Protein AF-A0A812IRI4-F1 (afdb_monomer_lite)

Secondary structure (DSSP, 8-state):
-HHHHHTHHHHHHHHHHHHH--HHHHHHHHHHHHHHHHHHHHHTTPPPPHHHHHHHHHHHHHHHHHHHH--HHHHHHHHHHHHHHHHHHHHHHHHHHSS-HHHHHHTTT----HHHHHHHHHHHHHHHHHHHHHHHHHHHHS-HHHHHHIIIIIHHHHHHHHHHHHHHHHHHTT-SSGGGS--TT----------EEEEESSSSTTSPEEEEEEETT--EEEEEEETTTTEEEEEETTS-EEEEEGGG--SS--HHHHHHHHHHHHHHHHHHHHHHHHHHHHHHHHHHHHHHHHHHHHHHHHHHHHHHHHHHHHHHHHHHHHHHHHHHHHHHHHHHHHHHHHHHHHHHHHHHHHHHHTTTHHHHTTTTT--PPPPEEEEE-HHHHHHHHTSSSS-S-HHHHHHHHHHTT-SEEEE---TT-SSS-HHHHHHHHHHHHHH-TTPEEEEEE-TTPPP-TTS---HHHHHHHH--SEEEE----TT-SS--S----SS--HHHHHHHHHHHHTTPEEEEEE-S-HHHHHHHHHTT-SEEEEE-HHHHHHHHHH-TTSHHHHHHHHHHHHHHHHHHHTT-EEEEESS--TTTHHHHTT-TTEEEEEE-HHHHHHHHHH-HHHHHHHHHHHH-

pLDDT: mean 87.17, std 12.92, range [39.91, 98.69]

Organism: Symbiodinium pilosum (NCBI:txid2952)

Sequence (628 aa):
MQQLLDYAAILAFVVVYFITRDIFLATAVLMGGVTLQVVGYLLMKKPIGNELKVTFVASMLLGGMTLILRDETFIQWKPSIVNAILALTLVGGHLIGKTFFIKKMLGQVLHLPDSAWFTLTYGWALGFTLAGALNLWVAYNFDMDTWVTFRFAGLLMINISMLIATFTYLYAKGLLNEDNLPDPKARTVYISDELTVPLRSGPSSGHRILHRGLPSGTQMEVLEVDEGAGFSRIRTSRGTEGWIRSQYLVSEPIAKLKLAAAQRAMNNAQAALAAEQAKVKELTASNRERGSTNSAYEKRIAELETELAEITRISAGAIETNAENIKLQEVNARLQDELDDIAQSRAQLEDNTFNEALMIGGGLLFLGLIANPMTVLSVNLNKIALLRNAREGARPSVVEAARVALAAGAKGITVHPRPDQRHIRTTDVYALAELLASEYPGIEFNIEGNPMANANAGGYPGLDALIERTRPAQATLVPDSDNQLTSDHGWNLTTFNSKLADKIALYQSYGARVSLFMDPDIPQIQQAQAHGAQRIELYTGPFADLYSEHGADSEAVQNSFQSYLGAARYANQIGLGVNAGHDLDLHNLTLFKQITEVAEVSIGHALICDALEMGLSASVTAYVKALA

Foldseek 3Di:
DVVVLVCPLVVQLVVCCVVPVDNLVSLVSSLVSLVVVVVVCVVVVHDDDPVSVVSNVCSCVLSVCCNVVVDPVSVLLVLLVVLQVLLCCQVVCCVPVVDGPVCVVCVVFWPDDVVLSVCLSNLSSVLSNVLSVVSVVCVVPHDPVSSVCCVPPVSVVSVVVSVVVSVVVCVVVVRPDPVGGDDPPDDDDDDDPWAFFFFFADLAPPGDTPGDGDIAQFDWAFDAADPPSQWTWIAGPVGDIGITRVVSDDPDGDPVVVVVVVVVVVVVVVVVVVVVVVVVVVVVVVVVVVVVVVVVVVVVVVVVVVVVVVVVVVVVVVVVVVVVVVVVVVVVVVVVVVVVVVVVVVVVVCVVCVVVVVVVVVPVVVCVVPDLQFAFEAEEQQVQQLVCLVDPDCPPPSLVLVVLLVVLPHQEYEYECAQLNNGPALVSLQSNLVCCVPPPPRRFYEYEYAQPDDHDPSRRHGPLVSLLVSVTQAYEHANDDNPDPDRDAWDDPVDPDQVLLVSCVSSVVSNHQYEGEHELDLVVLVSCVVSPHQAYEYECPVLLVCCVVPNDPDPVNVVVLVSNLVSLVSNVVSRHQYAYEDNDALRSLLSNLVSSSHRYYHYYDRLVVVCVVVNNSVSSNSVRVSSD

Radius of gyration: 50.36 Å; chains: 1; bounding box: 121×52×146 Å

InterPro domains:
  IPR003646 SH3-like domain, bacterial-type [PF08239] (197-249)
  IPR003646 SH3-like domain, bacterial-type [PS51781] (186-253)
  IPR003646 SH3-like domain, bacterial-type [SM00287] (186-253)
  IPR004569 Pyridoxal phosphate (active vitamin B6) biosynthesis PdxJ [MF_00279] (374-628)
  IPR004569 Pyridoxal phosphate (active vitamin B6) biosynthesis PdxJ [PF03740] (377-626)
  IPR004569 Pyridoxal phosphate (active vitamin B6) biosynthesis PdxJ [PTHR30456] (375-627)
  IPR004569 Pyridoxal phosphate (active vitamin B6) biosynthesis PdxJ [TIGR00559] (377-626)
  IPR006008 Inner membrane-spanning protein YciB [MF_00189] (1-177)
  IPR006008 Inner membrane-spanning protein YciB [PF04279] (1-172)
  IPR013785 Aldolase-type TIM barrel [G3DSA:3.20.20.70] (368-628)
  IPR016476 SH3 domain protein [TIGR04211] (190-370)
  IPR036130 Pyridoxine 5'-phosphate synthase [SSF63892] (374-627)

Structure (mmCIF, N/CA/C/O backbone):
data_AF-A0A812IRI4-F1
#
_entry.id   AF-A0A812IRI4-F1
#
loop_
_atom_site.group_PDB
_atom_site.id
_atom_site.type_symbol
_atom_site.label_atom_id
_atom_site.label_alt_id
_atom_site.label_comp_id
_atom_site.label_asym_id
_atom_site.label_entity_id
_atom_site.label_seq_id
_atom_site.pdbx_PDB_ins_code
_atom_site.Cartn_x
_atom_site.Cartn_y
_atom_site.Cartn_z
_atom_site.occupancy
_atom_site.B_iso_or_equiv
_atom_site.auth_seq_id
_atom_site.auth_comp_id
_atom_site.auth_asym_id
_atom_site.auth_atom_id
_atom_site.pdbx_PDB_model_num
ATOM 1 N N . MET A 1 1 ? 35.191 26.464 -25.685 1.00 55.53 1 MET A N 1
ATOM 2 C CA . MET A 1 1 ? 33.927 26.913 -25.051 1.00 55.53 1 MET A CA 1
ATOM 3 C C . MET A 1 1 ? 32.925 25.772 -24.875 1.00 55.53 1 MET A C 1
ATOM 5 O O . MET A 1 1 ? 32.348 25.671 -23.808 1.00 55.53 1 MET A O 1
ATOM 9 N N . GLN A 1 2 ? 32.754 24.885 -25.864 1.00 55.19 2 GLN A N 1
ATOM 10 C CA . GLN A 1 2 ? 31.805 23.762 -25.793 1.00 55.19 2 GLN A CA 1
ATOM 11 C C . GLN A 1 2 ? 32.143 22.740 -24.692 1.00 55.19 2 GLN A C 1
ATOM 13 O O . GLN A 1 2 ? 31.307 22.485 -23.838 1.00 55.19 2 GLN A O 1
ATOM 18 N N . GLN A 1 3 ? 33.408 22.315 -24.606 1.00 56.09 3 GLN A N 1
ATOM 19 C CA . GLN A 1 3 ? 33.876 21.410 -23.546 1.00 56.09 3 GLN A CA 1
ATOM 20 C C . GLN A 1 3 ? 33.696 21.983 -22.129 1.00 56.09 3 GLN A C 1
ATOM 22 O O . GLN A 1 3 ? 33.418 21.238 -21.204 1.00 56.09 3 GLN A O 1
ATOM 27 N N . LEU A 1 4 ? 33.800 23.306 -21.941 1.00 61.62 4 LEU A N 1
ATOM 28 C CA . LEU A 1 4 ? 33.580 23.941 -20.630 1.00 61.62 4 LEU A CA 1
ATOM 29 C C . LEU A 1 4 ? 32.114 23.852 -20.178 1.00 61.62 4 LEU A C 1
ATOM 31 O O . LEU A 1 4 ? 31.854 23.743 -18.984 1.00 61.62 4 LEU A O 1
ATOM 35 N N . LEU A 1 5 ? 31.166 23.874 -21.121 1.00 65.25 5 LEU A N 1
ATOM 36 C CA . LEU A 1 5 ? 29.743 23.700 -20.825 1.00 65.25 5 LEU A CA 1
ATOM 37 C C . LEU A 1 5 ? 29.415 22.246 -20.466 1.00 65.25 5 LEU A C 1
ATOM 39 O O . LEU A 1 5 ? 28.586 22.023 -19.591 1.00 65.25 5 LEU A O 1
ATOM 43 N N . ASP A 1 6 ? 30.108 21.276 -21.070 1.00 65.44 6 ASP A N 1
ATOM 44 C CA . ASP A 1 6 ? 29.907 19.845 -20.800 1.00 65.44 6 ASP A CA 1
ATOM 45 C C . ASP A 1 6 ? 30.308 19.451 -19.363 1.00 65.44 6 ASP A C 1
ATOM 47 O O . ASP A 1 6 ? 29.727 18.535 -18.781 1.00 65.44 6 ASP A O 1
ATOM 51 N N . TYR A 1 7 ? 31.243 20.185 -18.747 1.00 79.25 7 TYR A N 1
ATOM 52 C CA . TYR A 1 7 ? 31.645 19.981 -17.348 1.00 79.25 7 TYR A CA 1
ATOM 53 C C . TYR A 1 7 ? 30.871 20.841 -16.340 1.00 79.25 7 TYR A C 1
ATOM 55 O O . TYR A 1 7 ? 31.006 20.630 -15.134 1.00 79.25 7 TYR A O 1
ATOM 63 N N . ALA A 1 8 ? 30.036 21.783 -16.791 1.00 83.44 8 ALA A N 1
ATOM 64 C CA . ALA A 1 8 ? 29.335 22.711 -15.903 1.00 83.44 8 ALA A CA 1
ATOM 65 C C . ALA A 1 8 ? 28.373 21.991 -14.942 1.00 83.44 8 ALA A C 1
ATOM 67 O O . ALA A 1 8 ? 28.327 22.315 -13.757 1.00 83.44 8 ALA A O 1
ATOM 68 N N . ALA A 1 9 ? 27.656 20.970 -15.422 1.00 84.69 9 ALA A N 1
ATOM 69 C CA . ALA A 1 9 ? 26.744 20.182 -14.591 1.00 84.69 9 ALA A CA 1
ATOM 70 C C . ALA A 1 9 ? 27.490 19.345 -13.532 1.00 84.69 9 ALA A C 1
ATOM 72 O O . ALA A 1 9 ? 27.008 19.177 -12.413 1.00 84.69 9 ALA A O 1
ATOM 73 N N . ILE A 1 10 ? 28.694 18.864 -13.860 1.00 83.94 10 ILE A N 1
ATOM 74 C CA . ILE A 1 10 ? 29.556 18.120 -12.931 1.00 83.94 10 ILE A CA 1
ATOM 75 C C . ILE A 1 10 ? 30.133 19.064 -11.873 1.00 83.94 10 ILE A C 1
ATOM 77 O O . ILE A 1 10 ? 30.158 18.726 -10.694 1.00 83.94 10 ILE A O 1
ATOM 81 N N . LEU A 1 11 ? 30.541 20.272 -12.264 1.00 85.50 11 LEU A N 1
ATOM 82 C CA . LEU A 1 11 ? 31.002 21.280 -11.314 1.00 85.50 11 LEU A CA 1
ATOM 83 C C . LEU A 1 11 ? 29.874 21.702 -10.360 1.00 85.50 11 LEU A C 1
ATOM 85 O O . LEU A 1 11 ? 30.092 21.776 -9.154 1.00 85.50 11 LEU A O 1
ATOM 89 N N . ALA A 1 12 ? 28.660 21.906 -10.881 1.00 87.44 12 ALA A N 1
ATOM 90 C CA . ALA A 1 12 ? 27.482 22.219 -10.076 1.00 87.44 12 ALA A CA 1
ATOM 91 C C . ALA A 1 12 ? 27.153 21.102 -9.071 1.00 87.44 12 ALA A C 1
ATOM 93 O O . ALA A 1 12 ? 26.881 21.398 -7.910 1.00 87.44 12 ALA A O 1
ATOM 94 N N . PHE A 1 13 ? 27.253 19.831 -9.481 1.00 89.31 13 PHE A N 1
ATOM 95 C CA . PHE A 1 13 ? 27.139 18.683 -8.574 1.00 89.31 13 PHE A CA 1
ATOM 96 C C . PHE A 1 13 ? 28.126 18.794 -7.408 1.00 89.31 13 PHE A C 1
ATOM 98 O O . PHE A 1 13 ? 27.732 18.685 -6.250 1.00 89.31 13 PHE A O 1
ATOM 105 N N . VAL A 1 14 ? 29.409 19.015 -7.713 1.00 85.25 14 VAL A N 1
ATOM 106 C CA . VAL A 1 14 ? 30.478 19.045 -6.706 1.00 85.25 14 VAL A CA 1
ATOM 107 C C . VAL A 1 14 ? 30.260 20.202 -5.732 1.00 85.25 14 VAL A C 1
ATOM 109 O O . VAL A 1 14 ? 30.304 19.998 -4.522 1.00 85.25 14 VAL A O 1
ATOM 112 N N . VAL A 1 15 ? 29.957 21.397 -6.244 1.00 90.38 15 VAL A N 1
ATOM 113 C CA . VAL A 1 15 ? 29.687 22.586 -5.422 1.00 90.38 15 VAL A CA 1
ATOM 114 C C . VAL A 1 15 ? 28.497 22.353 -4.491 1.00 90.38 15 VAL A C 1
ATOM 116 O O . VAL A 1 15 ? 28.604 22.598 -3.292 1.00 90.38 15 VAL A O 1
ATOM 119 N N . VAL A 1 16 ? 27.381 21.835 -5.012 1.00 90.38 16 VAL A N 1
ATOM 120 C CA . VAL A 1 16 ? 26.185 21.569 -4.201 1.00 90.38 16 VAL A CA 1
ATOM 121 C C . VAL A 1 16 ? 26.466 20.514 -3.139 1.00 90.38 16 VAL A C 1
ATOM 123 O O . VAL A 1 16 ? 26.090 20.723 -1.989 1.00 90.38 16 VAL A O 1
ATOM 126 N N . TYR A 1 17 ? 27.179 19.435 -3.472 1.00 88.88 17 TYR A N 1
ATOM 127 C CA . TYR A 1 17 ? 27.540 18.410 -2.492 1.00 88.88 17 TYR A CA 1
ATOM 128 C C . TYR A 1 17 ? 28.395 18.979 -1.352 1.00 88.88 17 TYR A C 1
ATOM 130 O O . TYR A 1 17 ? 28.076 18.767 -0.188 1.00 88.88 17 TYR A O 1
ATOM 138 N N . PHE A 1 18 ? 29.447 19.744 -1.651 1.00 87.50 18 PHE A N 1
ATOM 139 C CA . PHE A 1 18 ? 30.328 20.268 -0.600 1.00 87.50 18 PHE A CA 1
ATOM 140 C C . PHE A 1 18 ? 29.675 21.356 0.266 1.00 87.50 18 PHE A C 1
ATOM 142 O O . PHE A 1 18 ? 30.067 21.519 1.419 1.00 87.50 18 PHE A O 1
ATOM 149 N N . ILE A 1 19 ? 28.670 22.069 -0.256 1.00 90.44 19 ILE A N 1
ATOM 150 C CA . ILE A 1 19 ? 27.898 23.058 0.513 1.00 90.44 19 ILE A CA 1
ATOM 151 C C . ILE A 1 19 ? 26.834 22.382 1.383 1.00 90.44 19 ILE A C 1
ATOM 153 O O . ILE A 1 19 ? 26.656 22.756 2.538 1.00 90.44 19 ILE A O 1
ATOM 157 N N . THR A 1 20 ? 26.107 21.412 0.829 1.00 89.69 20 THR A N 1
ATOM 158 C CA . THR A 1 20 ? 24.891 20.862 1.457 1.00 89.69 20 THR A CA 1
ATOM 159 C C . THR A 1 20 ? 25.110 19.531 2.163 1.00 89.69 20 THR A C 1
ATOM 161 O O . THR A 1 20 ? 24.272 19.131 2.961 1.00 89.69 20 THR A O 1
ATOM 164 N N . ARG A 1 21 ? 26.219 18.839 1.866 1.00 85.69 21 ARG A N 1
ATOM 165 C CA . ARG A 1 21 ? 26.504 17.445 2.256 1.00 85.69 21 ARG A CA 1
ATOM 166 C C . ARG A 1 21 ? 25.426 16.445 1.822 1.00 85.69 21 ARG A C 1
ATOM 168 O O . ARG A 1 21 ? 25.434 15.303 2.264 1.00 85.69 21 ARG A O 1
ATOM 175 N N . ASP A 1 22 ? 24.542 16.845 0.908 1.00 88.56 22 ASP A N 1
ATOM 176 C CA . ASP A 1 22 ? 23.456 16.021 0.391 1.00 88.56 22 ASP A CA 1
ATOM 177 C C . ASP A 1 22 ? 23.795 15.527 -1.023 1.00 88.56 22 ASP A C 1
ATOM 179 O O . ASP A 1 22 ? 23.767 16.264 -2.018 1.00 88.56 22 ASP A O 1
ATOM 183 N N . ILE A 1 23 ? 24.129 14.239 -1.119 1.00 85.81 23 ILE A N 1
ATOM 184 C CA . ILE A 1 23 ? 24.472 13.601 -2.391 1.00 85.81 23 ILE A CA 1
ATOM 185 C C . ILE A 1 23 ? 23.263 13.394 -3.309 1.00 85.81 23 ILE A C 1
ATOM 187 O O . ILE A 1 23 ? 23.424 13.353 -4.536 1.00 85.81 23 ILE A O 1
ATOM 191 N N . PHE A 1 24 ? 22.052 13.299 -2.760 1.00 90.25 24 PHE A N 1
ATOM 192 C CA . PHE A 1 24 ? 20.828 13.158 -3.542 1.00 90.25 24 PHE A CA 1
ATOM 193 C C . PHE A 1 24 ? 20.465 14.492 -4.186 1.00 90.25 24 PHE A C 1
ATOM 195 O O . PHE A 1 24 ? 20.218 14.540 -5.393 1.00 90.25 24 PHE A O 1
ATOM 202 N N . LEU A 1 25 ? 20.549 15.588 -3.431 1.00 90.75 25 LEU A N 1
ATOM 203 C CA . LEU A 1 25 ? 20.374 16.936 -3.965 1.00 90.75 25 LEU A CA 1
ATOM 204 C C . LEU A 1 25 ? 21.420 17.251 -5.040 1.00 90.75 25 LEU A C 1
ATOM 206 O O . LEU A 1 25 ? 21.071 17.709 -6.129 1.00 90.75 25 LEU A O 1
ATOM 210 N N . ALA A 1 26 ? 22.692 16.934 -4.787 1.00 89.31 26 ALA A N 1
ATOM 211 C CA . ALA A 1 26 ? 23.749 17.095 -5.782 1.00 89.31 26 ALA A CA 1
ATOM 212 C C . ALA A 1 26 ? 23.457 16.289 -7.062 1.00 89.31 26 ALA A C 1
ATOM 214 O O . ALA A 1 26 ? 23.602 16.804 -8.174 1.00 89.31 26 ALA A O 1
ATOM 215 N N . THR A 1 27 ? 22.979 15.046 -6.925 1.00 89.69 27 THR A N 1
ATOM 216 C CA . THR A 1 27 ? 22.589 14.188 -8.058 1.00 89.69 27 THR A CA 1
ATOM 217 C C . THR A 1 27 ? 21.419 14.780 -8.846 1.00 89.69 27 THR A C 1
ATOM 219 O O . THR A 1 27 ? 21.464 14.793 -10.078 1.00 89.69 27 THR A O 1
ATOM 222 N N . ALA A 1 28 ? 20.410 15.333 -8.169 1.00 92.50 28 ALA A N 1
ATOM 223 C CA . ALA A 1 28 ? 19.295 16.021 -8.818 1.00 92.50 28 ALA A CA 1
ATOM 224 C C . ALA A 1 28 ? 19.764 17.264 -9.596 1.00 92.50 28 ALA A C 1
ATOM 226 O O . ALA A 1 28 ? 19.322 17.493 -10.723 1.00 92.50 28 ALA A O 1
ATOM 227 N N . VAL A 1 29 ? 20.719 18.023 -9.048 1.00 92.75 29 VAL A N 1
ATOM 228 C CA . VAL A 1 29 ? 21.317 19.188 -9.721 1.00 92.75 29 VAL A CA 1
ATOM 229 C C . VAL A 1 29 ? 22.106 18.782 -10.966 1.00 92.75 29 VAL A C 1
ATOM 231 O O . VAL A 1 29 ? 21.967 19.429 -12.005 1.00 92.75 29 VAL A O 1
ATOM 234 N N . LEU A 1 30 ? 22.870 17.686 -10.919 1.00 90.88 30 LEU A N 1
ATOM 235 C CA . LEU A 1 30 ? 23.538 17.133 -12.103 1.00 90.88 30 LEU A CA 1
ATOM 236 C C . LEU A 1 30 ? 22.524 16.778 -13.194 1.00 90.88 30 LEU A C 1
ATOM 238 O O . LEU A 1 30 ? 22.690 17.162 -14.351 1.00 90.88 30 LEU A O 1
ATOM 242 N N . MET A 1 31 ? 21.462 16.062 -12.821 1.00 93.62 31 MET A N 1
ATOM 243 C CA . MET A 1 31 ? 20.402 15.649 -13.740 1.00 93.62 31 MET A CA 1
ATOM 244 C C . MET A 1 31 ? 19.703 16.855 -14.376 1.00 93.62 31 MET A C 1
ATOM 246 O O . MET A 1 31 ? 19.542 16.901 -15.599 1.00 93.62 31 MET A O 1
ATOM 250 N N . GLY A 1 32 ? 19.348 17.858 -13.570 1.00 93.56 32 GLY A N 1
ATOM 251 C CA . GLY A 1 32 ? 18.777 19.114 -14.048 1.00 93.56 32 GLY A CA 1
ATOM 252 C C . GLY A 1 32 ? 19.729 19.860 -14.984 1.00 93.56 32 GLY A C 1
ATOM 253 O O . GLY A 1 32 ? 19.319 20.285 -16.061 1.00 93.56 32 GLY A O 1
ATOM 254 N N . GLY A 1 33 ? 21.014 19.944 -14.632 1.00 91.88 33 GLY A N 1
ATOM 255 C CA . GLY A 1 33 ? 22.043 20.606 -15.434 1.00 91.88 33 GLY A CA 1
ATOM 256 C C . GLY A 1 33 ? 22.236 19.972 -16.813 1.00 91.88 33 GLY A C 1
ATOM 257 O O . GLY A 1 33 ? 22.204 20.675 -17.822 1.00 91.88 33 GLY A O 1
ATOM 258 N N . VAL A 1 34 ? 22.361 18.643 -16.883 1.00 90.88 34 VAL A N 1
ATOM 259 C CA . VAL A 1 34 ? 22.495 17.924 -18.165 1.00 90.88 34 VAL A CA 1
ATOM 260 C C . VAL A 1 34 ? 21.206 18.031 -18.993 1.00 90.88 34 VAL A C 1
ATOM 262 O O . VAL A 1 34 ? 21.262 18.176 -20.214 1.00 90.88 34 VAL A O 1
ATOM 265 N N . THR A 1 35 ? 20.036 18.037 -18.346 1.00 93.31 35 THR A N 1
ATOM 266 C CA . THR A 1 35 ? 18.743 18.242 -19.024 1.00 93.31 35 THR A CA 1
ATOM 267 C C . THR A 1 35 ? 18.640 19.641 -19.626 1.00 93.31 35 THR A C 1
ATOM 269 O O . THR A 1 35 ? 18.313 19.778 -20.803 1.00 93.31 35 THR A O 1
ATOM 272 N N . LEU A 1 36 ? 18.987 20.679 -18.862 1.00 91.81 36 LEU A N 1
ATOM 273 C CA . LEU A 1 36 ? 19.031 22.062 -19.342 1.00 91.81 36 LEU A CA 1
ATOM 274 C C . LEU A 1 36 ? 20.012 22.223 -20.501 1.00 91.81 36 LEU A C 1
ATOM 276 O O . LEU A 1 36 ? 19.723 22.939 -21.458 1.00 91.81 36 LEU A O 1
ATOM 280 N N . GLN A 1 37 ? 21.143 21.522 -20.451 1.00 89.62 37 GLN A N 1
ATOM 281 C CA . GLN A 1 37 ? 22.109 21.523 -21.537 1.00 89.62 37 GLN A CA 1
ATOM 282 C C . GLN A 1 37 ? 21.516 20.922 -22.820 1.00 89.62 37 GLN A C 1
ATOM 284 O O . GLN A 1 37 ? 21.594 21.545 -23.878 1.00 89.62 37 GLN A O 1
ATOM 289 N N . VAL A 1 38 ? 20.863 19.757 -22.741 1.00 90.06 38 VAL A N 1
ATOM 290 C CA . VAL A 1 38 ? 20.182 19.132 -23.891 1.00 90.06 38 VAL A CA 1
ATOM 291 C C . VAL A 1 38 ? 19.077 20.035 -24.443 1.00 90.06 38 VAL A C 1
ATOM 293 O O . VAL A 1 38 ? 19.024 20.268 -25.652 1.00 90.06 38 VAL A O 1
ATOM 296 N N . VAL A 1 39 ? 18.240 20.602 -23.571 1.00 91.38 39 VAL A N 1
ATOM 297 C CA . VAL A 1 39 ? 17.184 21.552 -23.953 1.00 91.38 39 VAL A CA 1
ATOM 298 C C . VAL A 1 39 ? 17.778 22.787 -24.632 1.00 91.38 39 VAL A C 1
ATOM 300 O O . VAL A 1 39 ? 17.278 23.210 -25.670 1.00 91.38 39 VAL A O 1
ATOM 303 N N . GLY A 1 40 ? 18.890 23.323 -24.126 1.00 88.81 40 GLY A N 1
ATOM 304 C CA . GLY A 1 40 ? 19.598 24.446 -24.739 1.00 88.81 40 GLY A CA 1
ATOM 305 C C . GLY A 1 40 ? 20.064 24.149 -26.166 1.00 88.81 40 GLY A C 1
ATOM 306 O O . GLY A 1 40 ? 19.875 24.974 -27.059 1.00 88.81 40 GLY A O 1
ATOM 307 N N . TYR A 1 41 ? 20.599 22.952 -26.425 1.00 88.62 41 TYR A N 1
ATOM 308 C CA . TYR A 1 41 ? 20.972 22.537 -27.784 1.00 88.62 41 TYR A CA 1
ATOM 309 C C . TYR A 1 41 ? 19.761 22.419 -28.714 1.00 88.62 41 TYR A C 1
ATOM 311 O O . TYR A 1 41 ? 19.839 22.850 -29.868 1.00 88.62 41 TYR A O 1
ATOM 319 N N . LEU A 1 42 ? 18.643 21.884 -28.211 1.00 88.75 42 LEU A N 1
ATOM 320 C CA . LEU A 1 42 ? 17.391 21.782 -28.965 1.00 88.75 42 LEU A CA 1
ATOM 321 C C . LEU A 1 42 ? 16.833 23.169 -29.317 1.00 88.75 42 LEU A C 1
ATOM 323 O O . LEU A 1 42 ? 16.491 23.413 -30.474 1.00 88.75 42 LEU A O 1
ATOM 327 N N . LEU A 1 43 ? 16.816 24.101 -28.359 1.00 91.56 43 LEU A N 1
ATOM 328 C CA . LEU A 1 43 ? 16.360 25.480 -28.564 1.00 91.56 43 LEU A CA 1
ATOM 329 C C . LEU A 1 43 ? 17.265 26.254 -29.532 1.00 91.56 43 LEU A C 1
ATOM 331 O O . LEU A 1 43 ? 16.778 27.003 -30.376 1.00 91.56 43 LEU A O 1
ATOM 335 N N . MET A 1 44 ? 18.579 26.030 -29.469 1.00 90.38 44 MET A N 1
ATOM 336 C CA . MET A 1 44 ? 19.551 26.618 -30.397 1.00 90.38 44 MET A CA 1
ATOM 337 C C . MET A 1 44 ? 19.584 25.936 -31.776 1.00 90.38 44 MET A C 1
ATOM 339 O O . MET A 1 44 ? 20.405 26.318 -32.612 1.00 90.38 44 MET A O 1
ATOM 343 N N . LYS A 1 45 ? 18.737 24.922 -32.024 1.00 88.38 45 LYS A N 1
ATOM 344 C CA . LYS A 1 45 ? 18.721 24.102 -33.252 1.00 88.38 45 LYS A CA 1
ATOM 345 C C . LYS A 1 45 ? 20.099 23.529 -33.618 1.00 88.38 45 LYS A C 1
ATOM 347 O O . LYS A 1 45 ? 20.411 23.341 -34.794 1.00 88.38 45 LYS A O 1
ATOM 352 N N . LYS A 1 46 ? 20.940 23.255 -32.617 1.00 85.69 46 LYS A N 1
ATOM 353 C CA . LYS A 1 46 ? 22.265 22.660 -32.819 1.00 85.69 46 LYS A CA 1
ATOM 354 C C . LYS A 1 46 ? 22.172 21.135 -32.758 1.00 85.69 46 LYS A C 1
ATOM 356 O O . LYS A 1 46 ? 21.440 20.605 -31.922 1.00 85.69 46 LYS A O 1
ATOM 361 N N . PRO A 1 47 ? 22.926 20.404 -33.599 1.00 83.00 47 PRO A N 1
ATOM 362 C CA . PRO A 1 47 ? 22.966 18.952 -33.510 1.00 83.00 47 PRO A CA 1
ATOM 363 C C . PRO A 1 47 ? 23.562 18.523 -32.163 1.00 83.00 47 PRO A C 1
ATOM 365 O O . PRO A 1 47 ? 24.632 18.984 -31.765 1.00 83.00 47 PRO A O 1
ATOM 368 N N . ILE A 1 48 ? 22.864 17.628 -31.462 1.00 86.25 48 ILE A N 1
ATOM 369 C CA . ILE A 1 48 ? 23.341 17.043 -30.205 1.00 86.25 48 ILE A CA 1
ATOM 370 C C . ILE A 1 48 ? 24.382 15.973 -30.542 1.00 86.25 48 ILE A C 1
ATOM 372 O O . ILE A 1 48 ? 24.070 14.986 -31.220 1.00 86.25 48 ILE A O 1
ATOM 376 N N . GLY A 1 49 ? 25.606 16.161 -30.049 1.00 84.25 49 GLY A N 1
ATOM 377 C CA . GLY A 1 49 ? 26.681 15.180 -30.175 1.00 84.25 49 GLY A CA 1
ATOM 378 C C . GLY A 1 49 ? 26.339 13.860 -29.480 1.00 84.25 49 GLY A C 1
ATOM 379 O O . GLY A 1 49 ? 25.587 13.828 -28.506 1.00 84.25 49 GLY A O 1
ATOM 380 N N . ASN A 1 50 ? 26.893 12.753 -29.974 1.00 80.12 50 ASN A N 1
ATOM 381 C CA . ASN A 1 50 ? 26.645 11.432 -29.386 1.00 80.12 50 ASN A CA 1
ATOM 382 C C . ASN A 1 50 ? 27.116 11.347 -27.928 1.00 80.12 50 ASN A C 1
ATOM 384 O O . ASN A 1 50 ? 26.455 10.700 -27.124 1.00 80.12 50 ASN A O 1
ATOM 388 N N . GLU A 1 51 ? 28.189 12.055 -27.577 1.00 78.25 51 GLU A N 1
ATOM 389 C CA . GLU A 1 51 ? 28.699 12.148 -26.205 1.00 78.25 51 GLU A CA 1
ATOM 390 C C . GLU A 1 51 ? 27.643 12.718 -25.251 1.00 78.25 51 GLU A C 1
ATOM 392 O O . GLU A 1 51 ? 27.306 12.081 -24.258 1.00 78.25 51 GLU A O 1
ATOM 397 N N . LEU A 1 52 ? 27.024 13.852 -25.601 1.00 84.00 52 LEU A N 1
ATOM 398 C CA . LEU A 1 52 ? 25.976 14.467 -24.782 1.00 84.00 52 LEU A CA 1
ATOM 399 C C . LEU A 1 52 ? 24.722 13.584 -24.682 1.00 84.00 52 LEU A C 1
ATOM 401 O O . LEU A 1 52 ? 24.102 13.528 -23.623 1.00 84.00 52 LEU A O 1
ATOM 405 N N . LYS A 1 53 ? 24.365 12.840 -25.740 1.00 84.31 53 LYS A N 1
ATOM 406 C CA . LYS A 1 53 ? 23.254 11.868 -25.689 1.00 84.31 53 LYS A CA 1
ATOM 407 C C . LYS A 1 53 ? 23.535 10.739 -24.703 1.00 84.31 53 LYS A C 1
ATOM 409 O O . LYS A 1 53 ? 22.665 10.399 -23.907 1.00 84.31 53 LYS A O 1
ATOM 414 N N . VAL A 1 54 ? 24.739 10.170 -24.754 1.00 81.62 54 VAL A N 1
ATOM 415 C CA . VAL A 1 54 ? 25.157 9.097 -23.843 1.00 81.62 54 VAL A CA 1
ATOM 416 C C . VAL A 1 54 ? 25.191 9.614 -22.409 1.00 81.62 54 VAL A C 1
ATOM 418 O O . VAL A 1 54 ? 24.606 8.985 -21.531 1.00 81.62 54 VAL A O 1
ATOM 421 N N . THR A 1 55 ? 25.784 10.787 -22.177 1.00 82.75 55 THR A N 1
ATOM 422 C CA . THR A 1 55 ? 25.828 11.424 -20.855 1.00 82.75 55 THR A CA 1
ATOM 423 C C . THR A 1 55 ? 24.427 11.709 -20.323 1.00 82.75 55 THR A C 1
ATOM 425 O O . THR A 1 55 ? 24.157 11.405 -19.164 1.00 82.75 55 THR A O 1
ATOM 428 N N . PHE A 1 56 ? 23.506 12.215 -21.150 1.00 89.50 56 PHE A N 1
ATOM 429 C CA . PHE A 1 56 ? 22.112 12.449 -20.761 1.00 89.50 56 PHE A CA 1
ATOM 430 C C . PHE A 1 56 ? 21.407 11.153 -20.358 1.00 89.50 56 PHE A C 1
ATOM 432 O O . PHE A 1 56 ? 20.893 11.062 -19.246 1.00 89.50 56 PHE A O 1
ATOM 439 N N . VAL A 1 57 ? 21.439 10.125 -21.211 1.00 88.25 57 VAL A N 1
ATOM 440 C CA . VAL A 1 57 ? 20.791 8.833 -20.929 1.00 88.25 57 VAL A CA 1
ATOM 441 C C . VAL A 1 57 ? 21.381 8.183 -19.676 1.00 88.25 57 VAL A C 1
ATOM 443 O O . VAL A 1 57 ? 20.633 7.768 -18.793 1.00 88.25 57 VAL A O 1
ATOM 446 N N . ALA A 1 58 ? 22.709 8.143 -19.549 1.00 82.19 58 ALA A N 1
ATOM 447 C CA . ALA A 1 58 ? 23.376 7.580 -18.378 1.00 82.19 58 ALA A CA 1
ATOM 448 C C . ALA A 1 58 ? 23.058 8.366 -17.094 1.00 82.19 58 ALA A C 1
ATOM 450 O O . ALA A 1 58 ? 22.840 7.761 -16.043 1.00 82.19 58 ALA A O 1
ATOM 451 N N . SER A 1 59 ? 22.984 9.699 -17.174 1.00 86.62 59 SER A N 1
ATOM 452 C CA . SER A 1 59 ? 22.640 10.562 -16.037 1.00 86.62 59 SER A CA 1
ATOM 453 C C . SER A 1 59 ? 21.183 10.392 -15.616 1.00 86.62 59 SER A C 1
ATOM 455 O O . SER A 1 59 ? 20.916 10.324 -14.422 1.00 86.62 59 SER A O 1
ATOM 457 N N . MET A 1 60 ? 20.246 10.270 -16.562 1.00 93.31 60 MET A N 1
ATOM 458 C CA . MET A 1 60 ? 18.829 10.050 -16.254 1.00 93.31 60 MET A CA 1
ATOM 459 C C . MET A 1 60 ? 18.582 8.665 -15.664 1.00 93.31 60 MET A C 1
ATOM 461 O O . MET A 1 60 ? 17.929 8.555 -14.631 1.00 93.31 60 MET A O 1
ATOM 465 N N . LEU A 1 61 ? 19.136 7.614 -16.275 1.00 87.62 61 LEU A N 1
ATOM 466 C CA . LEU A 1 61 ? 18.945 6.242 -15.804 1.00 87.62 61 LEU A CA 1
ATOM 467 C C . LEU A 1 61 ? 19.602 6.032 -14.443 1.00 87.62 61 LEU A C 1
ATOM 469 O O . LEU A 1 61 ? 18.944 5.678 -13.467 1.00 87.62 61 LEU A O 1
ATOM 473 N N . LEU A 1 62 ? 20.907 6.285 -14.360 1.00 83.81 62 LEU A N 1
ATOM 474 C CA . LEU A 1 62 ? 21.644 5.973 -13.148 1.00 83.81 62 LEU A CA 1
ATOM 475 C C . LEU A 1 62 ? 21.451 7.032 -12.061 1.00 83.81 62 LEU A C 1
ATOM 477 O O . LEU A 1 62 ? 21.663 6.721 -10.896 1.00 83.81 62 LEU A O 1
ATOM 481 N N . GLY A 1 63 ? 21.154 8.286 -12.413 1.00 85.06 63 GLY A N 1
ATOM 482 C CA . GLY A 1 63 ? 20.802 9.330 -11.446 1.00 85.06 63 GLY A CA 1
ATOM 483 C C . GLY A 1 63 ? 19.370 9.170 -10.937 1.00 85.06 63 GLY A C 1
ATOM 484 O O . GLY A 1 63 ? 19.142 9.282 -9.738 1.00 85.06 63 GLY A O 1
ATOM 485 N N . GLY A 1 64 ? 18.428 8.793 -11.809 1.00 88.12 64 GLY A N 1
ATOM 486 C CA . GLY A 1 64 ? 17.057 8.461 -11.421 1.00 88.12 64 GLY A CA 1
ATOM 487 C C . GLY A 1 64 ? 17.007 7.281 -10.452 1.00 88.12 64 GLY A C 1
ATOM 488 O O . GLY A 1 64 ? 16.384 7.387 -9.400 1.00 88.12 64 GLY A O 1
ATOM 489 N N . MET A 1 65 ? 17.750 6.202 -10.732 1.00 85.38 65 MET A N 1
ATOM 490 C CA . MET A 1 65 ? 17.904 5.089 -9.783 1.00 85.38 65 MET A CA 1
ATOM 491 C C . MET A 1 65 ? 18.485 5.543 -8.439 1.00 85.38 65 MET A C 1
ATOM 493 O O . MET A 1 65 ? 18.000 5.111 -7.402 1.00 85.38 65 MET A O 1
ATOM 497 N N . THR A 1 66 ? 19.480 6.438 -8.437 1.00 86.88 66 THR A N 1
ATOM 498 C CA . THR A 1 66 ? 20.042 6.997 -7.196 1.00 86.88 66 THR A CA 1
ATOM 499 C C . THR A 1 66 ? 18.986 7.748 -6.374 1.00 86.88 66 THR A C 1
ATOM 501 O O . THR A 1 66 ? 18.946 7.591 -5.157 1.00 86.88 66 THR A O 1
ATOM 504 N N . LEU A 1 67 ? 18.107 8.524 -7.017 1.00 87.94 67 LEU A N 1
ATOM 505 C CA . LEU A 1 67 ? 17.048 9.272 -6.327 1.00 87.94 67 LEU A CA 1
ATOM 506 C C . LEU A 1 67 ? 15.889 8.389 -5.841 1.00 87.94 67 LEU A C 1
ATOM 508 O O . LEU A 1 67 ? 15.276 8.717 -4.827 1.00 87.94 67 LEU A O 1
ATOM 512 N N . ILE A 1 68 ? 15.590 7.300 -6.557 1.00 88.88 68 ILE A N 1
ATOM 513 C CA . ILE A 1 68 ? 14.520 6.350 -6.212 1.00 88.88 68 ILE A CA 1
ATOM 514 C C . ILE A 1 68 ? 14.957 5.424 -5.077 1.00 88.88 68 ILE A C 1
ATOM 516 O O . ILE A 1 68 ? 14.222 5.257 -4.111 1.00 88.88 68 ILE A O 1
ATOM 520 N N . LEU A 1 69 ? 16.145 4.823 -5.195 1.00 86.31 69 LEU A N 1
ATOM 521 C CA . LEU A 1 69 ? 16.622 3.817 -4.243 1.00 86.31 69 LEU A CA 1
ATOM 522 C C . LEU A 1 69 ? 17.050 4.433 -2.910 1.00 86.31 69 LEU A C 1
ATOM 524 O O . LEU A 1 69 ? 16.993 3.751 -1.895 1.00 86.31 69 LEU A O 1
ATOM 528 N N . ARG A 1 70 ? 17.477 5.705 -2.919 1.00 85.31 70 ARG A N 1
ATOM 529 C CA . ARG A 1 70 ? 17.957 6.444 -1.737 1.00 85.31 70 ARG A CA 1
ATOM 530 C C . ARG A 1 70 ? 18.940 5.662 -0.855 1.00 85.31 70 ARG A C 1
ATOM 532 O O . ARG A 1 70 ? 18.967 5.831 0.357 1.00 85.31 70 ARG A O 1
ATOM 539 N N . ASP A 1 71 ? 19.764 4.832 -1.486 1.00 86.06 71 ASP A N 1
ATOM 540 C CA . ASP A 1 71 ? 20.749 3.981 -0.826 1.00 86.06 71 ASP A CA 1
ATOM 541 C C . ASP A 1 71 ? 22.162 4.470 -1.158 1.00 86.06 71 ASP A C 1
ATOM 543 O O . ASP A 1 71 ? 22.567 4.529 -2.324 1.00 86.06 71 ASP A O 1
ATOM 547 N N . GLU A 1 72 ? 22.918 4.833 -0.124 1.00 83.50 72 GLU A N 1
ATOM 548 C CA . GLU A 1 72 ? 24.307 5.281 -0.238 1.00 83.50 72 GLU A CA 1
ATOM 549 C C . GLU A 1 72 ? 25.218 4.175 -0.780 1.00 83.50 72 GLU A C 1
ATOM 551 O O . GLU A 1 72 ? 26.103 4.443 -1.597 1.00 83.50 72 GLU A O 1
ATOM 556 N N . THR A 1 73 ? 24.937 2.918 -0.431 1.00 84.62 73 THR A N 1
ATOM 557 C CA . THR A 1 73 ? 25.683 1.745 -0.901 1.00 84.62 73 THR A CA 1
ATOM 558 C C . THR A 1 73 ? 25.573 1.624 -2.416 1.00 84.62 73 THR A C 1
ATOM 560 O O . THR A 1 73 ? 26.572 1.457 -3.119 1.00 84.62 73 THR A O 1
ATOM 563 N N . PHE A 1 74 ? 24.369 1.799 -2.963 1.00 85.31 74 PHE A N 1
ATOM 564 C CA . PHE A 1 74 ? 24.150 1.804 -4.408 1.00 85.31 74 PHE A CA 1
ATOM 565 C C . PHE A 1 74 ? 24.971 2.896 -5.117 1.00 85.31 74 PHE A C 1
ATOM 567 O O . PHE A 1 74 ? 25.553 2.660 -6.183 1.00 85.31 74 PHE A O 1
ATOM 574 N N . ILE A 1 75 ? 25.066 4.089 -4.521 1.00 85.06 75 ILE A N 1
ATOM 575 C CA . ILE A 1 75 ? 25.862 5.197 -5.066 1.00 85.06 75 ILE A CA 1
ATOM 576 C C . ILE A 1 75 ? 27.350 4.843 -5.078 1.00 85.06 75 ILE A C 1
ATOM 578 O O . ILE A 1 75 ? 28.039 5.095 -6.073 1.00 85.06 75 ILE A O 1
ATOM 582 N N . GLN A 1 76 ? 27.825 4.224 -4.001 1.00 90.31 76 GLN A N 1
ATOM 583 C CA . GLN A 1 76 ? 29.214 3.821 -3.835 1.00 90.31 76 GLN A CA 1
ATOM 584 C C . GLN A 1 76 ? 29.641 2.699 -4.789 1.00 90.31 76 GLN A C 1
ATOM 586 O O . GLN A 1 76 ? 30.771 2.704 -5.280 1.00 90.31 76 GLN A O 1
ATOM 591 N N . TRP A 1 77 ? 28.734 1.780 -5.124 1.00 90.50 77 TRP A N 1
ATOM 592 C CA . TRP A 1 77 ? 28.987 0.667 -6.048 1.00 90.50 77 TRP A CA 1
ATOM 593 C C . TRP A 1 77 ? 29.054 1.080 -7.520 1.00 90.50 77 TRP A C 1
ATOM 595 O O . TRP A 1 77 ? 29.702 0.421 -8.339 1.00 90.50 77 TRP A O 1
ATOM 605 N N . LYS A 1 78 ? 28.403 2.185 -7.879 1.00 87.75 78 LYS A N 1
ATOM 606 C CA . LYS A 1 78 ? 28.240 2.631 -9.267 1.00 87.75 78 LYS A CA 1
ATOM 607 C C . LYS A 1 78 ? 29.561 2.800 -10.040 1.00 87.75 78 LYS A C 1
ATOM 609 O O . LYS A 1 78 ? 29.635 2.275 -11.153 1.00 87.75 78 LYS A O 1
ATOM 614 N N . PRO A 1 79 ? 30.623 3.451 -9.517 1.00 90.12 79 PRO A N 1
ATOM 615 C CA . PRO A 1 79 ? 31.906 3.528 -10.221 1.00 90.12 79 PRO A CA 1
ATOM 616 C C . PRO A 1 79 ? 32.546 2.154 -10.447 1.00 90.12 79 PRO A C 1
ATOM 618 O O . PRO A 1 79 ? 33.128 1.914 -11.504 1.00 90.12 79 PRO A O 1
ATOM 621 N N . SER A 1 80 ? 32.402 1.229 -9.495 1.00 94.44 80 SER A N 1
ATOM 622 C CA . SER A 1 80 ? 32.935 -0.132 -9.615 1.00 94.44 80 SER A CA 1
ATOM 623 C C . SER A 1 80 ? 32.229 -0.927 -10.707 1.00 94.44 80 SER A C 1
ATOM 625 O O . SER A 1 80 ? 32.896 -1.595 -11.493 1.00 94.44 80 SER A O 1
ATOM 627 N N . ILE A 1 81 ? 30.906 -0.789 -10.823 1.00 91.00 81 ILE A N 1
ATOM 628 C CA . ILE A 1 81 ? 30.122 -1.410 -11.899 1.00 91.00 81 ILE A CA 1
ATOM 629 C C . ILE A 1 81 ? 30.554 -0.865 -13.267 1.00 91.00 81 ILE A C 1
ATOM 631 O O . ILE A 1 81 ? 30.800 -1.641 -14.188 1.00 91.00 81 ILE A O 1
ATOM 635 N N . VAL A 1 82 ? 30.696 0.458 -13.406 1.00 89.19 82 VAL A N 1
ATOM 636 C CA . VAL A 1 82 ? 31.138 1.082 -14.667 1.00 89.19 82 VAL A CA 1
ATOM 637 C C . VAL A 1 82 ? 32.532 0.592 -15.063 1.00 89.19 82 VAL A C 1
ATOM 639 O O . VAL A 1 82 ? 32.734 0.170 -16.202 1.00 89.19 82 VAL A O 1
ATOM 642 N N . ASN A 1 83 ? 33.478 0.582 -14.123 1.00 92.75 83 ASN A N 1
ATOM 643 C CA . ASN A 1 83 ? 34.831 0.088 -14.365 1.00 92.75 83 ASN A CA 1
ATOM 644 C C . ASN A 1 83 ? 34.849 -1.407 -14.734 1.00 92.75 83 ASN A C 1
ATOM 646 O O . ASN A 1 83 ? 35.571 -1.803 -15.648 1.00 92.75 83 ASN A O 1
ATOM 650 N N . ALA A 1 84 ? 34.014 -2.231 -14.095 1.00 93.69 84 ALA A N 1
ATOM 651 C CA . ALA A 1 84 ? 33.876 -3.643 -14.443 1.00 93.69 84 ALA A CA 1
ATOM 652 C C . ALA A 1 84 ? 33.336 -3.831 -15.871 1.00 93.69 84 ALA A C 1
ATOM 654 O O . ALA A 1 84 ? 33.881 -4.631 -16.630 1.00 93.69 84 ALA A O 1
ATOM 655 N N . ILE A 1 85 ? 32.322 -3.058 -16.277 1.00 92.38 85 ILE A N 1
ATOM 656 C CA . ILE A 1 85 ? 31.783 -3.094 -17.646 1.00 92.38 85 ILE A CA 1
ATOM 657 C C . ILE A 1 85 ? 32.856 -2.695 -18.665 1.00 92.38 85 ILE A C 1
ATOM 659 O O . ILE A 1 85 ? 32.990 -3.358 -19.694 1.00 92.38 85 ILE A O 1
ATOM 663 N N . LEU A 1 86 ? 33.644 -1.649 -18.394 1.00 91.44 86 LEU A N 1
ATOM 664 C CA . LEU A 1 86 ? 34.739 -1.230 -19.276 1.00 91.44 86 LEU A CA 1
ATOM 665 C C . LEU A 1 86 ? 35.814 -2.318 -19.402 1.00 91.44 86 LEU A C 1
ATOM 667 O O . LEU A 1 86 ? 36.208 -2.656 -20.519 1.00 91.44 86 LEU A O 1
ATOM 671 N N . ALA A 1 87 ? 36.231 -2.924 -18.287 1.00 94.56 87 ALA A N 1
ATOM 672 C CA . ALA A 1 87 ? 37.183 -4.033 -18.286 1.00 94.56 87 ALA A CA 1
ATOM 673 C C . ALA A 1 87 ? 36.661 -5.234 -19.094 1.00 94.56 87 ALA A C 1
ATOM 675 O O . ALA A 1 87 ? 37.352 -5.738 -19.983 1.00 94.56 87 ALA A O 1
ATOM 676 N N . LEU A 1 88 ? 35.414 -5.646 -18.847 1.00 93.81 88 LEU A N 1
ATOM 677 C CA . LEU A 1 88 ? 34.756 -6.739 -19.565 1.00 93.81 88 LEU A CA 1
ATOM 678 C C . LEU A 1 88 ? 34.578 -6.433 -21.052 1.00 93.81 88 LEU A C 1
ATOM 680 O O . LEU A 1 88 ? 34.731 -7.328 -21.873 1.00 93.81 88 LEU A O 1
ATOM 684 N N . THR A 1 89 ? 34.299 -5.183 -21.421 1.00 90.38 89 THR A N 1
ATOM 685 C CA . THR A 1 89 ? 34.162 -4.772 -22.826 1.00 90.38 89 THR A CA 1
ATOM 686 C C . THR A 1 89 ? 35.496 -4.877 -23.560 1.00 90.38 89 THR A C 1
ATOM 688 O O . THR A 1 89 ? 35.546 -5.377 -24.684 1.00 90.38 89 THR A O 1
ATOM 691 N N . LEU A 1 90 ? 36.591 -4.451 -22.926 1.00 92.25 90 LEU A N 1
ATOM 692 C CA . LEU A 1 90 ? 37.932 -4.552 -23.501 1.00 92.25 90 LEU A CA 1
ATOM 693 C C . LEU A 1 90 ? 38.360 -6.012 -23.691 1.00 92.25 90 LEU A C 1
ATOM 695 O O . LEU A 1 90 ? 38.818 -6.382 -24.775 1.00 92.25 90 LEU A O 1
ATOM 699 N N . VAL A 1 91 ? 38.163 -6.850 -22.670 1.00 92.00 91 VAL A N 1
ATOM 700 C CA . VAL A 1 91 ? 38.507 -8.279 -22.719 1.00 92.00 91 VAL A CA 1
ATOM 701 C C . VAL A 1 91 ? 37.577 -9.035 -23.672 1.00 92.00 91 VAL A C 1
ATOM 703 O O . VAL A 1 91 ? 38.035 -9.756 -24.555 1.00 92.00 91 VAL A O 1
ATOM 706 N N . GLY A 1 92 ? 36.267 -8.836 -23.548 1.00 87.50 92 GLY A N 1
ATOM 707 C CA . GLY A 1 92 ? 35.241 -9.487 -24.361 1.00 87.50 92 GLY A CA 1
ATOM 708 C C . GLY A 1 92 ? 35.315 -9.105 -25.837 1.00 87.50 92 GLY A C 1
ATOM 709 O O . GLY A 1 92 ? 35.170 -9.969 -26.698 1.00 87.50 92 GLY A O 1
ATOM 710 N N . GLY A 1 93 ? 35.628 -7.844 -26.153 1.00 85.25 93 GLY A N 1
ATOM 711 C CA . GLY A 1 93 ? 35.856 -7.401 -27.530 1.00 85.25 93 GLY A CA 1
ATOM 712 C C . GLY A 1 93 ? 36.994 -8.168 -28.210 1.00 85.25 93 GLY A C 1
ATOM 713 O O . GLY A 1 93 ? 36.878 -8.536 -29.382 1.00 85.25 93 GLY A O 1
ATOM 714 N N . HIS A 1 94 ? 38.048 -8.488 -27.457 1.00 85.38 94 HIS A N 1
ATOM 715 C CA . HIS A 1 94 ? 39.131 -9.332 -27.946 1.00 85.38 94 HIS A CA 1
ATOM 716 C C . HIS A 1 94 ? 38.714 -10.807 -28.062 1.00 85.38 94 HIS A C 1
ATOM 718 O O . HIS A 1 94 ? 38.920 -11.408 -29.115 1.00 85.38 94 HIS A O 1
ATOM 724 N N . LEU A 1 95 ? 38.087 -11.378 -27.026 1.00 86.38 95 LEU A N 1
ATOM 725 C CA . LEU A 1 95 ? 37.718 -12.801 -26.988 1.00 86.38 95 LEU A CA 1
ATOM 726 C C . LEU A 1 95 ? 36.646 -13.186 -28.023 1.00 86.38 95 LEU A C 1
ATOM 728 O O . LEU A 1 95 ? 36.729 -14.254 -28.623 1.00 86.38 95 LEU A O 1
ATOM 732 N N . ILE A 1 96 ? 35.651 -12.323 -28.243 1.00 83.81 96 ILE A N 1
ATOM 733 C CA . ILE A 1 96 ? 34.499 -12.598 -29.116 1.00 83.81 96 ILE A CA 1
ATOM 734 C C . ILE A 1 96 ? 34.756 -12.076 -30.531 1.00 83.81 96 ILE A C 1
ATOM 736 O O . ILE A 1 96 ? 34.546 -12.781 -31.515 1.00 83.81 96 ILE A O 1
ATOM 740 N N . GLY A 1 97 ? 35.210 -10.826 -30.642 1.00 74.06 97 GLY A N 1
ATOM 741 C CA . GLY A 1 97 ? 35.353 -10.136 -31.924 1.00 74.06 97 GLY A CA 1
ATOM 742 C C . GLY A 1 97 ? 36.702 -10.343 -32.608 1.00 74.06 97 GLY A C 1
ATOM 743 O O . GLY A 1 97 ? 36.858 -9.918 -33.749 1.00 74.06 97 GLY A O 1
ATOM 744 N N . LYS A 1 98 ? 37.688 -10.947 -31.924 1.00 78.06 98 LYS A N 1
ATOM 745 C CA . LYS A 1 98 ? 39.094 -11.049 -32.370 1.00 78.06 98 LYS A CA 1
ATOM 746 C C . LYS A 1 98 ? 39.723 -9.697 -32.745 1.00 78.06 98 LYS A C 1
ATOM 748 O O . LYS A 1 98 ? 40.711 -9.643 -33.471 1.00 78.06 98 LYS A O 1
ATOM 753 N N . THR A 1 99 ? 39.175 -8.591 -32.238 1.00 77.69 99 THR A N 1
ATOM 754 C CA . THR A 1 99 ? 39.656 -7.228 -32.505 1.00 77.69 99 THR A CA 1
ATOM 755 C C . THR A 1 99 ? 39.875 -6.473 -31.204 1.00 77.69 99 THR A C 1
ATOM 757 O O . THR A 1 99 ? 39.025 -6.505 -30.318 1.00 77.69 99 THR A O 1
ATOM 760 N N . PHE A 1 100 ? 40.982 -5.741 -31.096 1.00 84.31 100 PHE A N 1
ATOM 761 C CA . PHE A 1 100 ? 41.242 -4.882 -29.942 1.00 84.31 100 PHE A CA 1
ATOM 762 C C . PHE A 1 100 ? 40.413 -3.596 -30.047 1.00 84.31 100 PHE A C 1
ATOM 764 O O . PHE A 1 100 ? 40.552 -2.838 -31.008 1.00 84.31 100 PHE A O 1
ATOM 771 N N . PHE A 1 101 ? 39.561 -3.316 -29.061 1.00 85.12 101 PHE A N 1
ATOM 772 C CA . PHE A 1 101 ? 38.701 -2.126 -29.094 1.00 85.12 101 PHE A CA 1
ATOM 773 C C . PHE A 1 101 ? 39.523 -0.825 -29.108 1.00 85.12 101 PHE A C 1
ATOM 775 O O . PHE A 1 101 ? 39.224 0.091 -29.871 1.00 85.12 101 PHE A O 1
ATOM 782 N N . ILE A 1 102 ? 40.635 -0.792 -28.360 1.00 87.50 102 ILE A N 1
ATOM 783 C CA . ILE A 1 102 ? 41.588 0.329 -28.370 1.00 87.50 102 ILE A CA 1
ATOM 784 C C . ILE A 1 102 ? 42.202 0.514 -29.772 1.00 87.50 102 ILE A C 1
ATOM 786 O O . ILE A 1 102 ? 42.289 1.643 -30.248 1.00 87.50 102 ILE A O 1
ATOM 790 N N . LYS A 1 103 ? 42.526 -0.575 -30.489 1.00 86.94 103 LYS A N 1
ATOM 791 C CA . LYS A 1 103 ? 43.000 -0.518 -31.889 1.00 86.94 103 LYS A CA 1
ATOM 792 C C . LYS A 1 103 ? 41.944 0.070 -32.823 1.00 86.94 103 LYS A C 1
ATOM 794 O O . LYS A 1 103 ? 42.283 0.817 -33.729 1.00 86.94 103 LYS A O 1
ATOM 799 N N . LYS A 1 104 ? 40.658 -0.218 -32.605 1.00 83.69 104 LYS A N 1
ATOM 800 C CA . LYS A 1 104 ? 39.569 0.361 -33.409 1.00 83.69 104 LYS A CA 1
ATOM 801 C C . LYS A 1 104 ? 39.450 1.879 -33.225 1.00 83.69 104 LYS A C 1
ATOM 803 O O . LYS A 1 104 ? 39.089 2.567 -34.173 1.00 83.69 104 LYS A O 1
ATOM 808 N N . MET A 1 105 ? 39.751 2.388 -32.030 1.00 82.19 105 MET A N 1
ATOM 809 C CA . MET A 1 105 ? 39.691 3.822 -31.722 1.00 82.19 105 MET A CA 1
ATOM 810 C C . MET A 1 105 ? 40.962 4.575 -32.131 1.00 82.19 105 MET A C 1
ATOM 812 O O . MET A 1 105 ? 40.869 5.673 -32.668 1.00 82.19 105 MET A O 1
ATOM 816 N N . LEU A 1 106 ? 42.141 3.996 -31.886 1.00 83.81 106 LEU A N 1
ATOM 817 C CA . LEU A 1 106 ? 43.435 4.673 -32.050 1.00 83.81 106 LEU A CA 1
ATOM 818 C C . LEU A 1 106 ? 44.250 4.192 -33.255 1.00 83.81 106 LEU A C 1
ATOM 820 O O . LEU A 1 106 ? 45.264 4.800 -33.575 1.00 83.81 106 LEU A O 1
ATOM 824 N N . GLY A 1 107 ? 43.822 3.141 -33.956 1.00 77.81 107 GLY A N 1
ATOM 825 C CA . GLY A 1 107 ? 44.564 2.558 -35.080 1.00 77.81 107 GLY A CA 1
ATOM 826 C C . GLY A 1 107 ? 44.665 3.451 -36.318 1.00 77.81 107 GLY A C 1
ATOM 827 O O . GLY A 1 107 ? 45.457 3.161 -37.202 1.00 77.81 107 GLY A O 1
ATOM 828 N N . GLN A 1 108 ? 43.885 4.536 -36.384 1.00 75.44 108 GLN A N 1
ATOM 829 C CA . GLN A 1 108 ? 44.038 5.584 -37.404 1.00 75.44 108 GLN A CA 1
ATOM 830 C C . GLN A 1 108 ? 45.150 6.587 -37.062 1.00 75.44 108 GLN A C 1
ATOM 832 O O . GLN A 1 108 ? 45.603 7.325 -37.930 1.00 75.44 108 GLN A O 1
ATOM 837 N N . VAL A 1 109 ? 45.558 6.635 -35.792 1.00 79.88 109 VAL A N 1
ATOM 838 C CA . VAL A 1 109 ? 46.522 7.602 -35.252 1.00 79.88 109 VAL A CA 1
ATOM 839 C C . VAL A 1 109 ? 47.869 6.934 -34.979 1.00 79.88 109 VAL A C 1
ATOM 841 O O . VAL A 1 109 ? 48.910 7.563 -35.138 1.00 79.88 109 VAL A O 1
ATOM 844 N N . LEU A 1 110 ? 47.854 5.661 -34.578 1.00 82.06 110 LEU A N 1
ATOM 845 C CA . LEU A 1 110 ? 49.036 4.883 -34.227 1.00 82.06 110 LEU A CA 1
ATOM 846 C C . LEU A 1 110 ? 49.032 3.552 -34.979 1.00 82.06 110 LEU A C 1
ATOM 848 O O . LEU A 1 110 ? 48.112 2.746 -34.824 1.00 82.06 110 LEU A O 1
ATOM 852 N N . HIS A 1 111 ? 50.094 3.286 -35.735 1.00 82.00 111 HIS A N 1
ATOM 853 C CA . HIS A 1 111 ? 50.325 1.976 -36.338 1.00 82.00 111 HIS A CA 1
ATOM 854 C C . HIS A 1 111 ? 51.185 1.136 -35.390 1.00 82.00 111 HIS A C 1
ATOM 856 O O . HIS A 1 111 ? 52.400 1.283 -35.342 1.00 82.00 111 HIS A O 1
ATOM 862 N N . LEU A 1 112 ? 50.546 0.272 -34.596 1.00 85.88 112 LEU A N 1
ATOM 863 C CA . LEU A 1 112 ? 51.232 -0.597 -33.632 1.00 85.88 112 LEU A CA 1
ATOM 864 C C . LEU A 1 112 ? 51.063 -2.081 -33.988 1.00 85.88 112 LEU A C 1
ATOM 866 O O . LEU A 1 112 ? 50.007 -2.462 -34.511 1.00 85.88 112 LEU A O 1
ATOM 870 N N . PRO A 1 113 ? 52.053 -2.935 -33.661 1.00 86.94 113 PRO A N 1
ATOM 871 C CA . PRO A 1 113 ? 51.922 -4.382 -33.792 1.00 86.94 113 PRO A CA 1
ATOM 872 C C . PRO A 1 113 ? 50.854 -4.931 -32.837 1.00 86.94 113 PRO A C 1
ATOM 874 O O . PRO A 1 113 ? 50.588 -4.368 -31.772 1.00 86.94 113 PRO A O 1
ATOM 877 N N . ASP A 1 114 ? 50.266 -6.077 -33.182 1.00 85.81 114 ASP A N 1
ATOM 878 C CA . ASP A 1 114 ? 49.173 -6.681 -32.402 1.00 85.81 114 ASP A CA 1
ATOM 879 C C . ASP A 1 114 ? 49.568 -7.042 -30.962 1.00 85.81 114 ASP A C 1
ATOM 881 O O . ASP A 1 114 ? 48.727 -6.994 -30.066 1.00 85.81 114 ASP A O 1
ATOM 885 N N . SER A 1 115 ? 50.850 -7.310 -30.702 1.00 87.25 115 SER A N 1
ATOM 886 C CA . SER A 1 115 ? 51.376 -7.531 -29.349 1.00 87.25 115 SER A CA 1
ATOM 887 C C . SER A 1 115 ? 51.270 -6.289 -28.458 1.00 87.25 115 SER A C 1
ATOM 889 O O . SER A 1 115 ? 50.926 -6.406 -27.283 1.00 87.25 115 SER A O 1
ATOM 891 N N . ALA A 1 116 ? 51.497 -5.095 -29.009 1.00 89.81 116 ALA A N 1
ATOM 892 C CA . ALA A 1 116 ? 51.335 -3.844 -28.276 1.00 89.81 116 ALA A CA 1
ATOM 893 C C . ALA A 1 116 ? 49.852 -3.556 -28.008 1.00 89.81 116 ALA A C 1
ATOM 895 O O . ALA A 1 116 ? 49.489 -3.177 -26.895 1.00 89.81 116 ALA A O 1
ATOM 896 N N . TRP A 1 117 ? 48.972 -3.817 -28.982 1.00 91.12 117 TRP A N 1
ATOM 897 C CA . TRP A 1 117 ? 47.525 -3.693 -28.780 1.00 91.12 117 TRP A CA 1
ATOM 898 C C . TRP A 1 117 ? 46.991 -4.654 -27.723 1.00 91.12 117 TRP A C 1
ATOM 900 O O . TRP A 1 117 ? 46.122 -4.269 -26.937 1.00 91.12 117 TRP A O 1
ATOM 910 N N . PHE A 1 118 ? 47.539 -5.867 -27.661 1.00 91.62 118 PHE A N 1
ATOM 911 C CA . PHE A 1 118 ? 47.255 -6.820 -26.597 1.00 91.62 118 PHE A CA 1
ATOM 912 C C . PHE A 1 118 ? 47.657 -6.253 -25.231 1.00 91.62 118 PHE A C 1
ATOM 914 O O . PHE A 1 118 ? 46.808 -6.147 -24.345 1.00 91.62 118 PHE A O 1
ATOM 921 N N . THR A 1 119 ? 48.909 -5.808 -25.064 1.00 92.31 119 THR A N 1
ATOM 922 C CA . THR A 1 119 ? 49.381 -5.250 -23.785 1.00 92.31 119 THR A CA 1
ATOM 923 C C . THR A 1 119 ? 48.567 -4.035 -23.345 1.00 92.31 119 THR A C 1
ATOM 925 O O . THR A 1 119 ? 48.190 -3.952 -22.179 1.00 92.31 119 THR A O 1
ATOM 928 N N . LEU A 1 120 ? 48.231 -3.125 -24.263 1.00 92.94 120 LEU A N 1
ATOM 929 C CA . LEU A 1 120 ? 47.396 -1.965 -23.947 1.00 92.94 120 LEU A CA 1
ATOM 930 C C . LEU A 1 120 ? 45.979 -2.375 -23.535 1.00 92.94 120 LEU A C 1
ATOM 932 O O . LEU A 1 120 ? 45.471 -1.895 -22.528 1.00 92.94 120 LEU A O 1
ATOM 936 N N . THR A 1 121 ? 45.345 -3.288 -24.272 1.00 93.12 121 THR A N 1
ATOM 937 C CA . THR A 1 121 ? 43.966 -3.725 -23.992 1.00 93.12 121 THR A CA 1
ATOM 938 C C . THR A 1 121 ? 43.863 -4.369 -22.611 1.00 93.12 121 THR A C 1
ATOM 940 O O . THR A 1 121 ? 43.021 -3.971 -21.807 1.00 93.12 121 THR A O 1
ATOM 943 N N . TYR A 1 122 ? 44.742 -5.324 -22.306 1.00 94.06 122 TYR A N 1
ATOM 944 C CA . TYR A 1 122 ? 44.724 -6.017 -21.019 1.00 94.06 122 TYR A CA 1
ATOM 945 C C . TYR A 1 122 ? 45.265 -5.156 -19.873 1.00 94.06 122 TYR A C 1
ATOM 947 O O . TYR A 1 122 ? 44.769 -5.265 -18.755 1.00 94.06 122 TYR A O 1
ATOM 955 N N . GLY A 1 123 ? 46.213 -4.253 -20.141 1.00 94.44 123 GLY A N 1
ATOM 956 C CA . GLY A 1 123 ? 46.696 -3.280 -19.160 1.00 94.44 123 GLY A CA 1
ATOM 957 C C . GLY A 1 123 ? 45.601 -2.307 -18.720 1.00 94.44 123 GLY A C 1
ATOM 958 O O . GLY A 1 123 ? 45.410 -2.095 -17.524 1.00 94.44 123 GLY A O 1
ATOM 959 N N . TRP A 1 124 ? 44.819 -1.779 -19.666 1.00 95.19 124 TRP A N 1
ATOM 960 C CA . TRP A 1 124 ? 43.667 -0.930 -19.352 1.00 95.19 124 TRP A CA 1
ATOM 961 C C . TRP A 1 124 ? 42.536 -1.710 -18.677 1.00 95.19 124 TRP A C 1
ATOM 963 O O . TRP A 1 124 ? 41.958 -1.214 -17.713 1.00 95.19 124 TRP A O 1
ATOM 973 N N . ALA A 1 125 ? 42.255 -2.945 -19.105 1.00 95.38 125 ALA A N 1
ATOM 974 C CA . ALA A 1 125 ? 41.266 -3.793 -18.436 1.00 95.38 125 ALA A CA 1
ATOM 975 C C . ALA A 1 125 ? 41.651 -4.100 -16.976 1.00 95.38 125 ALA A C 1
ATOM 977 O O . ALA A 1 125 ? 40.806 -4.015 -16.080 1.00 95.38 125 ALA A O 1
ATOM 978 N N . LEU A 1 126 ? 42.929 -4.398 -16.718 1.00 95.75 126 LEU A N 1
ATOM 979 C CA . LEU A 1 126 ? 43.453 -4.584 -15.366 1.00 95.75 126 LEU A CA 1
ATOM 980 C C . LEU A 1 126 ? 43.348 -3.293 -14.550 1.00 95.75 126 LEU A C 1
ATOM 982 O O . LEU A 1 126 ? 42.875 -3.331 -13.418 1.00 95.75 126 LEU A O 1
ATOM 986 N N . GLY A 1 127 ? 43.726 -2.150 -15.124 1.00 95.62 127 GLY A N 1
ATOM 987 C CA . GLY A 1 127 ? 43.622 -0.859 -14.447 1.00 95.62 127 GLY A CA 1
ATOM 988 C C . GLY A 1 127 ? 42.185 -0.497 -14.066 1.00 95.62 127 GLY A C 1
ATOM 989 O O . GLY A 1 127 ? 41.949 -0.105 -12.927 1.00 95.62 127 GLY A O 1
ATOM 990 N N . PHE A 1 128 ? 41.204 -0.735 -14.944 1.00 96.44 128 PHE A N 1
ATOM 991 C CA . PHE A 1 128 ? 39.788 -0.572 -14.596 1.00 96.44 128 PHE A CA 1
ATOM 992 C C . PHE A 1 128 ? 39.350 -1.537 -13.490 1.00 96.44 128 PHE A C 1
ATOM 994 O O . PHE A 1 128 ? 38.660 -1.131 -12.557 1.00 96.44 128 PHE A O 1
ATOM 1001 N N . THR A 1 129 ? 39.791 -2.795 -13.540 1.00 96.38 129 THR A N 1
ATOM 1002 C CA . THR A 1 129 ? 39.477 -3.789 -12.501 1.00 96.38 129 THR A CA 1
ATOM 1003 C C . THR A 1 129 ? 40.011 -3.344 -11.137 1.00 96.38 129 THR A C 1
ATOM 1005 O O . THR A 1 129 ? 39.273 -3.340 -10.153 1.00 96.38 129 THR A O 1
ATOM 1008 N N . LEU A 1 130 ? 41.267 -2.892 -11.085 1.00 96.00 130 LEU A N 1
ATOM 1009 C CA . LEU A 1 130 ? 41.897 -2.380 -9.868 1.00 96.00 130 LEU A CA 1
ATOM 1010 C C . LEU A 1 130 ? 41.237 -1.088 -9.378 1.00 96.00 130 LEU A C 1
ATOM 1012 O O . LEU A 1 130 ? 40.995 -0.954 -8.184 1.00 96.00 130 LEU A O 1
ATOM 1016 N N . ALA A 1 131 ? 40.885 -0.166 -10.276 1.00 95.25 131 ALA A N 1
ATOM 1017 C CA . ALA A 1 131 ? 40.180 1.063 -9.921 1.00 95.25 131 ALA A CA 1
ATOM 1018 C C . ALA A 1 131 ? 38.789 0.777 -9.330 1.00 95.25 131 ALA A C 1
ATOM 1020 O O . ALA A 1 131 ? 38.384 1.408 -8.355 1.00 95.25 131 ALA A O 1
ATOM 1021 N N . GLY A 1 132 ? 38.061 -0.197 -9.887 1.00 95.56 132 GLY A N 1
ATOM 1022 C CA . GLY A 1 132 ? 36.776 -0.650 -9.354 1.00 95.56 132 GLY A CA 1
ATOM 1023 C C . GLY A 1 132 ? 36.905 -1.336 -7.993 1.00 95.56 132 GLY A C 1
ATOM 1024 O O . GLY A 1 132 ? 36.110 -1.048 -7.097 1.00 95.56 132 GLY A O 1
ATOM 1025 N N . ALA A 1 133 ? 37.917 -2.188 -7.812 1.00 96.19 133 ALA A N 1
ATOM 1026 C CA . ALA A 1 133 ? 38.206 -2.836 -6.533 1.00 96.19 133 ALA A CA 1
ATOM 1027 C C . ALA A 1 133 ? 38.614 -1.817 -5.458 1.00 96.19 133 ALA A C 1
ATOM 1029 O O . ALA A 1 133 ? 38.094 -1.853 -4.345 1.00 96.19 133 ALA A O 1
ATOM 1030 N N . LEU A 1 134 ? 39.480 -0.862 -5.807 1.00 96.06 134 LEU A N 1
ATOM 1031 C CA . LEU A 1 134 ? 39.908 0.202 -4.905 1.00 96.06 134 LEU A CA 1
ATOM 1032 C C . LEU A 1 134 ? 38.744 1.125 -4.531 1.00 96.06 134 LEU A C 1
ATOM 1034 O O . LEU A 1 134 ? 38.635 1.507 -3.374 1.00 96.06 134 LEU A O 1
ATOM 1038 N N . ASN A 1 135 ? 37.833 1.426 -5.463 1.00 96.31 135 ASN A N 1
ATOM 1039 C CA . ASN A 1 135 ? 36.612 2.170 -5.145 1.00 96.31 135 ASN A CA 1
ATOM 1040 C C . ASN A 1 135 ? 35.730 1.448 -4.114 1.00 96.31 135 ASN A C 1
ATOM 1042 O O . ASN A 1 135 ? 35.257 2.103 -3.190 1.00 96.31 135 ASN A O 1
ATOM 1046 N N . LEU A 1 136 ? 35.541 0.125 -4.232 1.00 95.62 136 LEU A N 1
ATOM 1047 C CA . LEU A 1 136 ? 34.806 -0.646 -3.217 1.00 95.62 136 LEU A CA 1
ATOM 1048 C C . LEU A 1 136 ? 35.550 -0.649 -1.884 1.00 95.62 136 LEU A C 1
ATOM 1050 O O . LEU A 1 136 ? 34.940 -0.460 -0.840 1.00 95.62 136 LEU A O 1
ATOM 1054 N N . TRP A 1 137 ? 36.871 -0.827 -1.909 1.00 96.56 137 TRP A N 1
ATOM 1055 C CA . TRP A 1 137 ? 37.669 -0.781 -0.691 1.00 96.56 137 TRP A CA 1
ATOM 1056 C C . TRP A 1 137 ? 37.533 0.572 0.016 1.00 96.56 137 TRP A C 1
ATOM 1058 O O . TRP A 1 137 ? 37.256 0.595 1.211 1.00 96.56 137 TRP A O 1
ATOM 1068 N N . VAL A 1 138 ? 37.631 1.693 -0.708 1.00 96.00 138 VAL A N 1
ATOM 1069 C CA . VAL A 1 138 ? 37.422 3.022 -0.117 1.00 96.00 138 VAL A CA 1
ATOM 1070 C C . VAL A 1 138 ? 35.994 3.169 0.415 1.00 96.00 138 VAL A C 1
ATOM 1072 O O . VAL A 1 138 ? 35.820 3.637 1.533 1.00 96.00 138 VAL A O 1
ATOM 1075 N N . ALA A 1 139 ? 34.987 2.720 -0.339 1.00 94.12 139 ALA A N 1
ATOM 1076 C CA . ALA A 1 139 ? 33.585 2.779 0.076 1.00 94.12 139 ALA A CA 1
ATOM 1077 C C . ALA A 1 139 ? 33.303 2.023 1.386 1.00 94.12 139 ALA A C 1
ATOM 1079 O O . ALA A 1 139 ? 32.526 2.494 2.206 1.00 94.12 139 ALA A O 1
ATOM 1080 N N . TYR A 1 140 ? 33.942 0.869 1.596 1.00 94.94 140 TYR A N 1
ATOM 1081 C CA . TYR A 1 140 ? 33.715 0.037 2.781 1.00 94.94 140 TYR A CA 1
ATOM 1082 C C . TYR A 1 140 ? 34.579 0.397 3.994 1.00 94.94 140 TYR A C 1
ATOM 1084 O O . TYR A 1 140 ? 34.282 -0.060 5.095 1.00 94.94 140 TYR A O 1
ATOM 1092 N N . ASN A 1 141 ? 35.660 1.160 3.809 1.00 95.75 141 ASN A N 1
ATOM 1093 C CA . ASN A 1 141 ? 36.645 1.415 4.867 1.00 95.75 141 ASN A CA 1
ATOM 1094 C C . ASN A 1 141 ? 36.733 2.890 5.290 1.00 95.75 141 ASN A C 1
ATOM 1096 O O . ASN A 1 141 ? 37.407 3.186 6.274 1.00 95.75 141 ASN A O 1
ATOM 1100 N N . PHE A 1 142 ? 36.084 3.810 4.571 1.00 95.56 142 PHE A N 1
ATOM 1101 C CA . PHE A 1 142 ? 36.154 5.250 4.834 1.00 95.56 142 PHE A CA 1
ATOM 1102 C C . PHE A 1 142 ? 34.770 5.899 4.812 1.00 95.56 142 PHE A C 1
ATOM 1104 O O . PHE A 1 142 ? 33.802 5.327 4.316 1.00 95.56 142 PHE A O 1
ATOM 1111 N N . ASP A 1 143 ? 34.690 7.112 5.359 1.00 92.19 143 ASP A N 1
ATOM 1112 C CA . ASP A 1 143 ? 33.458 7.893 5.379 1.00 92.19 143 ASP A CA 1
ATOM 1113 C C . ASP A 1 143 ? 33.042 8.393 3.984 1.00 92.19 143 ASP A C 1
ATOM 1115 O O . ASP A 1 143 ? 33.789 8.348 2.997 1.00 92.19 143 ASP A O 1
ATOM 1119 N N . MET A 1 144 ? 31.807 8.889 3.911 1.00 86.31 144 MET A N 1
ATOM 1120 C CA . MET A 1 144 ? 31.193 9.319 2.659 1.00 86.31 144 MET A CA 1
ATOM 1121 C C . MET A 1 144 ? 31.943 10.485 2.001 1.00 86.31 144 MET A C 1
ATOM 1123 O O . MET A 1 144 ? 32.069 10.536 0.778 1.00 86.31 144 MET A O 1
ATOM 1127 N N . ASP A 1 145 ? 32.506 11.393 2.794 1.00 87.50 145 ASP A N 1
ATOM 1128 C CA . ASP A 1 145 ? 33.267 12.538 2.294 1.00 87.50 145 ASP A CA 1
ATOM 1129 C C . ASP A 1 145 ? 34.601 12.130 1.669 1.00 87.50 145 ASP A C 1
ATOM 1131 O O . ASP A 1 145 ? 34.977 12.616 0.591 1.00 87.50 145 ASP A O 1
ATOM 1135 N N . THR A 1 146 ? 35.302 11.200 2.314 1.00 90.81 146 THR A N 1
ATOM 1136 C CA . THR A 1 146 ? 36.521 10.590 1.787 1.00 90.81 146 THR A CA 1
ATOM 1137 C C . THR A 1 146 ? 36.205 9.827 0.510 1.00 90.81 146 THR A C 1
ATOM 1139 O O . THR A 1 146 ? 36.914 9.984 -0.488 1.00 90.81 146 THR A O 1
ATOM 1142 N N . TRP A 1 147 ? 35.106 9.067 0.491 1.00 94.25 147 TRP A N 1
ATOM 1143 C CA . TRP A 1 147 ? 34.670 8.354 -0.704 1.00 94.25 147 TRP A CA 1
ATOM 1144 C C . TRP A 1 147 ? 34.331 9.303 -1.861 1.00 94.25 147 TRP A C 1
ATOM 1146 O O . TRP A 1 147 ? 34.804 9.087 -2.978 1.00 94.25 147 TRP A O 1
ATOM 1156 N N . VAL A 1 148 ? 33.581 10.387 -1.630 1.00 87.06 148 VAL A N 1
ATOM 1157 C CA . VAL A 1 148 ? 33.272 11.369 -2.683 1.00 87.06 148 VAL A CA 1
ATOM 1158 C C . VAL A 1 148 ? 34.549 12.036 -3.199 1.00 87.06 148 VAL A C 1
ATOM 1160 O O . VAL A 1 148 ? 34.735 12.157 -4.413 1.00 87.06 148 VAL A O 1
ATOM 1163 N N . THR A 1 149 ? 35.470 12.407 -2.310 1.00 88.81 149 THR A N 1
ATOM 1164 C CA . THR A 1 149 ? 36.770 12.974 -2.699 1.00 88.81 149 THR A CA 1
ATOM 1165 C C . THR A 1 149 ? 37.566 11.987 -3.556 1.00 88.81 149 THR A C 1
ATOM 1167 O O . THR A 1 149 ? 38.069 12.347 -4.624 1.00 88.81 149 THR A O 1
ATOM 1170 N N . PHE A 1 150 ? 37.623 10.719 -3.147 1.00 93.00 150 PHE A N 1
ATOM 1171 C CA . PHE A 1 150 ? 38.270 9.655 -3.908 1.00 93.00 150 PHE A CA 1
ATOM 1172 C C . PHE A 1 150 ? 37.601 9.422 -5.269 1.00 93.00 150 PHE A C 1
ATOM 1174 O O . PHE A 1 150 ? 38.286 9.306 -6.285 1.00 93.00 150 PHE A O 1
ATOM 1181 N N . ARG A 1 151 ? 36.269 9.406 -5.329 1.00 86.38 151 ARG A N 1
ATOM 1182 C CA . ARG A 1 151 ? 35.509 9.216 -6.568 1.00 86.38 151 ARG A CA 1
ATOM 1183 C C . ARG A 1 151 ? 35.884 10.252 -7.628 1.00 86.38 151 ARG A C 1
ATOM 1185 O O . ARG A 1 151 ? 36.022 9.894 -8.793 1.00 86.38 151 ARG A O 1
ATOM 1192 N N . PHE A 1 152 ? 36.011 11.525 -7.257 1.00 84.69 152 PHE A N 1
ATOM 1193 C CA . PHE A 1 152 ? 36.298 12.587 -8.225 1.00 84.69 152 PHE A CA 1
ATOM 1194 C C . PHE A 1 152 ? 37.793 12.791 -8.458 1.00 84.69 152 PHE A C 1
ATOM 1196 O O . PHE A 1 152 ? 38.230 12.808 -9.606 1.00 84.69 152 PHE A O 1
ATOM 1203 N N . ALA A 1 153 ? 38.581 12.933 -7.394 1.00 87.75 153 ALA A N 1
ATOM 1204 C CA . ALA A 1 153 ? 40.009 13.213 -7.507 1.00 87.75 153 ALA A CA 1
ATOM 1205 C C . ALA A 1 153 ? 40.840 11.928 -7.610 1.00 87.75 153 ALA A C 1
ATOM 1207 O O . ALA A 1 153 ? 41.705 11.816 -8.476 1.00 87.75 153 ALA A O 1
ATOM 1208 N N . GLY A 1 154 ? 40.556 10.932 -6.770 1.00 90.50 154 GLY A N 1
ATOM 1209 C CA . GLY A 1 154 ? 41.290 9.663 -6.733 1.00 90.50 154 GLY A CA 1
ATOM 1210 C C . GLY A 1 154 ? 41.179 8.866 -8.035 1.00 90.50 154 GLY A C 1
ATOM 1211 O O . GLY A 1 154 ? 42.198 8.522 -8.632 1.00 90.50 154 GLY A O 1
ATOM 1212 N N . LEU A 1 155 ? 39.962 8.631 -8.536 1.00 89.19 155 LEU A N 1
ATOM 1213 C CA . LEU A 1 155 ? 39.760 7.928 -9.812 1.00 89.19 155 LEU A CA 1
ATOM 1214 C C . LEU A 1 155 ? 40.346 8.700 -11.005 1.00 89.19 155 LEU A C 1
ATOM 1216 O O . LEU A 1 155 ? 40.873 8.086 -11.934 1.00 89.19 155 LEU A O 1
ATOM 1220 N N . LEU A 1 156 ? 40.307 10.037 -10.980 1.00 88.31 156 LEU A N 1
ATOM 1221 C CA . LEU A 1 156 ? 40.954 10.866 -11.999 1.00 88.31 156 LEU A CA 1
ATOM 1222 C C . LEU A 1 156 ? 42.476 10.672 -11.992 1.00 88.31 156 LEU A C 1
ATOM 1224 O O . LEU A 1 156 ? 43.068 10.471 -13.052 1.00 88.31 156 LEU A O 1
ATOM 1228 N N . MET A 1 157 ? 43.098 10.680 -10.811 1.00 92.88 157 MET A N 1
ATOM 1229 C CA . MET A 1 157 ? 44.534 10.436 -10.667 1.00 92.88 157 MET A CA 1
ATOM 1230 C C . MET A 1 157 ? 44.925 9.050 -11.179 1.00 92.88 157 MET A C 1
ATOM 1232 O O . MET A 1 157 ? 45.908 8.937 -11.905 1.00 92.88 157 MET A O 1
ATOM 1236 N N . ILE A 1 158 ? 44.124 8.018 -10.897 1.00 93.06 158 ILE A N 1
ATOM 1237 C CA . ILE A 1 158 ? 44.349 6.662 -11.421 1.00 93.06 158 ILE A CA 1
ATOM 1238 C C . ILE A 1 158 ? 44.326 6.656 -12.954 1.00 93.06 158 ILE A C 1
ATOM 1240 O O . ILE A 1 158 ? 45.240 6.115 -13.576 1.00 93.06 158 ILE A O 1
ATOM 1244 N N . ASN A 1 159 ? 43.339 7.308 -13.575 1.00 90.88 159 ASN A N 1
ATOM 1245 C CA . ASN A 1 159 ? 43.259 7.405 -15.036 1.00 90.88 159 ASN A CA 1
ATOM 1246 C C . ASN A 1 159 ? 44.475 8.131 -15.638 1.00 90.88 159 ASN A C 1
ATOM 1248 O O . ASN A 1 159 ? 45.020 7.688 -16.650 1.00 90.88 159 ASN A O 1
ATOM 1252 N N . ILE A 1 160 ? 44.936 9.217 -15.008 1.00 93.56 160 ILE A N 1
ATOM 1253 C CA . ILE A 1 160 ? 46.147 9.936 -15.431 1.00 93.56 160 ILE A CA 1
ATOM 1254 C C . ILE A 1 160 ? 47.379 9.034 -15.293 1.00 93.56 160 ILE A C 1
ATOM 1256 O O . ILE A 1 160 ? 48.181 8.951 -16.221 1.00 93.56 160 ILE A O 1
ATOM 1260 N N . SER A 1 161 ? 47.523 8.309 -14.182 1.00 93.81 161 SER A N 1
ATOM 1261 C CA . SER A 1 161 ? 48.623 7.361 -13.981 1.00 93.81 161 SER A CA 1
ATOM 1262 C C . SER A 1 161 ? 48.626 6.247 -15.029 1.00 93.81 161 SER A C 1
ATOM 1264 O O . SER A 1 161 ? 49.686 5.909 -15.552 1.00 93.81 161 SER A O 1
ATOM 1266 N N . MET A 1 162 ? 47.458 5.710 -15.392 1.00 94.38 162 MET A N 1
ATOM 1267 C CA . MET A 1 162 ? 47.324 4.710 -16.458 1.00 94.38 162 MET A CA 1
ATOM 1268 C C . MET A 1 162 ? 47.707 5.269 -17.834 1.00 94.38 162 MET A C 1
ATOM 1270 O O . MET A 1 162 ? 48.352 4.580 -18.632 1.00 94.38 162 MET A O 1
ATOM 1274 N N . LEU A 1 163 ? 47.351 6.525 -18.110 1.00 93.19 163 LEU A N 1
ATOM 1275 C CA . LEU A 1 163 ? 47.746 7.212 -19.336 1.00 93.19 163 LEU A CA 1
ATOM 1276 C C . LEU A 1 163 ? 49.264 7.413 -19.393 1.00 93.19 163 LEU A C 1
ATOM 1278 O O . LEU A 1 163 ? 49.888 7.078 -20.398 1.00 93.19 163 LEU A O 1
ATOM 1282 N N . ILE A 1 164 ? 49.869 7.893 -18.304 1.00 94.56 164 ILE A N 1
ATOM 1283 C CA . ILE A 1 164 ? 51.324 8.041 -18.188 1.00 94.56 164 ILE A CA 1
ATOM 1284 C C . ILE A 1 164 ? 51.996 6.683 -18.398 1.00 94.56 164 ILE A C 1
ATOM 1286 O O . ILE A 1 164 ? 52.869 6.575 -19.250 1.00 94.56 164 ILE A O 1
ATOM 1290 N N . ALA A 1 165 ? 51.536 5.630 -17.716 1.00 94.06 165 ALA A N 1
ATOM 1291 C CA . ALA A 1 165 ? 52.067 4.278 -17.875 1.00 94.06 165 ALA A CA 1
ATOM 1292 C C . ALA A 1 165 ? 51.966 3.772 -19.324 1.00 94.06 165 ALA A C 1
ATOM 1294 O O . ALA A 1 165 ? 52.894 3.135 -19.820 1.00 94.06 165 ALA A O 1
ATOM 1295 N N . THR A 1 166 ? 50.877 4.099 -20.027 1.00 92.44 166 THR A N 1
ATOM 1296 C CA . THR A 1 166 ? 50.700 3.790 -21.453 1.00 92.44 166 THR A CA 1
ATOM 1297 C C . THR A 1 166 ? 51.758 4.484 -22.309 1.00 92.44 166 THR A C 1
ATOM 1299 O O . THR A 1 166 ? 52.439 3.824 -23.094 1.00 92.44 166 THR A O 1
ATOM 1302 N N . PHE A 1 167 ? 51.946 5.796 -22.140 1.00 90.31 167 PHE A N 1
ATOM 1303 C CA . PHE A 1 167 ? 52.971 6.542 -22.872 1.00 90.31 167 PHE A CA 1
ATOM 1304 C C . PHE A 1 167 ? 54.383 6.060 -22.536 1.00 90.31 167 PHE A C 1
ATOM 1306 O O . PHE A 1 167 ? 55.185 5.854 -23.444 1.00 90.31 167 PHE A O 1
ATOM 1313 N N . THR A 1 168 ? 54.678 5.814 -21.259 1.00 93.06 168 THR A N 1
ATOM 1314 C CA . THR A 1 168 ? 55.966 5.276 -20.813 1.00 93.06 168 THR A CA 1
ATOM 1315 C C . THR A 1 168 ? 56.234 3.901 -21.419 1.00 93.06 168 THR A C 1
ATOM 1317 O O . THR A 1 168 ? 57.337 3.667 -21.901 1.00 93.06 168 THR A O 1
ATOM 1320 N N . TYR A 1 169 ? 55.240 3.007 -21.461 1.00 93.44 169 TYR A N 1
ATOM 1321 C CA . TYR A 1 169 ? 55.360 1.697 -22.106 1.00 93.44 169 TYR A CA 1
ATOM 1322 C C . TYR A 1 169 ? 55.659 1.823 -23.605 1.00 93.44 169 TYR A C 1
ATOM 1324 O O . TYR A 1 169 ? 56.592 1.189 -24.101 1.00 93.44 169 TYR A O 1
ATOM 1332 N N . LEU A 1 170 ? 54.899 2.657 -24.321 1.00 90.81 170 LEU A N 1
ATOM 1333 C CA . LEU A 1 170 ? 55.076 2.852 -25.761 1.00 90.81 170 LEU A CA 1
ATOM 1334 C C . LEU A 1 170 ? 56.434 3.486 -26.087 1.00 90.81 170 LEU A C 1
ATOM 1336 O O . LEU A 1 170 ? 57.106 3.045 -27.019 1.00 90.81 170 LEU A O 1
ATOM 1340 N N . TYR A 1 171 ? 56.867 4.462 -25.289 1.00 89.62 171 TYR A N 1
ATOM 1341 C C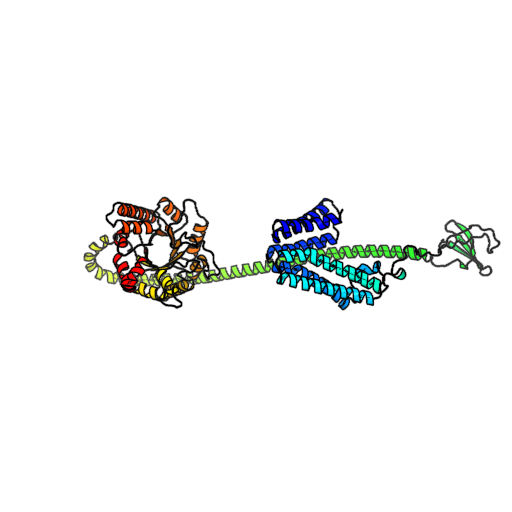A . TYR A 1 171 ? 58.185 5.080 -25.402 1.00 89.62 171 TYR A CA 1
ATOM 1342 C C . TYR A 1 171 ? 59.311 4.076 -25.111 1.00 89.62 171 TYR A C 1
ATOM 1344 O O . TYR A 1 171 ? 60.215 3.908 -25.924 1.00 89.62 171 TYR A O 1
ATOM 1352 N N . ALA A 1 172 ? 59.227 3.337 -23.999 1.00 90.19 172 ALA A N 1
ATOM 1353 C CA . ALA A 1 172 ? 60.238 2.356 -23.598 1.00 90.19 172 ALA A CA 1
ATOM 1354 C C . ALA A 1 172 ? 60.375 1.186 -24.588 1.00 90.19 172 ALA A C 1
ATOM 1356 O O . ALA A 1 172 ? 61.437 0.573 -24.682 1.00 90.19 172 ALA A O 1
ATOM 1357 N N . LYS A 1 173 ? 59.311 0.866 -25.335 1.00 88.81 173 LYS A N 1
ATOM 1358 C CA . LYS A 1 173 ? 59.326 -0.140 -26.406 1.00 88.81 173 LYS A CA 1
ATOM 1359 C C . LYS A 1 173 ? 59.724 0.415 -27.778 1.00 88.81 173 LYS A C 1
ATOM 1361 O O . LYS A 1 173 ? 59.729 -0.356 -28.733 1.00 88.81 173 LYS A O 1
ATOM 1366 N N . GLY A 1 174 ? 60.052 1.706 -27.887 1.00 84.81 174 GLY A N 1
ATOM 1367 C CA . GLY A 1 174 ? 60.409 2.342 -29.160 1.00 84.81 174 GLY A CA 1
ATOM 1368 C C . GLY A 1 174 ? 59.261 2.341 -30.172 1.00 84.81 174 GLY A C 1
ATOM 1369 O O . GLY A 1 174 ? 59.486 2.317 -31.375 1.00 84.81 174 GLY A O 1
ATOM 1370 N N . LEU A 1 175 ? 58.015 2.298 -29.694 1.00 84.50 175 LEU A N 1
ATOM 1371 C CA . LEU A 1 175 ? 56.829 2.234 -30.547 1.00 84.50 175 LEU A CA 1
ATOM 1372 C C . LEU A 1 175 ? 56.339 3.626 -30.975 1.00 84.50 175 LEU A C 1
ATOM 1374 O O . LEU A 1 175 ? 55.512 3.721 -31.878 1.00 84.50 175 LEU A O 1
ATOM 1378 N N . LEU A 1 176 ? 56.879 4.688 -30.368 1.00 79.81 176 LEU A N 1
ATOM 1379 C CA . LEU A 1 176 ? 56.637 6.095 -30.706 1.00 79.81 176 LEU A CA 1
ATOM 1380 C C . LEU A 1 176 ? 57.735 6.650 -31.640 1.00 79.81 176 LEU A C 1
ATOM 1382 O O . LEU A 1 176 ? 58.329 7.683 -31.345 1.00 79.81 176 LEU A O 1
ATOM 1386 N N . ASN A 1 177 ? 58.022 5.950 -32.741 1.00 74.25 177 ASN A N 1
ATOM 1387 C CA . ASN A 1 177 ? 59.015 6.358 -33.748 1.00 74.25 177 ASN A CA 1
ATOM 1388 C C . ASN A 1 177 ? 58.330 6.912 -35.013 1.00 74.25 177 ASN A C 1
ATOM 1390 O O . ASN A 1 177 ? 57.167 6.591 -35.264 1.00 74.25 177 ASN A O 1
ATOM 1394 N N . GLU A 1 178 ? 59.053 7.703 -35.823 1.00 64.25 178 GLU A N 1
ATOM 1395 C CA . GLU A 1 178 ? 58.535 8.328 -37.060 1.00 64.25 178 GLU A CA 1
ATOM 1396 C C . GLU A 1 178 ? 57.910 7.316 -38.038 1.00 64.25 178 GLU A C 1
ATOM 1398 O O . GLU A 1 178 ? 56.899 7.634 -38.652 1.00 64.25 178 GLU A O 1
ATOM 1403 N N . ASP A 1 179 ? 58.413 6.077 -38.095 1.00 65.56 179 ASP A N 1
ATOM 1404 C CA . ASP A 1 179 ? 57.873 5.005 -38.951 1.00 65.56 179 ASP A CA 1
ATOM 1405 C C . ASP A 1 179 ? 56.450 4.543 -38.564 1.00 65.56 179 ASP A C 1
ATOM 1407 O O . ASP A 1 179 ? 55.722 3.992 -39.389 1.00 65.56 179 ASP A O 1
ATOM 1411 N N . ASN A 1 180 ? 56.037 4.760 -37.308 1.00 65.88 180 ASN A N 1
ATOM 1412 C CA . ASN A 1 180 ? 54.714 4.382 -36.787 1.00 65.88 180 ASN A CA 1
ATOM 1413 C C . ASN A 1 180 ? 53.735 5.569 -36.733 1.00 65.88 180 ASN A C 1
ATOM 1415 O O . ASN A 1 180 ? 52.573 5.403 -36.335 1.00 65.88 180 ASN A O 1
ATOM 1419 N N . LEU A 1 181 ? 54.202 6.757 -37.132 1.00 63.66 181 LEU A N 1
ATOM 1420 C CA . LEU A 1 181 ? 53.430 7.985 -37.275 1.00 63.66 181 LEU A CA 1
ATOM 1421 C C . LEU A 1 181 ? 53.152 8.229 -38.775 1.00 63.66 181 LEU A C 1
ATOM 1423 O O . LEU A 1 181 ? 53.984 7.909 -39.618 1.00 63.66 181 LEU A O 1
ATOM 1427 N N . PRO A 1 182 ? 51.984 8.764 -39.163 1.00 55.06 182 PRO A N 1
ATOM 1428 C CA . PRO A 1 182 ? 51.705 9.041 -40.573 1.00 55.06 182 PRO A CA 1
ATOM 1429 C C . PRO A 1 182 ? 52.607 10.167 -41.121 1.00 55.06 182 PRO A C 1
ATOM 1431 O O . PRO A 1 182 ? 52.629 11.245 -40.530 1.00 55.06 182 PRO A O 1
ATOM 1434 N N . ASP A 1 183 ? 53.302 9.952 -42.256 1.00 55.50 183 ASP A N 1
ATOM 1435 C CA . ASP A 1 183 ? 54.119 10.984 -42.932 1.00 55.50 183 ASP A CA 1
ATOM 1436 C C . ASP A 1 183 ? 53.212 12.072 -43.542 1.00 55.50 183 ASP A C 1
ATOM 1438 O O . ASP A 1 183 ? 52.505 11.813 -44.524 1.00 55.50 183 ASP A O 1
ATOM 1442 N N . PRO A 1 184 ? 53.230 13.309 -43.013 1.00 54.22 184 PRO A N 1
ATOM 1443 C CA . PRO A 1 184 ? 52.359 14.378 -43.484 1.00 54.22 184 PRO A CA 1
ATOM 1444 C C . PRO A 1 184 ? 52.743 14.932 -44.873 1.00 54.22 184 PRO A C 1
ATOM 1446 O O . PRO A 1 184 ? 52.026 15.794 -45.386 1.00 54.22 184 PRO A O 1
ATOM 1449 N N . LYS A 1 185 ? 53.856 14.492 -45.489 1.00 49.94 185 LYS A N 1
ATOM 1450 C CA . LYS A 1 185 ? 54.351 14.989 -46.791 1.00 49.94 185 LYS A CA 1
ATOM 1451 C C . LYS A 1 185 ? 54.250 13.988 -47.948 1.00 49.94 185 LYS A C 1
ATOM 1453 O O . LYS A 1 185 ? 54.343 14.413 -49.105 1.00 49.94 185 LYS A O 1
ATOM 1458 N N . ALA A 1 186 ? 54.051 12.699 -47.690 1.00 43.31 186 ALA A N 1
ATOM 1459 C CA . ALA A 1 186 ? 53.927 11.696 -48.744 1.00 43.31 186 ALA A CA 1
ATOM 1460 C C . ALA A 1 186 ? 52.590 11.838 -49.493 1.00 43.31 186 ALA A C 1
ATOM 1462 O O . ALA A 1 186 ? 51.511 11.730 -48.913 1.00 43.31 186 ALA A O 1
ATOM 1463 N N . ARG A 1 187 ? 52.653 12.055 -50.814 1.00 41.50 187 ARG A N 1
ATOM 1464 C CA . ARG A 1 187 ? 51.477 12.034 -51.695 1.00 41.50 187 ARG A CA 1
ATOM 1465 C C . ARG A 1 187 ? 51.713 11.126 -52.891 1.00 41.50 187 ARG A C 1
ATOM 1467 O O . ARG A 1 187 ? 52.677 11.293 -53.635 1.00 41.50 187 ARG A O 1
ATOM 1474 N N . THR A 1 188 ? 50.808 10.178 -53.086 1.00 49.62 188 THR A N 1
ATOM 1475 C CA . THR A 1 188 ? 50.773 9.327 -54.274 1.00 49.62 188 THR A CA 1
ATOM 1476 C C . THR A 1 188 ? 50.420 10.178 -55.494 1.00 49.62 188 THR A C 1
ATOM 1478 O O . THR A 1 188 ? 49.406 10.875 -55.498 1.00 49.62 188 THR A O 1
ATOM 1481 N N . VAL A 1 189 ? 51.261 10.134 -56.526 1.00 39.94 189 VAL A N 1
ATOM 1482 C CA . VAL A 1 189 ? 51.026 10.780 -57.826 1.00 39.94 189 VAL A CA 1
ATOM 1483 C C . VAL A 1 189 ? 50.926 9.713 -58.915 1.00 39.94 189 VAL A C 1
ATOM 1485 O O . VAL A 1 189 ? 51.536 8.653 -58.798 1.00 39.94 189 VAL A O 1
ATOM 1488 N N . TYR A 1 190 ? 50.154 9.987 -59.968 1.00 46.09 190 TYR A N 1
ATOM 1489 C CA . TYR A 1 190 ? 49.854 9.036 -61.043 1.00 46.09 190 TYR A CA 1
ATOM 1490 C C . TYR A 1 190 ? 50.211 9.629 -62.415 1.00 46.09 190 TYR A C 1
ATOM 1492 O O . TYR A 1 190 ? 50.142 10.844 -62.606 1.00 46.09 190 TYR A O 1
ATOM 1500 N N . ILE A 1 191 ? 50.583 8.774 -63.373 1.00 47.56 191 ILE A N 1
ATOM 1501 C CA . ILE A 1 191 ? 50.778 9.145 -64.786 1.00 47.56 191 ILE A CA 1
ATOM 1502 C C . ILE A 1 191 ? 49.396 9.305 -65.444 1.00 47.56 191 ILE A C 1
ATOM 1504 O O . ILE A 1 191 ? 48.511 8.486 -65.207 1.00 47.56 191 ILE A O 1
ATOM 1508 N N . SER A 1 192 ? 49.206 10.357 -66.248 1.00 53.69 192 SER A N 1
ATOM 1509 C CA . SER A 1 192 ? 47.933 10.635 -66.935 1.00 53.69 192 SER A CA 1
ATOM 1510 C C . SER A 1 192 ? 47.602 9.575 -67.995 1.00 53.69 192 SER A C 1
ATOM 1512 O O . SER A 1 192 ? 48.478 9.122 -68.729 1.00 53.69 192 SER A O 1
ATOM 1514 N N . ASP A 1 193 ? 46.324 9.208 -68.086 1.00 64.19 193 ASP A N 1
ATOM 1515 C CA . ASP A 1 193 ? 45.738 8.241 -69.020 1.00 64.19 193 ASP A CA 1
ATOM 1516 C C . ASP A 1 193 ? 45.301 8.861 -70.368 1.00 64.19 193 ASP A C 1
ATOM 1518 O O . ASP A 1 193 ? 44.704 8.184 -71.208 1.00 64.19 193 ASP A O 1
ATOM 1522 N N . GLU A 1 194 ? 45.593 10.144 -70.609 1.00 64.75 194 GLU A N 1
ATOM 1523 C CA . GLU A 1 194 ? 45.141 10.879 -71.794 1.00 64.75 194 GLU A CA 1
ATOM 1524 C C . GLU A 1 194 ? 46.139 10.789 -72.968 1.00 64.75 194 GLU A C 1
ATOM 1526 O O . GLU A 1 194 ? 47.117 11.532 -73.050 1.00 64.75 194 GLU A O 1
ATOM 1531 N N . LEU A 1 195 ? 45.873 9.888 -73.924 1.00 68.62 195 LEU A N 1
ATOM 1532 C CA . LEU A 1 195 ? 46.613 9.786 -75.192 1.00 68.62 195 LEU A CA 1
ATOM 1533 C C . LEU A 1 195 ? 45.946 10.639 -76.289 1.00 68.62 195 LEU A C 1
ATOM 1535 O O . LEU A 1 195 ? 44.731 10.555 -76.486 1.00 68.62 195 LEU A O 1
ATOM 1539 N N . THR A 1 196 ? 46.734 11.411 -77.049 1.00 74.25 196 THR A N 1
ATOM 1540 C CA . THR A 1 196 ? 46.262 12.164 -78.227 1.00 74.25 196 THR A CA 1
ATOM 1541 C C . THR A 1 196 ? 46.904 11.645 -79.513 1.00 74.25 196 THR A C 1
ATOM 1543 O O . THR A 1 196 ? 48.106 11.383 -79.554 1.00 74.25 196 THR A O 1
ATOM 1546 N N . VAL A 1 197 ? 46.109 11.475 -80.578 1.00 79.19 197 VAL A N 1
ATOM 1547 C CA . VAL A 1 197 ? 46.584 10.900 -81.853 1.00 79.19 197 VAL A CA 1
ATOM 1548 C C . VAL A 1 197 ? 46.341 11.865 -83.024 1.00 79.19 197 VAL A C 1
ATOM 1550 O O . VAL A 1 197 ? 45.250 12.438 -83.123 1.00 79.19 197 VAL A O 1
ATOM 1553 N N . PRO A 1 198 ? 47.318 12.073 -83.932 1.00 79.12 198 PRO A N 1
ATOM 1554 C CA . PRO A 1 198 ? 47.146 12.962 -85.076 1.00 79.12 198 PRO A CA 1
ATOM 1555 C C . PRO A 1 198 ? 46.360 12.302 -86.223 1.00 79.12 198 PRO A C 1
ATOM 1557 O O . PRO A 1 198 ? 46.678 11.190 -86.642 1.00 79.12 198 PRO A O 1
ATOM 1560 N N . LEU A 1 199 ? 45.395 13.032 -86.789 1.00 84.75 199 LEU A N 1
ATOM 1561 C CA . LEU A 1 199 ? 44.670 12.666 -88.013 1.00 84.75 199 LEU A CA 1
ATOM 1562 C C . LEU A 1 199 ? 45.409 13.214 -89.234 1.00 84.75 199 LEU A C 1
ATOM 1564 O O . LEU A 1 199 ? 45.786 14.387 -89.235 1.00 84.75 199 LEU A O 1
ATOM 1568 N N . ARG A 1 200 ? 45.611 12.413 -90.281 1.00 88.12 200 ARG A N 1
ATOM 1569 C CA . ARG A 1 200 ? 46.417 12.785 -91.459 1.00 88.12 200 ARG A CA 1
ATOM 1570 C C . ARG A 1 200 ? 45.619 12.747 -92.756 1.00 88.12 200 ARG A C 1
ATOM 1572 O O . ARG A 1 200 ? 44.556 12.153 -92.833 1.00 88.12 200 ARG A O 1
ATOM 1579 N N . SER A 1 201 ? 46.147 13.397 -93.786 1.00 85.50 201 SER A N 1
ATOM 1580 C CA . SER A 1 201 ? 45.535 13.463 -95.123 1.00 85.50 201 SER A CA 1
ATOM 1581 C C . SER A 1 201 ? 45.758 12.221 -95.995 1.00 85.50 201 SER A C 1
ATOM 1583 O O . SER A 1 201 ? 45.057 12.075 -96.988 1.00 85.50 201 SER A O 1
ATOM 1585 N N . GLY A 1 202 ? 46.673 11.317 -95.626 1.00 83.94 202 GLY A N 1
ATOM 1586 C CA . GLY A 1 202 ? 46.956 10.077 -96.362 1.00 83.94 202 GLY A CA 1
ATOM 1587 C C . GLY A 1 202 ? 47.565 8.982 -95.469 1.00 83.94 202 GLY A C 1
ATOM 1588 O O . GLY A 1 202 ? 47.955 9.288 -94.334 1.00 83.94 202 GLY A O 1
ATOM 1589 N N . PRO A 1 203 ? 47.663 7.729 -95.959 1.00 82.00 203 PRO A N 1
ATOM 1590 C CA . PRO A 1 203 ? 48.043 6.535 -95.190 1.00 82.00 203 PRO A CA 1
ATOM 1591 C C . PRO A 1 203 ? 49.561 6.428 -94.947 1.00 82.00 203 PRO A C 1
ATOM 1593 O O . PRO A 1 203 ? 50.183 5.392 -95.150 1.00 82.00 203 PRO A O 1
ATOM 1596 N N . SER A 1 204 ? 50.209 7.517 -94.526 1.00 78.12 204 SER A N 1
ATOM 1597 C CA . SER A 1 204 ? 51.601 7.470 -94.066 1.00 78.12 204 SER A CA 1
ATOM 1598 C C . SER A 1 204 ? 51.917 8.591 -93.075 1.00 78.12 204 SER A C 1
ATOM 1600 O O . SER A 1 204 ? 51.266 9.640 -93.047 1.00 78.12 204 SER A O 1
ATOM 1602 N N . SER A 1 205 ? 52.968 8.408 -92.271 1.00 76.19 205 SER A N 1
ATOM 1603 C CA . SER A 1 205 ? 53.445 9.418 -91.315 1.00 76.19 205 SER A CA 1
ATOM 1604 C C . SER A 1 2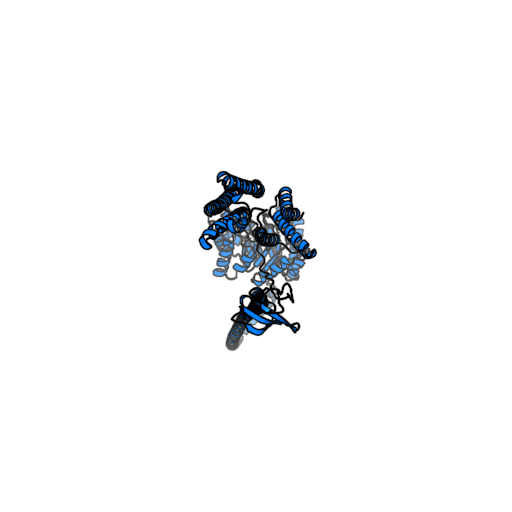05 ? 53.976 10.702 -91.970 1.00 76.19 205 SER A C 1
ATOM 1606 O O . SER A 1 205 ? 54.090 11.714 -91.278 1.00 76.19 205 SER A O 1
ATOM 1608 N N . GLY A 1 206 ? 54.262 10.688 -93.277 1.00 75.06 206 GLY A N 1
ATOM 1609 C CA . GLY A 1 206 ? 54.728 11.853 -94.038 1.00 75.06 206 GLY A CA 1
ATOM 1610 C C . GLY A 1 206 ? 53.617 12.807 -94.493 1.00 75.06 206 GLY A C 1
ATOM 1611 O O . GLY A 1 206 ? 53.905 13.927 -94.901 1.00 75.06 206 GLY A O 1
ATOM 1612 N N . HIS A 1 207 ? 52.345 12.405 -94.403 1.00 81.56 207 HIS A N 1
ATOM 1613 C CA . HIS A 1 207 ? 51.220 13.213 -94.883 1.00 81.56 207 HIS A CA 1
ATOM 1614 C C . HIS A 1 207 ? 50.832 14.344 -93.919 1.00 81.56 207 HIS A C 1
ATOM 1616 O O . HIS A 1 207 ? 50.950 14.214 -92.692 1.00 81.56 207 HIS A O 1
ATOM 1622 N N . ARG A 1 208 ? 50.295 15.441 -94.483 1.00 84.50 208 ARG A N 1
ATOM 1623 C CA . ARG A 1 208 ? 49.845 16.636 -93.746 1.00 84.50 208 ARG A CA 1
ATOM 1624 C C . ARG A 1 208 ? 48.848 16.250 -92.654 1.00 84.50 208 ARG A C 1
ATOM 1626 O O . ARG A 1 208 ? 47.859 15.571 -92.940 1.00 84.50 208 ARG A O 1
ATOM 1633 N N . ILE A 1 209 ? 49.103 16.708 -91.429 1.00 82.81 209 ILE A N 1
ATOM 1634 C CA . ILE A 1 209 ? 48.224 16.520 -90.269 1.00 82.81 209 ILE A CA 1
ATOM 1635 C C . ILE A 1 209 ? 46.995 17.419 -90.437 1.00 82.81 209 ILE A C 1
ATOM 1637 O O . ILE A 1 209 ? 47.124 18.638 -90.513 1.00 82.81 209 ILE A O 1
ATOM 1641 N N . LEU A 1 210 ? 45.818 16.804 -90.497 1.00 80.00 210 LEU A N 1
ATOM 1642 C CA . LEU A 1 210 ? 44.517 17.467 -90.531 1.00 80.00 210 LEU A CA 1
ATOM 1643 C C . LEU A 1 210 ? 44.039 17.847 -89.121 1.00 80.00 210 LEU A C 1
ATOM 1645 O O . LEU A 1 210 ? 43.394 18.875 -88.956 1.00 80.00 210 LEU A O 1
ATOM 1649 N N . HIS A 1 211 ? 44.393 17.058 -88.097 1.00 76.81 211 HIS A N 1
ATOM 1650 C CA . HIS A 1 211 ? 44.076 17.342 -86.692 1.00 76.81 211 HIS A CA 1
ATOM 1651 C C . HIS A 1 211 ? 45.212 16.874 -85.774 1.00 76.81 211 HIS A C 1
ATOM 1653 O O . HIS A 1 211 ? 45.658 15.735 -85.890 1.00 76.81 211 HIS A O 1
ATOM 1659 N N . ARG A 1 212 ? 45.704 17.733 -84.869 1.00 70.31 212 ARG A N 1
ATOM 1660 C CA . ARG A 1 212 ? 46.947 17.477 -84.106 1.00 70.31 212 ARG A CA 1
ATOM 1661 C C . ARG A 1 212 ? 46.795 16.597 -82.864 1.00 70.31 212 ARG A C 1
ATOM 1663 O O . ARG A 1 212 ? 47.796 16.060 -82.414 1.00 70.31 212 ARG A O 1
ATOM 1670 N N . GLY A 1 213 ? 45.587 16.414 -82.342 1.00 73.12 213 GLY A N 1
ATOM 1671 C CA . GLY A 1 213 ? 45.388 15.581 -81.157 1.00 73.12 213 GLY A CA 1
ATOM 1672 C C . GLY A 1 213 ? 43.931 15.217 -80.951 1.00 73.12 213 GLY A C 1
ATOM 1673 O O . GLY A 1 213 ? 43.203 15.933 -80.276 1.00 73.12 213 GLY A O 1
ATOM 1674 N N . LEU A 1 214 ? 43.489 14.132 -81.581 1.00 81.50 214 LEU A N 1
ATOM 1675 C CA . LEU A 1 214 ? 42.209 13.518 -81.246 1.00 81.50 214 LEU A CA 1
ATOM 1676 C C . LEU A 1 214 ? 42.361 12.832 -79.879 1.00 81.50 214 LEU A C 1
ATOM 1678 O O . LEU A 1 214 ? 43.256 11.990 -79.755 1.00 81.50 214 LEU A O 1
ATOM 1682 N N . PRO A 1 215 ? 41.560 13.192 -78.861 1.00 81.12 215 PRO A N 1
ATOM 1683 C CA . PRO A 1 215 ? 41.662 12.580 -77.544 1.00 81.12 215 PRO A CA 1
ATOM 1684 C C . PRO A 1 215 ? 41.179 11.127 -77.575 1.00 81.12 215 PRO A C 1
ATOM 1686 O O . PRO A 1 215 ? 40.271 10.763 -78.335 1.00 81.12 215 PRO A O 1
ATOM 1689 N N . SER A 1 216 ? 41.776 10.295 -76.723 1.00 80.62 216 SER A N 1
ATOM 1690 C CA . SER A 1 216 ? 41.328 8.917 -76.504 1.00 80.62 216 SER A CA 1
ATOM 1691 C C . SER A 1 216 ? 39.822 8.850 -76.189 1.00 80.62 216 SER A C 1
ATOM 1693 O O . SER A 1 216 ? 39.286 9.654 -75.425 1.00 80.62 216 SER A O 1
ATOM 1695 N N . GLY A 1 217 ? 39.115 7.904 -76.817 1.00 79.94 217 GLY A N 1
ATOM 1696 C CA . GLY A 1 217 ? 37.660 7.748 -76.678 1.00 79.94 217 GLY A CA 1
ATOM 1697 C C . GLY A 1 217 ? 36.810 8.581 -77.646 1.00 79.94 217 GLY A C 1
ATOM 1698 O O . GLY A 1 217 ? 35.585 8.539 -77.548 1.00 79.94 217 GLY A O 1
ATOM 1699 N N . THR A 1 218 ? 37.415 9.311 -78.590 1.00 84.69 218 THR A N 1
ATOM 1700 C CA . THR A 1 218 ? 36.658 9.976 -79.663 1.00 84.69 218 THR A CA 1
ATOM 1701 C C . THR A 1 218 ? 35.971 8.934 -80.551 1.00 84.69 218 THR A C 1
ATOM 1703 O O . THR A 1 218 ? 36.640 8.090 -81.141 1.00 84.69 218 THR A O 1
ATOM 1706 N N . GLN A 1 219 ? 34.644 9.005 -80.671 1.00 84.25 219 GLN A N 1
ATOM 1707 C CA . GLN A 1 219 ? 33.870 8.107 -81.529 1.00 84.25 219 GLN A CA 1
ATOM 1708 C C . GLN A 1 219 ? 34.036 8.475 -83.010 1.00 84.25 219 GLN A C 1
ATOM 1710 O O . GLN A 1 219 ? 33.956 9.650 -83.385 1.00 84.25 219 GLN A O 1
ATOM 1715 N N . MET A 1 220 ? 34.280 7.464 -83.845 1.00 85.56 220 MET A N 1
ATOM 1716 C CA . MET A 1 220 ? 34.573 7.605 -85.272 1.00 85.56 220 MET A CA 1
ATOM 1717 C C . MET A 1 220 ? 34.042 6.400 -86.047 1.00 85.56 220 MET A C 1
ATOM 1719 O O . MET A 1 220 ? 33.905 5.315 -85.487 1.00 85.56 220 MET A O 1
ATOM 1723 N N . GLU A 1 221 ? 33.795 6.590 -87.337 1.00 87.50 221 GLU A N 1
ATOM 1724 C CA . GLU A 1 221 ? 33.445 5.524 -88.277 1.00 87.50 221 GLU A CA 1
ATOM 1725 C C . GLU A 1 221 ? 34.675 5.148 -89.102 1.00 87.50 221 GLU A C 1
ATOM 1727 O O . GLU A 1 221 ? 35.384 6.034 -89.581 1.00 87.50 221 GLU A O 1
ATOM 1732 N N . VAL A 1 222 ? 34.936 3.853 -89.286 1.00 87.94 222 VAL A N 1
ATOM 1733 C CA . VAL A 1 222 ? 35.992 3.367 -90.186 1.00 87.94 222 VAL A CA 1
ATOM 1734 C C . VAL A 1 222 ? 35.402 3.221 -91.585 1.00 87.94 222 VAL A C 1
ATOM 1736 O O . VAL A 1 222 ? 34.424 2.504 -91.769 1.00 87.94 222 VAL A O 1
ATOM 1739 N N . LEU A 1 223 ? 35.982 3.924 -92.556 1.00 89.06 223 LEU A N 1
ATOM 1740 C CA . LEU A 1 223 ? 35.538 3.925 -93.951 1.00 89.06 223 LEU A CA 1
ATOM 1741 C C . LEU A 1 223 ? 36.322 2.922 -94.804 1.00 89.06 223 LEU A C 1
ATOM 1743 O O . LEU A 1 223 ? 35.756 2.295 -95.691 1.00 89.06 223 LEU A O 1
ATOM 1747 N N . GLU A 1 224 ? 37.625 2.800 -94.551 1.00 88.25 224 GLU A N 1
ATOM 1748 C CA . GLU A 1 224 ? 38.554 1.987 -95.341 1.00 88.25 224 GLU A CA 1
ATOM 1749 C C . GLU A 1 224 ? 39.744 1.573 -94.466 1.00 88.25 224 GLU A C 1
ATOM 1751 O O . GLU A 1 224 ? 40.181 2.349 -93.611 1.00 88.25 224 GLU A O 1
ATOM 1756 N N . VAL A 1 225 ? 40.277 0.368 -94.671 1.00 86.12 225 VAL A N 1
ATOM 1757 C CA . VAL A 1 225 ? 41.444 -0.154 -93.944 1.00 86.12 225 VAL A CA 1
ATOM 1758 C C . VAL A 1 225 ? 42.527 -0.528 -94.950 1.00 86.12 225 VAL A C 1
ATOM 1760 O O . VAL A 1 225 ? 42.303 -1.365 -95.818 1.00 86.12 225 VAL A O 1
ATOM 1763 N N . ASP A 1 226 ? 43.704 0.079 -94.811 1.00 85.69 226 ASP A N 1
ATOM 1764 C CA . ASP A 1 226 ? 44.906 -0.273 -95.564 1.00 85.69 226 ASP A CA 1
ATOM 1765 C C . ASP A 1 226 ? 45.812 -1.127 -94.666 1.00 85.69 226 ASP A C 1
ATOM 1767 O O . ASP A 1 226 ? 46.562 -0.621 -93.819 1.00 85.69 226 ASP A O 1
ATOM 1771 N N . GLU A 1 227 ? 45.699 -2.447 -94.822 1.00 78.50 227 GLU A N 1
ATOM 1772 C CA . GLU A 1 227 ? 46.479 -3.422 -94.054 1.00 78.50 227 GLU A CA 1
ATOM 1773 C C . GLU A 1 227 ? 47.981 -3.353 -94.369 1.00 78.50 227 GLU A C 1
ATOM 1775 O O . GLU A 1 227 ? 48.800 -3.599 -93.484 1.00 78.50 227 GLU A O 1
ATOM 1780 N N . GLY A 1 228 ? 48.357 -2.959 -95.593 1.00 76.69 228 GLY A N 1
ATOM 1781 C CA . GLY A 1 228 ? 49.754 -2.859 -96.020 1.00 76.69 228 GLY A CA 1
ATOM 1782 C C . GLY A 1 228 ? 50.486 -1.671 -95.391 1.00 76.69 228 GLY A C 1
ATOM 1783 O O . GLY A 1 228 ? 51.655 -1.785 -95.020 1.00 76.69 228 GLY A O 1
ATOM 1784 N N . ALA A 1 229 ? 49.799 -0.538 -95.226 1.00 80.44 229 ALA A N 1
ATOM 1785 C CA . ALA A 1 229 ? 50.355 0.659 -94.592 1.00 80.44 229 ALA A CA 1
ATOM 1786 C C . ALA A 1 229 ? 50.112 0.725 -93.070 1.00 80.44 229 ALA A C 1
ATOM 1788 O O . ALA A 1 229 ? 50.769 1.502 -92.366 1.00 80.44 229 ALA A O 1
ATOM 1789 N N . GLY A 1 230 ? 49.168 -0.061 -92.541 1.00 84.25 230 GLY A N 1
ATOM 1790 C CA . GLY A 1 230 ? 48.771 -0.036 -91.129 1.00 84.25 230 GLY A CA 1
ATOM 1791 C C . GLY A 1 230 ? 47.969 1.214 -90.741 1.00 84.25 230 GLY A C 1
ATOM 1792 O O . GLY A 1 230 ? 48.035 1.667 -89.590 1.00 84.25 230 GLY A O 1
ATOM 1793 N N . PHE A 1 231 ? 47.238 1.796 -91.697 1.00 88.38 231 PHE A N 1
ATOM 1794 C CA . PHE A 1 231 ? 46.377 2.965 -91.500 1.00 88.38 231 PHE A CA 1
ATOM 1795 C C . PHE A 1 231 ? 44.923 2.643 -91.852 1.00 88.38 231 PHE A C 1
ATOM 1797 O O . PHE A 1 231 ? 44.634 1.874 -92.758 1.00 88.38 231 PHE A O 1
ATOM 1804 N N . SER A 1 232 ? 43.999 3.279 -91.143 1.00 87.88 232 SER A N 1
ATOM 1805 C CA . SER A 1 232 ? 42.568 3.244 -91.429 1.00 87.88 232 SER A CA 1
ATOM 1806 C C . SER A 1 232 ? 42.089 4.650 -91.763 1.00 87.88 232 SER A C 1
ATOM 1808 O O . SER A 1 232 ? 42.445 5.614 -91.072 1.00 87.88 232 SER A O 1
ATOM 1810 N N . ARG A 1 233 ? 41.272 4.780 -92.807 1.00 89.69 233 ARG A N 1
ATOM 1811 C CA . ARG A 1 233 ? 40.544 6.006 -93.115 1.00 89.69 233 ARG A CA 1
ATOM 1812 C C . ARG A 1 233 ? 39.309 6.059 -92.235 1.00 89.69 233 ARG A C 1
ATOM 1814 O O . ARG A 1 233 ? 38.494 5.139 -92.249 1.00 89.69 233 ARG A O 1
ATOM 1821 N N . ILE A 1 234 ? 39.163 7.136 -91.481 1.00 90.06 234 ILE A N 1
ATOM 1822 C CA . ILE A 1 234 ? 38.062 7.331 -90.545 1.00 90.06 234 ILE A CA 1
ATOM 1823 C C . ILE A 1 234 ? 37.288 8.607 -90.856 1.00 90.06 234 ILE A C 1
ATOM 1825 O O . ILE A 1 234 ? 37.824 9.541 -91.460 1.00 90.06 234 ILE A O 1
ATOM 1829 N N . ARG A 1 235 ? 36.037 8.658 -90.400 1.00 88.88 235 ARG A N 1
ATOM 1830 C CA . ARG A 1 235 ? 35.215 9.866 -90.328 1.00 88.88 235 ARG A CA 1
ATOM 1831 C C . ARG A 1 235 ? 34.874 10.155 -88.874 1.00 88.88 235 ARG A C 1
ATOM 1833 O O . ARG A 1 235 ? 34.352 9.307 -88.156 1.00 88.88 235 ARG A O 1
ATOM 1840 N N . THR A 1 236 ? 35.184 11.364 -88.427 1.00 85.31 236 THR A N 1
ATOM 1841 C CA . THR A 1 236 ? 34.801 11.828 -87.086 1.00 85.31 236 THR A CA 1
ATOM 1842 C C . THR A 1 236 ? 33.324 12.227 -87.045 1.00 85.31 236 THR A C 1
ATOM 1844 O O . THR A 1 236 ? 32.750 12.582 -88.073 1.00 85.31 236 THR A O 1
ATOM 1847 N N . SER A 1 237 ? 32.719 12.276 -85.855 1.00 82.19 237 SER A N 1
ATOM 1848 C CA . SER A 1 237 ? 31.331 12.745 -85.668 1.00 82.19 237 SER A CA 1
ATOM 1849 C C . SER A 1 237 ? 31.069 14.180 -86.156 1.00 82.19 237 SER A C 1
ATOM 1851 O O . SER A 1 237 ? 29.923 14.560 -86.373 1.00 82.19 237 SER A O 1
ATOM 1853 N N . ARG A 1 238 ? 32.124 14.981 -86.365 1.00 79.62 238 ARG A N 1
ATOM 1854 C CA . ARG A 1 238 ? 32.058 16.336 -86.943 1.00 79.62 238 ARG A CA 1
ATOM 1855 C C . ARG A 1 238 ? 32.218 16.359 -88.471 1.00 79.62 238 ARG A C 1
ATOM 1857 O O . ARG A 1 238 ? 32.382 17.428 -89.046 1.00 79.62 238 ARG A O 1
ATOM 1864 N N . GLY A 1 239 ? 32.220 15.196 -89.124 1.00 80.00 239 GLY A N 1
ATOM 1865 C CA . GLY A 1 239 ? 32.294 15.054 -90.581 1.00 80.00 239 GLY A CA 1
ATOM 1866 C C . GLY A 1 239 ? 33.700 15.156 -91.182 1.00 80.00 239 GLY A C 1
ATOM 1867 O O . GLY A 1 239 ? 33.851 15.026 -92.391 1.00 80.00 239 GLY A O 1
ATOM 1868 N N . THR A 1 240 ? 34.747 15.368 -90.377 1.00 85.06 240 THR A N 1
ATOM 1869 C CA . THR A 1 240 ? 36.132 15.391 -90.879 1.00 85.06 240 THR A CA 1
ATOM 1870 C C . THR A 1 240 ? 36.611 13.978 -91.197 1.00 85.06 240 THR A C 1
ATOM 1872 O O . THR A 1 240 ? 36.568 13.113 -90.317 1.00 85.06 240 THR A O 1
ATOM 1875 N N . GLU A 1 241 ? 37.110 13.773 -92.416 1.00 90.19 241 GLU A N 1
ATOM 1876 C CA . GLU A 1 241 ? 37.723 12.522 -92.865 1.00 90.19 241 GLU A CA 1
ATOM 1877 C C . GLU A 1 241 ? 39.250 12.607 -92.881 1.00 90.19 241 GLU A C 1
ATOM 1879 O O . GLU A 1 241 ? 39.831 13.650 -93.189 1.00 90.19 241 GLU A O 1
ATOM 1884 N N . GLY A 1 242 ? 39.911 11.495 -92.579 1.00 87.81 242 GLY A N 1
ATOM 1885 C CA . GLY A 1 242 ? 41.362 11.388 -92.661 1.00 87.81 242 GLY A CA 1
ATOM 1886 C C . GLY A 1 242 ? 41.861 10.008 -92.260 1.00 87.81 242 GLY A C 1
ATOM 1887 O O . GLY A 1 242 ? 41.079 9.117 -91.955 1.00 87.81 242 GLY A O 1
ATOM 1888 N N . TRP A 1 243 ? 43.174 9.841 -92.246 1.00 88.38 243 TRP A N 1
ATOM 1889 C CA . TRP A 1 243 ? 43.853 8.584 -91.962 1.00 88.38 243 TRP A CA 1
ATOM 1890 C C . TRP A 1 243 ? 44.496 8.604 -90.575 1.00 88.38 243 TRP A C 1
ATOM 1892 O O . TRP A 1 243 ? 45.170 9.570 -90.200 1.00 88.38 243 TRP A O 1
ATOM 1902 N N . ILE A 1 244 ? 44.308 7.522 -89.823 1.00 87.94 244 ILE A N 1
ATOM 1903 C CA . ILE A 1 244 ? 44.887 7.277 -88.495 1.00 87.94 244 ILE A CA 1
ATOM 1904 C C . ILE A 1 244 ? 45.525 5.885 -88.472 1.00 87.94 244 ILE A C 1
ATOM 1906 O O . ILE A 1 244 ? 45.115 5.007 -89.225 1.00 87.94 244 ILE A O 1
ATOM 1910 N N . ARG A 1 245 ? 46.550 5.658 -87.640 1.00 86.38 245 ARG A N 1
ATOM 1911 C CA . ARG A 1 245 ? 47.134 4.312 -87.507 1.00 86.38 245 ARG A CA 1
ATOM 1912 C C . ARG A 1 245 ? 46.109 3.354 -86.904 1.00 86.38 245 ARG A C 1
ATOM 1914 O O . ARG A 1 245 ? 45.564 3.645 -85.839 1.00 86.38 245 ARG A O 1
ATOM 1921 N N . SER A 1 246 ? 45.920 2.202 -87.541 1.00 85.38 246 SER A N 1
ATOM 1922 C CA . SER A 1 246 ? 44.895 1.222 -87.160 1.00 85.38 246 SER A CA 1
ATOM 1923 C C . SER A 1 246 ? 45.091 0.683 -85.737 1.00 85.38 246 SER A C 1
ATOM 1925 O O . SER A 1 246 ? 44.116 0.424 -85.048 1.00 85.38 246 SER A O 1
ATOM 1927 N N . GLN A 1 247 ? 46.334 0.614 -85.245 1.00 84.75 247 GLN A N 1
ATOM 1928 C CA . GLN A 1 247 ? 46.662 0.142 -83.888 1.00 84.75 247 GLN A CA 1
ATOM 1929 C C . GLN A 1 247 ? 46.038 0.965 -82.743 1.00 84.75 247 GLN A C 1
ATOM 1931 O O . GLN A 1 247 ? 46.010 0.504 -81.607 1.00 84.75 247 GLN A O 1
ATOM 1936 N N . TYR A 1 248 ? 45.600 2.201 -83.011 1.00 84.94 248 TYR A N 1
ATOM 1937 C CA . TYR A 1 248 ? 44.953 3.057 -82.009 1.00 84.94 248 TYR A CA 1
ATOM 1938 C C . TYR A 1 248 ? 43.428 2.926 -82.005 1.00 84.94 248 TYR A C 1
ATOM 1940 O O . TYR A 1 248 ? 42.769 3.511 -81.146 1.00 84.94 248 TYR A O 1
ATOM 1948 N N . LEU A 1 249 ? 42.864 2.203 -82.973 1.00 84.62 249 LEU A N 1
ATOM 1949 C CA . LEU A 1 249 ? 41.435 1.968 -83.068 1.00 84.62 249 LEU A CA 1
ATOM 1950 C C . LEU A 1 249 ? 41.080 0.711 -82.280 1.00 84.62 249 LEU A C 1
ATOM 1952 O O . LEU A 1 249 ? 41.693 -0.341 -82.437 1.00 84.62 249 LEU A O 1
ATOM 1956 N N . VAL A 1 250 ? 40.065 0.836 -81.435 1.00 85.19 250 VAL A N 1
ATOM 1957 C CA . VAL A 1 250 ? 39.481 -0.264 -80.670 1.00 85.19 250 VAL A CA 1
ATOM 1958 C C . VAL A 1 250 ? 37.984 -0.291 -80.945 1.00 85.19 250 VAL A C 1
ATOM 1960 O O . VAL A 1 250 ? 37.361 0.758 -81.106 1.00 85.19 250 VAL A O 1
ATOM 1963 N N . SER A 1 251 ? 37.404 -1.486 -81.023 1.00 83.12 251 SER A N 1
ATOM 1964 C CA . SER A 1 251 ? 35.974 -1.674 -81.301 1.00 83.12 251 SER A CA 1
ATOM 1965 C C . SER A 1 251 ? 35.080 -1.392 -80.089 1.00 83.12 251 SER A C 1
ATOM 1967 O O . SER A 1 251 ? 33.883 -1.167 -80.249 1.00 83.12 251 SER A O 1
ATOM 1969 N N . GLU A 1 252 ? 35.645 -1.378 -78.880 1.00 83.31 252 GLU A N 1
ATOM 1970 C CA . GLU A 1 252 ? 34.913 -1.149 -77.634 1.00 83.31 252 GLU A CA 1
ATOM 1971 C C . GLU A 1 252 ? 35.239 0.214 -76.998 1.00 83.31 252 GLU A C 1
ATOM 1973 O O . GLU A 1 252 ? 36.367 0.701 -77.116 1.00 83.31 252 GLU A O 1
ATOM 1978 N N . PRO A 1 253 ? 34.300 0.820 -76.241 1.00 83.19 253 PRO A N 1
ATOM 1979 C CA . PRO A 1 253 ? 34.570 2.042 -75.490 1.00 83.19 253 PRO A CA 1
ATOM 1980 C C . PRO A 1 253 ? 35.746 1.885 -74.516 1.00 83.19 253 PRO A C 1
ATOM 1982 O O . PRO A 1 253 ? 35.870 0.875 -73.819 1.00 83.19 253 PRO A O 1
ATOM 1985 N N . ILE A 1 254 ? 36.575 2.924 -74.409 1.00 84.94 254 ILE A N 1
ATOM 1986 C CA . ILE A 1 254 ? 37.715 2.949 -73.485 1.00 84.94 254 ILE A CA 1
ATOM 1987 C C . ILE A 1 254 ? 37.276 2.842 -72.014 1.00 84.94 254 ILE A C 1
ATOM 1989 O O . ILE A 1 254 ? 36.149 3.196 -71.649 1.00 84.94 254 ILE A O 1
ATOM 1993 N N . ALA A 1 255 ? 38.199 2.419 -71.145 1.00 82.75 255 ALA A N 1
ATOM 1994 C CA . ALA A 1 255 ? 37.948 2.200 -69.718 1.00 82.75 255 ALA A CA 1
ATOM 1995 C C . ALA A 1 255 ? 37.304 3.408 -69.012 1.00 82.75 255 ALA A C 1
ATOM 1997 O O . ALA A 1 255 ? 36.386 3.219 -68.222 1.00 82.75 255 ALA A O 1
ATOM 1998 N N . LYS A 1 256 ? 37.695 4.645 -69.351 1.00 83.12 256 LYS A N 1
ATOM 1999 C CA . LYS A 1 256 ? 37.098 5.881 -68.808 1.00 83.12 256 LYS A CA 1
ATOM 2000 C C . LYS A 1 256 ? 35.591 5.986 -69.070 1.00 83.12 256 LYS A C 1
ATOM 2002 O O . LYS A 1 256 ? 34.827 6.335 -68.172 1.00 83.12 256 LYS A O 1
ATOM 2007 N N . LEU A 1 257 ? 35.147 5.658 -70.286 1.00 84.44 257 LEU A N 1
ATOM 2008 C CA . LEU A 1 257 ? 33.726 5.681 -70.650 1.00 84.44 257 LEU A CA 1
ATOM 2009 C C . LEU A 1 257 ? 32.966 4.523 -69.995 1.00 84.44 257 LEU A C 1
ATOM 2011 O O . LEU A 1 257 ? 31.861 4.731 -69.490 1.00 84.44 257 LEU A O 1
ATOM 2015 N N . LYS A 1 258 ? 33.576 3.331 -69.937 1.00 86.31 258 LYS A N 1
ATOM 2016 C CA . LYS A 1 258 ? 33.025 2.172 -69.216 1.00 86.31 258 LYS A CA 1
ATOM 2017 C C . LYS A 1 258 ? 32.869 2.464 -67.719 1.00 86.31 258 LYS A C 1
ATOM 2019 O O . LYS A 1 258 ? 31.812 2.187 -67.165 1.00 86.31 258 LYS A O 1
ATOM 2024 N N . LEU A 1 259 ? 33.858 3.098 -67.088 1.00 86.19 259 LEU A N 1
ATOM 2025 C CA . LEU A 1 259 ? 33.822 3.512 -65.684 1.00 86.19 259 LEU A CA 1
ATOM 2026 C C . LEU A 1 259 ? 32.737 4.562 -65.436 1.00 86.19 259 LEU A C 1
ATOM 2028 O O . LEU A 1 259 ? 31.963 4.417 -64.501 1.00 86.19 259 LEU A O 1
ATOM 2032 N N . ALA A 1 260 ? 32.617 5.583 -66.288 1.00 86.38 260 ALA A N 1
ATOM 2033 C CA . ALA A 1 260 ? 31.554 6.581 -66.159 1.00 86.38 260 ALA A CA 1
ATOM 2034 C C . ALA A 1 260 ? 30.149 5.970 -66.332 1.00 86.38 260 ALA A C 1
ATOM 2036 O O . ALA A 1 260 ? 29.189 6.398 -65.688 1.00 86.38 260 ALA A O 1
ATOM 2037 N N . ALA A 1 261 ? 29.998 4.967 -67.201 1.00 87.44 261 ALA A N 1
ATOM 2038 C CA . ALA A 1 261 ? 28.758 4.203 -67.327 1.00 87.44 261 ALA A CA 1
ATOM 2039 C C . ALA A 1 261 ? 28.495 3.327 -66.088 1.00 87.44 261 ALA A C 1
ATOM 2041 O O . ALA A 1 261 ? 27.401 3.385 -65.530 1.00 87.44 261 ALA A O 1
ATOM 2042 N N . ALA A 1 262 ? 29.503 2.594 -65.609 1.00 88.00 262 ALA A N 1
ATOM 2043 C CA . ALA A 1 262 ? 29.417 1.762 -64.413 1.00 88.00 262 ALA A CA 1
ATOM 2044 C C . ALA A 1 262 ? 29.124 2.589 -63.152 1.00 88.00 262 ALA A C 1
ATOM 2046 O O . ALA A 1 262 ? 28.280 2.200 -62.354 1.00 88.00 262 ALA A O 1
ATOM 2047 N N . GLN A 1 263 ? 29.736 3.767 -63.006 1.00 91.56 263 GLN A N 1
ATOM 2048 C CA . GLN A 1 263 ? 29.486 4.679 -61.891 1.00 91.56 263 GLN A CA 1
ATOM 2049 C C . GLN A 1 263 ? 28.053 5.214 -61.917 1.00 91.56 263 GLN A C 1
ATOM 2051 O O . GLN A 1 263 ? 27.405 5.283 -60.878 1.00 91.56 263 GLN A O 1
ATOM 2056 N N . ARG A 1 264 ? 27.517 5.549 -63.099 1.00 90.94 264 ARG A N 1
ATOM 2057 C CA . ARG A 1 264 ? 26.098 5.916 -63.237 1.00 90.94 264 ARG A CA 1
ATOM 2058 C C . ARG A 1 264 ? 25.179 4.755 -62.860 1.00 90.94 264 ARG A C 1
ATOM 2060 O O . ARG A 1 264 ? 24.231 4.965 -62.112 1.00 90.94 264 ARG A O 1
ATOM 2067 N N . ALA A 1 265 ? 25.480 3.541 -63.318 1.00 90.62 265 ALA A N 1
ATOM 2068 C CA . ALA A 1 265 ? 24.716 2.350 -62.954 1.00 90.62 265 ALA A CA 1
ATOM 2069 C C . ALA A 1 265 ? 24.771 2.070 -61.441 1.00 90.62 265 ALA A C 1
ATOM 2071 O O . ALA A 1 265 ? 23.737 1.813 -60.831 1.00 90.62 265 ALA A O 1
ATOM 2072 N N . MET A 1 266 ? 25.947 2.197 -60.823 1.00 91.25 266 MET A N 1
ATOM 2073 C CA . MET A 1 266 ? 26.146 2.060 -59.380 1.00 91.25 266 MET A CA 1
ATOM 2074 C C . MET A 1 266 ? 25.361 3.117 -58.603 1.00 91.25 266 MET A C 1
ATOM 2076 O O . MET A 1 266 ? 24.656 2.765 -57.664 1.00 91.25 266 MET A O 1
ATOM 2080 N N . ASN A 1 267 ? 25.432 4.388 -59.002 1.00 91.44 267 ASN A N 1
ATOM 2081 C CA . ASN A 1 267 ? 24.692 5.466 -58.344 1.00 91.44 267 ASN A CA 1
ATOM 2082 C C . ASN A 1 267 ? 23.177 5.232 -58.435 1.00 91.44 267 ASN A C 1
ATOM 2084 O O . ASN A 1 267 ? 22.467 5.398 -57.446 1.00 91.44 267 ASN A O 1
ATOM 2088 N N . ASN A 1 268 ? 22.683 4.785 -59.594 1.00 92.38 268 ASN A N 1
ATOM 2089 C CA . ASN A 1 268 ? 21.274 4.434 -59.773 1.00 92.38 268 ASN A CA 1
ATOM 2090 C C . ASN A 1 268 ? 20.874 3.240 -58.894 1.00 92.38 268 ASN A C 1
ATOM 2092 O O . ASN A 1 268 ? 19.828 3.275 -58.250 1.00 92.38 268 ASN A O 1
ATOM 2096 N N . ALA A 1 269 ? 21.714 2.204 -58.820 1.00 89.12 269 ALA A N 1
ATOM 2097 C CA . ALA A 1 269 ? 21.479 1.047 -57.962 1.00 89.12 269 ALA A CA 1
ATOM 2098 C C . ALA A 1 269 ? 21.503 1.419 -56.470 1.00 89.12 269 ALA A C 1
ATOM 2100 O O . ALA A 1 269 ? 20.675 0.937 -55.704 1.00 89.12 269 ALA A O 1
ATOM 2101 N N . GLN A 1 270 ? 22.401 2.315 -56.053 1.00 92.62 270 GLN A N 1
ATOM 2102 C CA . GLN A 1 270 ? 22.451 2.839 -54.687 1.00 92.62 270 GLN A CA 1
ATOM 2103 C C . GLN A 1 270 ? 21.216 3.675 -54.349 1.00 92.62 270 GLN A C 1
ATOM 2105 O O . GLN A 1 270 ? 20.663 3.524 -53.263 1.00 92.62 270 GLN A O 1
ATOM 2110 N N . ALA A 1 271 ? 20.751 4.516 -55.277 1.00 90.06 271 ALA A N 1
ATOM 2111 C CA . ALA A 1 271 ? 19.517 5.275 -55.105 1.00 90.06 271 ALA A CA 1
ATOM 2112 C C . ALA A 1 271 ? 18.296 4.346 -54.982 1.00 90.06 271 ALA A C 1
ATOM 2114 O O . ALA A 1 271 ? 17.464 4.541 -54.097 1.00 90.06 271 ALA A O 1
ATOM 2115 N N . ALA A 1 272 ? 18.224 3.297 -55.808 1.00 90.81 272 ALA A N 1
ATOM 2116 C CA . ALA A 1 272 ? 17.177 2.282 -55.720 1.00 90.81 272 ALA A CA 1
ATOM 2117 C C . ALA A 1 272 ? 17.234 1.504 -54.393 1.00 90.81 272 ALA A C 1
ATOM 2119 O O . ALA A 1 272 ? 16.209 1.325 -53.741 1.00 90.81 272 ALA A O 1
ATOM 2120 N N . LEU A 1 273 ? 18.429 1.104 -53.943 1.00 92.69 273 LEU A N 1
ATOM 2121 C CA . LEU A 1 273 ? 18.616 0.427 -52.658 1.00 92.69 273 LEU A CA 1
ATOM 2122 C C . LEU A 1 273 ? 18.192 1.314 -51.481 1.00 92.69 273 LEU A C 1
ATOM 2124 O O . LEU A 1 273 ? 17.531 0.833 -50.565 1.00 92.69 273 LEU A O 1
ATOM 2128 N N . ALA A 1 274 ? 18.539 2.602 -51.506 1.00 90.69 274 ALA A N 1
ATOM 2129 C CA . ALA A 1 274 ? 18.134 3.551 -50.473 1.00 90.69 274 ALA A CA 1
ATOM 2130 C C . ALA A 1 274 ? 16.606 3.728 -50.422 1.00 90.69 274 ALA A C 1
ATOM 2132 O O . ALA A 1 274 ? 16.031 3.774 -49.333 1.00 90.69 274 ALA A O 1
ATOM 2133 N N . ALA A 1 275 ? 15.943 3.775 -51.583 1.00 91.25 275 ALA A N 1
ATOM 2134 C CA . ALA A 1 275 ? 14.485 3.824 -51.666 1.00 91.25 275 ALA A CA 1
ATOM 2135 C C . ALA A 1 275 ? 13.837 2.555 -51.083 1.00 91.25 275 ALA A C 1
ATOM 2137 O O . ALA A 1 275 ? 12.903 2.648 -50.285 1.00 91.25 275 ALA A O 1
ATOM 2138 N N . GLU A 1 276 ? 14.373 1.375 -51.400 1.00 92.06 276 GLU A N 1
ATOM 2139 C CA . GLU A 1 276 ? 13.847 0.112 -50.875 1.00 92.06 276 GLU A CA 1
ATOM 2140 C C . GLU A 1 276 ? 14.085 -0.022 -49.362 1.00 92.06 276 GLU A C 1
ATOM 2142 O O . GLU A 1 276 ? 13.199 -0.432 -48.615 1.00 92.06 276 GLU A O 1
ATOM 2147 N N . GLN A 1 277 ? 15.247 0.411 -48.864 1.00 92.75 277 GLN A N 1
ATOM 2148 C CA . GLN A 1 277 ? 15.536 0.457 -47.427 1.00 92.75 277 GLN A CA 1
ATOM 2149 C C . GLN A 1 277 ? 14.595 1.402 -46.671 1.00 92.75 277 GLN A C 1
ATOM 2151 O O . GLN A 1 277 ? 14.165 1.080 -45.559 1.00 92.75 277 GLN A O 1
ATOM 2156 N N . ALA A 1 278 ? 14.248 2.551 -47.261 1.00 91.75 278 ALA A N 1
ATOM 2157 C CA . ALA A 1 278 ? 13.258 3.458 -46.688 1.00 91.75 278 ALA A CA 1
ATOM 2158 C C . ALA A 1 278 ? 11.883 2.778 -46.577 1.00 91.75 278 ALA A C 1
ATOM 2160 O O . ALA A 1 278 ? 11.257 2.838 -45.518 1.00 91.75 278 ALA A O 1
ATOM 2161 N N . LYS A 1 279 ? 11.473 2.041 -47.615 1.00 94.25 279 LYS A N 1
ATOM 2162 C CA . LYS A 1 279 ? 10.218 1.280 -47.637 1.00 94.25 279 LYS A CA 1
ATOM 2163 C C . LYS A 1 279 ? 10.192 0.146 -46.608 1.00 94.25 279 LYS A C 1
ATOM 2165 O O . LYS A 1 279 ? 9.206 -0.017 -45.895 1.00 94.25 279 LYS A O 1
ATOM 2170 N N . VAL A 1 280 ? 11.287 -0.603 -46.456 1.00 92.75 280 VAL A N 1
ATOM 2171 C CA . VAL A 1 280 ? 11.420 -1.634 -45.409 1.00 92.75 280 VAL A CA 1
ATOM 2172 C C . VAL A 1 280 ? 11.303 -1.016 -44.017 1.00 92.75 280 VAL A C 1
ATOM 2174 O O . VAL A 1 280 ? 10.635 -1.573 -43.145 1.00 92.75 280 VAL A O 1
ATOM 2177 N N . LYS A 1 281 ? 11.919 0.149 -43.793 1.00 92.94 281 LYS A N 1
ATOM 2178 C CA . LYS A 1 281 ? 11.838 0.856 -42.511 1.00 92.94 281 LYS A CA 1
ATOM 2179 C C . LYS A 1 281 ? 10.408 1.301 -42.198 1.00 92.94 281 LYS A C 1
ATOM 2181 O O . LYS A 1 281 ? 9.963 1.116 -41.067 1.00 92.94 281 LYS A O 1
ATOM 2186 N N . GLU A 1 282 ? 9.696 1.837 -43.186 1.00 93.00 282 GLU A N 1
ATOM 2187 C CA . GLU A 1 282 ? 8.283 2.217 -43.073 1.00 93.00 282 GLU A CA 1
ATOM 2188 C C . GLU A 1 282 ? 7.393 1.007 -42.760 1.00 93.00 282 GLU A C 1
ATOM 2190 O O . GLU A 1 282 ? 6.656 1.019 -41.774 1.00 93.00 282 GLU A O 1
ATOM 2195 N N . LEU A 1 283 ? 7.533 -0.087 -43.515 1.00 93.19 283 LEU A N 1
ATOM 2196 C CA . LEU A 1 283 ? 6.791 -1.330 -43.273 1.00 93.19 283 LEU A CA 1
ATOM 2197 C C . LEU A 1 283 ? 7.091 -1.928 -41.894 1.00 93.19 283 LEU A C 1
ATOM 2199 O O . LEU A 1 283 ? 6.189 -2.420 -41.222 1.00 93.19 283 LEU A O 1
ATOM 2203 N N . THR A 1 284 ? 8.342 -1.856 -41.436 1.00 92.88 284 THR A N 1
ATOM 2204 C CA . THR A 1 284 ? 8.727 -2.332 -40.100 1.00 92.88 284 THR A CA 1
ATOM 2205 C C . THR A 1 284 ? 8.090 -1.484 -39.001 1.00 92.8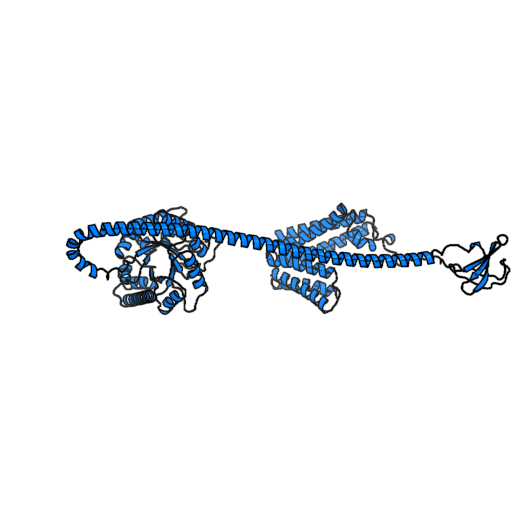8 284 THR A C 1
ATOM 2207 O O . THR A 1 284 ? 7.646 -2.027 -37.990 1.00 92.88 284 THR A O 1
ATOM 2210 N N . ALA A 1 285 ? 8.025 -0.162 -39.186 1.00 91.25 285 ALA A N 1
ATOM 2211 C CA . ALA A 1 285 ? 7.334 0.730 -38.261 1.00 91.25 285 ALA A CA 1
ATOM 2212 C C . ALA A 1 285 ? 5.828 0.426 -38.219 1.00 91.25 285 ALA A C 1
ATOM 2214 O O . ALA A 1 285 ? 5.287 0.235 -37.133 1.00 91.25 285 ALA A O 1
ATOM 2215 N N . SER A 1 286 ? 5.192 0.259 -39.383 1.00 92.94 286 SER A N 1
ATOM 2216 C CA . SER A 1 286 ? 3.774 -0.110 -39.482 1.00 92.94 286 SER A CA 1
ATOM 2217 C C . SER A 1 286 ? 3.475 -1.473 -38.840 1.00 92.94 286 SER A C 1
ATOM 2219 O O . SER A 1 286 ? 2.494 -1.618 -38.114 1.00 92.94 286 SER A O 1
ATOM 2221 N N . ASN A 1 287 ? 4.345 -2.473 -39.018 1.00 91.75 287 ASN A N 1
ATOM 2222 C CA . ASN A 1 287 ? 4.188 -3.770 -38.354 1.00 91.75 287 ASN A CA 1
ATOM 2223 C C . ASN A 1 287 ? 4.350 -3.683 -36.832 1.00 91.75 287 ASN A C 1
ATOM 2225 O O . ASN A 1 287 ? 3.645 -4.385 -36.111 1.00 91.75 287 ASN A O 1
ATOM 2229 N N . ARG A 1 288 ? 5.252 -2.833 -36.326 1.00 91.88 288 ARG A N 1
ATOM 2230 C CA . ARG A 1 288 ? 5.376 -2.605 -34.877 1.00 91.88 288 ARG A CA 1
ATOM 2231 C C . ARG A 1 288 ? 4.126 -1.950 -34.306 1.00 91.88 288 ARG A C 1
ATOM 2233 O O . ARG A 1 288 ? 3.657 -2.384 -33.261 1.00 91.88 288 ARG A O 1
ATOM 2240 N N . GLU A 1 289 ? 3.585 -0.953 -35.000 1.00 91.50 289 GLU A N 1
ATOM 2241 C CA . GLU A 1 289 ? 2.337 -0.291 -34.617 1.00 91.50 289 GLU A CA 1
ATOM 2242 C C . GLU A 1 289 ? 1.182 -1.299 -34.572 1.00 91.50 289 GLU A C 1
ATOM 2244 O O . GLU A 1 289 ? 0.558 -1.467 -33.527 1.00 91.50 289 GLU A O 1
ATOM 2249 N N . ARG A 1 290 ? 0.992 -2.090 -35.637 1.00 93.06 290 ARG A N 1
ATOM 2250 C CA . ARG A 1 290 ? 0.004 -3.184 -35.663 1.00 93.06 290 ARG A CA 1
ATOM 2251 C C . ARG A 1 290 ? 0.212 -4.199 -34.539 1.00 93.06 290 ARG A C 1
ATOM 2253 O O . ARG A 1 290 ? -0.760 -4.633 -33.935 1.00 93.06 290 ARG A O 1
ATOM 2260 N N . GLY A 1 291 ? 1.459 -4.551 -34.226 1.00 91.94 291 GLY A N 1
ATOM 2261 C CA . GLY A 1 291 ? 1.789 -5.425 -33.098 1.00 91.94 291 GLY A CA 1
ATOM 2262 C C . GLY A 1 291 ? 1.367 -4.833 -31.750 1.00 91.94 291 GLY A C 1
ATOM 2263 O O . GLY A 1 291 ? 0.765 -5.533 -30.939 1.00 91.94 291 GLY A O 1
ATOM 2264 N N . SER A 1 292 ? 1.610 -3.537 -31.526 1.00 89.00 292 SER A N 1
ATOM 2265 C CA . SER A 1 292 ? 1.145 -2.860 -30.308 1.00 89.00 292 SER A CA 1
ATOM 2266 C C . SER A 1 292 ? -0.380 -2.787 -30.221 1.00 89.00 292 SER A C 1
ATOM 2268 O O . SER A 1 292 ? -0.940 -3.031 -29.156 1.00 89.00 292 SER A O 1
ATOM 2270 N N . THR A 1 293 ? -1.057 -2.532 -31.342 1.00 91.25 293 THR A N 1
ATOM 2271 C CA . THR A 1 293 ? -2.520 -2.520 -31.421 1.00 91.25 293 THR A CA 1
ATOM 2272 C C . THR A 1 293 ? -3.109 -3.905 -31.145 1.00 91.25 293 THR A C 1
ATOM 2274 O O . THR A 1 293 ? -4.049 -4.015 -30.364 1.00 91.25 293 THR A O 1
ATOM 2277 N N . ASN A 1 294 ? -2.531 -4.971 -31.707 1.00 92.06 294 ASN A N 1
ATOM 2278 C CA . ASN A 1 294 ? -2.959 -6.344 -31.432 1.00 92.06 294 ASN A CA 1
ATOM 2279 C C . ASN A 1 294 ? -2.787 -6.709 -29.957 1.00 92.06 294 ASN A C 1
ATOM 2281 O O . ASN A 1 294 ? -3.718 -7.232 -29.362 1.00 92.06 294 ASN A O 1
ATOM 2285 N N . SER A 1 295 ? -1.650 -6.370 -29.345 1.00 90.75 295 SER A N 1
ATOM 2286 C CA . SER A 1 295 ? -1.437 -6.623 -27.915 1.00 90.75 295 SER A CA 1
ATOM 2287 C C . SER A 1 295 ? -2.433 -5.852 -27.035 1.00 90.75 295 SER A C 1
ATOM 2289 O O . SER A 1 295 ? -2.929 -6.385 -26.043 1.00 90.75 295 SER A O 1
ATOM 2291 N N . ALA A 1 296 ? -2.789 -4.620 -27.415 1.00 91.38 296 ALA A N 1
ATOM 2292 C CA . ALA A 1 296 ? -3.835 -3.860 -26.734 1.00 91.38 296 ALA A CA 1
ATOM 2293 C C . ALA A 1 296 ? -5.219 -4.518 -26.879 1.00 91.38 296 ALA A C 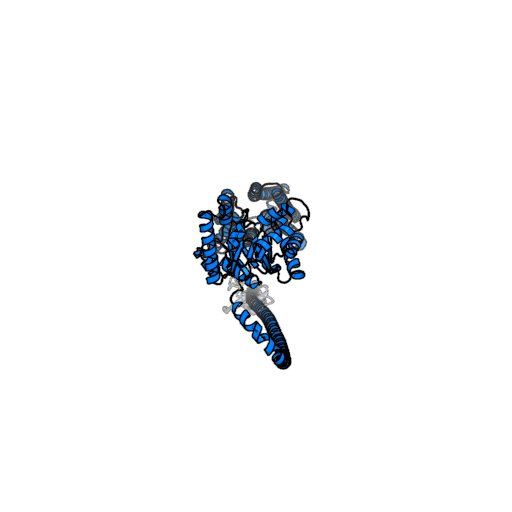1
ATOM 2295 O O . ALA A 1 296 ? -5.967 -4.577 -25.903 1.00 91.38 296 ALA A O 1
ATOM 2296 N N . TYR A 1 297 ? -5.551 -5.047 -28.062 1.00 91.56 297 TYR A N 1
ATOM 2297 C CA . TYR A 1 297 ? -6.787 -5.804 -28.268 1.00 91.56 297 TYR A CA 1
ATOM 2298 C C . TYR A 1 297 ? -6.805 -7.121 -27.488 1.00 91.56 297 TYR A C 1
ATOM 2300 O O . TYR A 1 297 ? -7.816 -7.413 -26.862 1.00 91.56 297 TYR A O 1
ATOM 2308 N N . GLU A 1 298 ? -5.707 -7.877 -27.453 1.00 92.75 298 GLU A N 1
ATOM 2309 C CA . GLU A 1 298 ? -5.589 -9.103 -26.649 1.00 92.75 298 GLU A CA 1
ATOM 2310 C C . GLU A 1 298 ? -5.795 -8.816 -25.161 1.00 92.75 298 GLU A C 1
ATOM 2312 O O . GLU A 1 298 ? -6.566 -9.506 -24.496 1.00 92.75 298 GLU A O 1
ATOM 2317 N N . LYS A 1 299 ? -5.181 -7.743 -24.647 1.00 92.56 299 LYS A N 1
ATOM 2318 C CA . LYS A 1 299 ? -5.404 -7.303 -23.267 1.00 92.56 299 LYS A CA 1
ATOM 2319 C C . LYS A 1 299 ? -6.871 -6.947 -23.028 1.00 92.56 299 LYS A C 1
ATOM 2321 O O . LYS A 1 299 ? -7.439 -7.357 -22.021 1.00 92.56 299 LYS A O 1
ATOM 2326 N N . ARG A 1 300 ? -7.496 -6.221 -23.961 1.00 93.06 300 ARG A N 1
ATOM 2327 C CA . ARG A 1 300 ? -8.908 -5.844 -23.844 1.00 93.06 300 ARG A CA 1
ATOM 2328 C C . ARG A 1 300 ? -9.836 -7.058 -23.887 1.00 93.06 300 ARG A C 1
ATOM 2330 O O . ARG A 1 300 ? -10.825 -7.072 -23.167 1.00 93.06 300 ARG A O 1
ATOM 2337 N N . ILE A 1 301 ? -9.522 -8.062 -24.702 1.00 93.50 301 ILE A N 1
ATOM 2338 C CA . ILE A 1 301 ? -10.259 -9.329 -24.745 1.00 93.50 301 ILE A CA 1
ATOM 2339 C C . ILE A 1 301 ? -10.140 -10.046 -23.396 1.00 93.50 301 ILE A C 1
ATOM 2341 O O . ILE A 1 301 ? -11.166 -10.403 -22.836 1.00 93.50 301 ILE A O 1
ATOM 2345 N N . ALA A 1 302 ? -8.939 -10.165 -22.824 1.00 91.69 302 ALA A N 1
ATOM 2346 C CA . ALA A 1 302 ? -8.747 -10.810 -21.520 1.00 91.69 302 ALA A CA 1
ATOM 2347 C C . ALA A 1 302 ? -9.468 -10.075 -20.369 1.00 91.69 302 ALA A C 1
ATOM 2349 O O . ALA A 1 302 ? -10.046 -10.704 -19.481 1.00 91.69 302 ALA A O 1
ATOM 2350 N N . GLU A 1 303 ? -9.467 -8.737 -20.390 1.00 91.62 303 GLU A N 1
ATOM 2351 C CA . GLU A 1 303 ? -10.254 -7.916 -19.458 1.00 91.62 303 GLU A CA 1
ATOM 2352 C C . GLU A 1 303 ? -11.753 -8.208 -19.598 1.00 91.62 303 GLU A C 1
ATOM 2354 O O . GLU A 1 303 ? -12.419 -8.473 -18.601 1.00 91.62 303 GLU A O 1
ATOM 2359 N N . LEU A 1 304 ? -12.270 -8.219 -20.831 1.00 92.44 304 LEU A N 1
ATOM 2360 C CA . LEU A 1 304 ? -13.678 -8.504 -21.109 1.00 92.44 304 LEU A CA 1
ATOM 2361 C C . LEU A 1 304 ? -14.067 -9.947 -20.766 1.00 92.44 304 LEU A C 1
ATOM 2363 O O . LEU A 1 304 ? -15.181 -10.174 -20.312 1.00 92.44 304 LEU A O 1
ATOM 2367 N N . GLU A 1 305 ? -13.179 -10.924 -20.951 1.00 92.06 305 GLU A N 1
ATOM 2368 C CA . GLU A 1 305 ? -13.400 -12.312 -20.528 1.00 92.06 305 GLU A CA 1
ATOM 2369 C C . GLU A 1 305 ? -13.489 -12.422 -19.004 1.00 92.06 305 GLU A C 1
ATOM 2371 O O . GLU A 1 305 ? -14.342 -13.142 -18.487 1.00 92.06 305 GLU A O 1
ATOM 2376 N N . THR A 1 306 ? -12.653 -11.670 -18.284 1.00 90.88 306 THR A N 1
ATOM 2377 C CA . THR A 1 306 ? -12.696 -11.602 -16.816 1.00 90.88 306 THR A CA 1
ATOM 2378 C C . THR A 1 306 ? -13.989 -10.944 -16.340 1.00 90.88 306 THR A C 1
ATOM 2380 O O . THR A 1 306 ? -14.661 -11.476 -15.460 1.00 90.88 306 THR A O 1
ATOM 2383 N N . GLU A 1 307 ? -14.376 -9.830 -16.963 1.00 89.94 307 GLU A N 1
ATOM 2384 C CA . GLU A 1 307 ? -15.620 -9.115 -16.670 1.00 89.94 307 GLU A CA 1
ATOM 2385 C C . GLU A 1 307 ? -16.848 -9.988 -16.982 1.00 89.94 307 GLU A C 1
ATOM 2387 O O . GLU A 1 307 ? -17.768 -10.093 -16.173 1.00 89.94 307 GLU A O 1
ATOM 2392 N N . LEU A 1 308 ? -16.841 -10.711 -18.107 1.00 91.00 308 LEU A N 1
ATOM 2393 C CA . LEU A 1 308 ? -17.895 -11.660 -18.461 1.00 91.00 308 LEU A CA 1
ATOM 2394 C C . LEU A 1 308 ? -17.957 -12.833 -17.475 1.00 91.00 308 LEU A C 1
ATOM 2396 O O . LEU A 1 308 ? -19.054 -13.255 -17.104 1.00 91.00 308 LEU A O 1
ATOM 2400 N N . ALA A 1 309 ? -16.814 -13.359 -17.027 1.00 85.56 309 ALA A N 1
ATOM 2401 C CA . ALA A 1 309 ? -16.7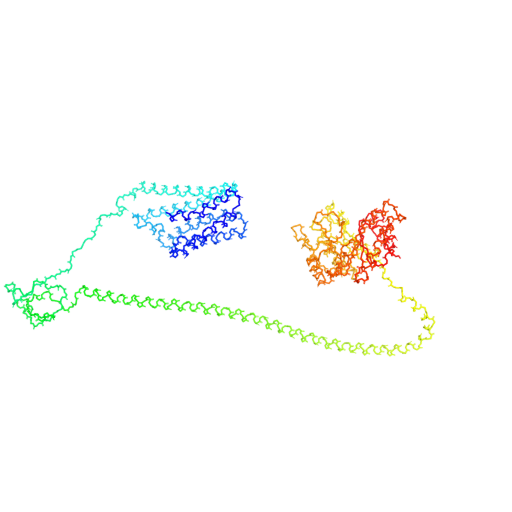60 -14.413 -16.017 1.00 85.56 309 ALA A CA 1
ATOM 2402 C C . ALA A 1 309 ? -17.300 -13.923 -14.666 1.00 85.56 309 ALA A C 1
ATOM 2404 O O . ALA A 1 309 ? -18.049 -14.642 -14.004 1.00 85.56 309 ALA A O 1
ATOM 2405 N N . GLU A 1 310 ? -16.985 -12.686 -14.284 1.00 85.50 310 GLU A N 1
ATOM 2406 C CA . GLU A 1 310 ? -17.514 -12.053 -13.082 1.00 85.50 310 GLU A CA 1
ATOM 2407 C C . GLU A 1 310 ? -19.029 -11.847 -13.174 1.00 85.50 310 GLU A C 1
ATOM 2409 O O . GLU A 1 310 ? -19.747 -12.269 -12.270 1.00 85.50 310 GLU A O 1
ATOM 2414 N N . ILE A 1 311 ? -19.537 -11.308 -14.285 1.00 82.94 311 ILE A N 1
ATOM 2415 C CA . ILE A 1 311 ? -20.977 -11.144 -14.529 1.00 82.94 311 ILE A CA 1
ATOM 2416 C C . ILE A 1 311 ? -21.688 -12.499 -14.545 1.00 82.94 311 ILE A C 1
ATOM 2418 O O . ILE A 1 311 ? -22.770 -12.630 -13.973 1.00 82.94 311 ILE A O 1
ATOM 2422 N N . THR A 1 312 ? -21.091 -13.526 -15.154 1.00 79.81 312 THR A N 1
ATOM 2423 C CA . THR A 1 312 ? -21.654 -14.886 -15.183 1.00 79.81 312 THR A CA 1
ATOM 2424 C C . THR A 1 312 ? -21.700 -15.480 -13.779 1.00 79.81 312 THR A C 1
ATOM 2426 O O . THR A 1 312 ? -22.707 -16.072 -13.404 1.00 79.81 312 THR A O 1
ATOM 2429 N N . ARG A 1 313 ? -20.657 -15.271 -12.966 1.00 82.19 313 ARG A N 1
ATOM 2430 C CA . ARG A 1 313 ? -20.617 -15.693 -11.560 1.00 82.19 313 ARG A CA 1
ATOM 2431 C C . ARG A 1 313 ? -21.640 -14.943 -10.711 1.00 82.19 313 ARG A C 1
ATOM 2433 O O . ARG A 1 313 ? -22.330 -15.574 -9.923 1.00 82.19 313 ARG A O 1
ATOM 2440 N N . ILE A 1 314 ? -21.761 -13.627 -10.877 1.00 78.31 314 ILE A N 1
ATOM 2441 C CA . ILE A 1 314 ? -22.764 -12.808 -10.181 1.00 78.31 314 ILE A CA 1
ATOM 2442 C C . ILE A 1 314 ? -24.169 -13.253 -10.586 1.00 78.31 314 ILE A C 1
ATOM 2444 O O . ILE A 1 314 ? -25.033 -13.397 -9.732 1.00 78.31 314 ILE A O 1
ATOM 2448 N N . SER A 1 315 ? -24.390 -13.542 -11.868 1.00 78.69 315 SER A N 1
ATOM 2449 C CA . SER A 1 315 ? -25.672 -14.043 -12.369 1.00 78.69 315 SER A CA 1
ATOM 2450 C C . SER A 1 315 ? -25.972 -15.457 -11.858 1.00 78.69 315 SER A C 1
ATOM 2452 O O . SER A 1 315 ? -27.110 -15.741 -11.499 1.00 78.69 315 SER A O 1
ATOM 2454 N N . ALA A 1 316 ? -24.967 -16.334 -11.759 1.00 73.44 316 ALA A N 1
ATOM 2455 C CA . ALA A 1 316 ? -25.101 -17.658 -11.152 1.00 73.44 316 ALA A CA 1
ATOM 2456 C C . ALA A 1 316 ? -25.415 -17.563 -9.650 1.00 73.44 316 ALA A C 1
ATOM 2458 O O . ALA A 1 316 ? -26.331 -18.230 -9.178 1.00 73.44 316 ALA A O 1
ATOM 2459 N N . GLY A 1 317 ? -24.733 -16.665 -8.933 1.00 73.69 317 GLY A N 1
ATOM 2460 C CA . GLY A 1 317 ? -25.025 -16.344 -7.539 1.00 73.69 317 GLY A CA 1
ATOM 2461 C C . GLY A 1 317 ? -26.422 -15.752 -7.365 1.00 73.69 317 GLY A C 1
ATOM 2462 O O . GLY A 1 317 ? -27.127 -16.141 -6.451 1.00 73.69 317 GLY A O 1
ATOM 2463 N N . ALA A 1 318 ? -26.890 -14.900 -8.280 1.00 72.62 318 ALA A N 1
ATOM 2464 C CA . ALA A 1 318 ? -28.250 -14.366 -8.248 1.00 72.62 318 ALA A CA 1
ATOM 2465 C C . ALA A 1 318 ? -29.313 -15.454 -8.479 1.00 72.62 318 ALA A C 1
ATOM 2467 O O . ALA A 1 318 ? -30.379 -15.399 -7.870 1.00 72.62 318 ALA A O 1
ATOM 2468 N N . ILE A 1 319 ? -29.034 -16.460 -9.318 1.00 71.50 319 ILE A N 1
ATOM 2469 C CA . ILE A 1 319 ? -29.908 -17.631 -9.489 1.00 71.50 319 ILE A CA 1
ATOM 2470 C C . ILE A 1 319 ? -29.919 -18.485 -8.216 1.00 71.50 319 ILE A C 1
ATOM 2472 O O . ILE A 1 319 ? -30.989 -18.924 -7.804 1.00 71.50 319 ILE A O 1
ATOM 2476 N N . GLU A 1 320 ? -28.767 -18.687 -7.574 1.00 76.25 320 GLU A N 1
ATOM 2477 C CA . GLU A 1 320 ? -28.650 -19.428 -6.313 1.00 76.25 320 GLU A CA 1
ATOM 2478 C C . GLU A 1 320 ? -29.347 -18.695 -5.163 1.00 76.25 320 GLU A C 1
ATOM 2480 O O . GLU A 1 320 ? -30.189 -19.282 -4.494 1.00 76.25 320 GLU A O 1
ATOM 2485 N N . THR A 1 321 ? -29.130 -17.388 -5.018 1.00 75.75 321 THR A N 1
ATOM 2486 C CA . THR A 1 321 ? -29.839 -16.531 -4.061 1.00 75.75 321 THR A CA 1
ATOM 2487 C C . THR A 1 321 ? -31.337 -16.479 -4.348 1.00 75.75 321 THR A C 1
ATOM 2489 O O . THR A 1 321 ? -32.136 -16.455 -3.419 1.00 75.75 321 THR A O 1
ATOM 2492 N N . ASN A 1 322 ? -31.768 -16.485 -5.613 1.00 78.19 322 ASN A N 1
ATOM 2493 C CA . ASN A 1 322 ? -33.193 -16.558 -5.940 1.00 78.19 322 ASN A CA 1
ATOM 2494 C C . ASN A 1 322 ? -33.776 -17.944 -5.617 1.00 78.19 322 ASN A C 1
ATOM 2496 O O . ASN A 1 322 ? -34.888 -18.033 -5.110 1.00 78.19 322 ASN A O 1
ATOM 2500 N N . ALA A 1 323 ? -33.026 -19.024 -5.846 1.00 74.00 323 ALA A N 1
ATOM 2501 C CA . ALA A 1 323 ? -33.422 -20.376 -5.456 1.00 74.00 323 ALA A CA 1
ATOM 2502 C C . ALA A 1 323 ? -33.476 -20.539 -3.926 1.00 74.00 323 ALA A C 1
ATOM 2504 O O . ALA A 1 323 ? -34.386 -21.186 -3.411 1.00 74.00 323 ALA A O 1
ATOM 2505 N N . GLU A 1 324 ? -32.545 -19.929 -3.194 1.00 79.25 324 GLU A N 1
ATOM 2506 C CA . GLU A 1 324 ? -32.570 -19.841 -1.734 1.00 79.25 324 GLU A CA 1
ATOM 2507 C C . GLU A 1 324 ? -33.717 -18.968 -1.242 1.00 79.25 324 GLU A C 1
ATOM 2509 O O . GLU A 1 324 ? -34.390 -19.367 -0.303 1.00 79.25 324 GLU A O 1
ATOM 2514 N N . ASN A 1 325 ? -34.018 -17.845 -1.896 1.00 81.44 325 ASN A N 1
ATOM 2515 C CA . ASN A 1 325 ? -35.182 -17.023 -1.569 1.00 81.44 325 ASN A CA 1
ATOM 2516 C C . ASN A 1 325 ? -36.494 -17.770 -1.813 1.00 81.44 325 ASN A C 1
ATOM 2518 O O . ASN A 1 325 ? -37.388 -17.670 -0.984 1.00 81.44 325 ASN A O 1
ATOM 2522 N N . ILE A 1 326 ? -36.611 -18.553 -2.889 1.00 82.25 326 ILE A N 1
ATOM 2523 C CA . ILE A 1 326 ? -37.780 -19.413 -3.127 1.00 82.25 326 ILE A CA 1
ATOM 2524 C C . ILE A 1 326 ? -37.885 -20.471 -2.021 1.00 82.25 326 ILE A C 1
ATOM 2526 O O . ILE A 1 326 ? -38.954 -20.632 -1.443 1.00 82.25 326 ILE A O 1
ATOM 2530 N N . LYS A 1 327 ? -36.779 -21.128 -1.645 1.00 82.06 327 LYS A N 1
ATOM 2531 C CA . LYS A 1 327 ? -36.766 -22.080 -0.518 1.00 82.06 327 LYS A CA 1
ATOM 2532 C C . LYS A 1 327 ? -37.094 -21.414 0.814 1.00 82.06 327 LYS A C 1
ATOM 2534 O O . LYS A 1 327 ? -37.818 -21.987 1.613 1.00 82.06 327 LYS A O 1
ATOM 2539 N N . LEU A 1 328 ? -36.574 -20.218 1.069 1.00 79.56 328 LEU A N 1
ATOM 2540 C CA . LEU A 1 328 ? -36.856 -19.441 2.272 1.00 79.56 328 LEU A CA 1
ATOM 2541 C C . LEU A 1 328 ? -38.304 -18.963 2.285 1.00 79.56 328 LEU A C 1
ATOM 2543 O O . LEU A 1 328 ? -38.900 -18.922 3.349 1.00 79.56 328 LEU A O 1
ATOM 2547 N N . GLN A 1 329 ? -38.898 -18.653 1.134 1.00 81.38 329 GLN A N 1
ATOM 2548 C CA . GLN A 1 329 ? -40.326 -18.365 1.012 1.00 81.38 329 GLN A CA 1
ATOM 2549 C C . GLN A 1 329 ? -41.177 -19.615 1.237 1.00 81.38 329 GLN A C 1
ATOM 2551 O O . GLN A 1 329 ? -42.177 -19.521 1.935 1.00 81.38 329 GLN A O 1
ATOM 2556 N N . GLU A 1 330 ? -40.773 -20.784 0.735 1.00 82.12 330 GLU A N 1
ATOM 2557 C CA . GLU A 1 330 ? -41.431 -22.066 1.033 1.00 82.12 330 GLU A CA 1
ATOM 2558 C C . GLU A 1 330 ? -41.312 -22.440 2.516 1.00 82.12 330 GLU A C 1
ATOM 2560 O O . GLU A 1 330 ? -42.276 -22.910 3.114 1.00 82.12 330 GLU A O 1
ATOM 2565 N N . VAL A 1 331 ? -40.148 -22.206 3.129 1.00 80.19 331 VAL A N 1
ATOM 2566 C CA . VAL A 1 331 ? -39.923 -22.405 4.567 1.00 80.19 331 VAL A CA 1
ATOM 2567 C C . VAL A 1 331 ? -40.719 -21.390 5.373 1.00 80.19 331 VAL A C 1
ATOM 2569 O O . VAL A 1 331 ? -41.339 -21.780 6.348 1.00 80.19 331 VAL A O 1
ATOM 2572 N N . ASN A 1 332 ? -40.772 -20.124 4.965 1.00 81.75 332 ASN A N 1
ATOM 2573 C CA . ASN A 1 332 ? -41.587 -19.110 5.630 1.00 81.75 332 ASN A CA 1
ATOM 2574 C C . ASN A 1 332 ? -43.079 -19.412 5.498 1.00 81.75 332 ASN A C 1
ATOM 2576 O O . ASN A 1 332 ? -43.789 -19.255 6.478 1.00 81.75 332 ASN A O 1
ATOM 2580 N N . ALA A 1 333 ? -43.545 -19.886 4.341 1.00 83.25 333 ALA A N 1
ATOM 2581 C CA . ALA A 1 333 ? -44.925 -20.323 4.153 1.00 83.25 333 ALA A CA 1
ATOM 2582 C C . ALA A 1 333 ? -45.238 -21.545 5.027 1.00 83.25 333 ALA A C 1
ATOM 2584 O O . ALA A 1 333 ? -46.247 -21.560 5.715 1.00 83.25 333 ALA A O 1
ATOM 2585 N N . ARG A 1 334 ? -44.330 -22.529 5.095 1.00 83.12 334 ARG A N 1
ATOM 2586 C CA . ARG A 1 334 ? -44.473 -23.684 5.994 1.00 83.12 334 ARG A CA 1
ATOM 2587 C C . ARG A 1 334 ? -44.454 -23.280 7.467 1.00 83.12 334 ARG A C 1
ATOM 2589 O O . ARG A 1 334 ? -45.242 -23.796 8.242 1.00 83.12 334 ARG A O 1
ATOM 2596 N N . LEU A 1 335 ? -43.558 -22.377 7.858 1.00 77.38 335 LEU A N 1
ATOM 2597 C CA . LEU A 1 335 ? -43.478 -21.851 9.219 1.00 77.38 335 LEU A CA 1
ATOM 2598 C C . LEU A 1 335 ? -44.704 -21.000 9.556 1.00 77.38 335 LEU A C 1
ATOM 2600 O O . LEU A 1 335 ? -45.111 -20.984 10.707 1.00 77.38 335 LEU A O 1
ATOM 2604 N N . GLN A 1 336 ? -45.298 -20.311 8.579 1.00 79.44 336 GLN A N 1
ATOM 2605 C CA . GLN A 1 336 ? -46.578 -19.619 8.728 1.00 79.44 336 GLN A CA 1
ATOM 2606 C C . GLN A 1 336 ? -47.726 -20.613 8.905 1.00 79.44 336 GLN A C 1
ATOM 2608 O O . GLN A 1 336 ? -48.505 -20.435 9.830 1.00 79.44 336 GLN A O 1
ATOM 2613 N N . ASP A 1 337 ? -47.772 -21.695 8.125 1.00 82.31 337 ASP A N 1
ATOM 2614 C CA . ASP A 1 337 ? -48.751 -22.773 8.310 1.00 82.31 337 ASP A CA 1
ATOM 2615 C C . ASP A 1 337 ? -48.584 -23.460 9.682 1.00 82.31 337 ASP A C 1
ATOM 2617 O O . ASP A 1 337 ? -49.567 -23.732 10.366 1.00 82.31 337 ASP A O 1
ATOM 2621 N N . GLU A 1 338 ? -47.345 -23.702 10.131 1.00 77.81 338 GLU A N 1
ATOM 2622 C CA . GLU A 1 338 ? -47.050 -24.217 11.477 1.00 77.81 338 GLU A CA 1
ATOM 2623 C C . GLU A 1 338 ? -47.430 -23.206 12.566 1.00 77.81 338 GLU A C 1
ATOM 2625 O O . GLU A 1 338 ? -47.955 -23.592 13.607 1.00 77.81 338 GLU A O 1
ATOM 2630 N N . LEU A 1 339 ? -47.201 -21.909 12.342 1.00 71.38 339 LEU A N 1
ATOM 2631 C CA . LEU A 1 339 ? -47.630 -20.846 13.249 1.00 71.38 339 LEU A CA 1
ATOM 2632 C C . LEU A 1 339 ? -49.153 -20.740 13.316 1.00 71.38 339 LEU A C 1
ATOM 2634 O O . LEU A 1 339 ? -49.665 -20.488 14.402 1.00 71.38 339 LEU A O 1
ATOM 2638 N N . ASP A 1 340 ? -49.864 -20.961 12.214 1.00 77.75 340 ASP A N 1
ATOM 2639 C CA . ASP A 1 340 ? -51.324 -20.960 12.159 1.00 77.75 340 ASP A CA 1
ATOM 2640 C C . ASP A 1 340 ? -51.908 -22.207 12.846 1.00 77.75 340 ASP A C 1
ATOM 2642 O O . ASP A 1 340 ? -52.863 -22.091 13.615 1.00 77.75 340 ASP A O 1
ATOM 2646 N N . ASP A 1 341 ? -51.288 -23.380 12.680 1.00 75.75 341 ASP A N 1
ATOM 2647 C CA . ASP A 1 341 ? -51.650 -24.621 13.387 1.00 75.75 341 ASP A CA 1
ATOM 2648 C C . ASP A 1 341 ? -51.362 -24.521 14.901 1.00 75.75 341 ASP A C 1
ATOM 2650 O O . ASP A 1 341 ? -52.182 -24.897 15.751 1.00 75.75 341 ASP A O 1
ATOM 2654 N N . ILE A 1 342 ? -50.230 -23.905 15.267 1.00 65.25 342 ILE A N 1
ATOM 2655 C CA . ILE A 1 342 ? -49.887 -23.565 16.653 1.00 65.25 342 ILE A CA 1
ATOM 2656 C C . ILE A 1 342 ? -50.851 -22.507 17.196 1.00 65.25 342 ILE A C 1
ATOM 2658 O O . ILE A 1 342 ? -51.271 -22.625 18.344 1.00 65.25 342 ILE A O 1
ATOM 2662 N N . ALA A 1 343 ? -51.243 -21.500 16.413 1.00 67.25 343 ALA A N 1
ATOM 2663 C CA . ALA A 1 343 ? -52.199 -20.472 16.819 1.00 67.25 343 ALA A CA 1
ATOM 2664 C C . ALA A 1 343 ? -53.604 -21.053 17.019 1.00 67.25 343 ALA A C 1
ATOM 2666 O O . ALA A 1 343 ? -54.286 -20.683 17.973 1.00 67.25 343 ALA A O 1
ATOM 2667 N N . GLN A 1 344 ? -54.016 -22.014 16.193 1.00 66.38 344 GLN A N 1
ATOM 2668 C CA . GLN A 1 344 ? -55.280 -22.730 16.350 1.00 66.38 344 GLN A CA 1
ATOM 2669 C C . GLN A 1 344 ? -55.262 -23.643 17.586 1.00 66.38 344 GLN A C 1
ATOM 2671 O O . GLN A 1 344 ? -56.222 -23.662 18.361 1.00 66.38 344 GLN A O 1
ATOM 2676 N N . SER A 1 345 ? -54.135 -24.316 17.836 1.00 60.16 345 SER A N 1
ATOM 2677 C CA . SER A 1 345 ? -53.891 -25.065 19.075 1.00 60.16 345 SER A CA 1
ATOM 2678 C C . SER A 1 345 ? -53.876 -24.142 20.304 1.00 60.16 345 SER A C 1
ATOM 2680 O O . SER A 1 345 ? -54.400 -24.491 21.363 1.00 60.16 345 SER A O 1
ATOM 2682 N N . ARG A 1 346 ? -53.338 -22.923 20.160 1.00 50.62 346 ARG A N 1
ATOM 2683 C CA . ARG A 1 346 ? -53.307 -21.881 21.194 1.00 50.62 346 ARG A CA 1
ATOM 2684 C C . ARG A 1 346 ? -54.697 -21.320 21.482 1.00 50.62 346 ARG A C 1
ATOM 2686 O O . ARG A 1 346 ? -55.011 -21.141 22.648 1.00 50.62 346 ARG A O 1
ATOM 2693 N N . ALA A 1 347 ? -55.553 -21.143 20.477 1.00 57.34 347 ALA A N 1
ATOM 2694 C CA . ALA A 1 347 ? -56.937 -20.696 20.657 1.00 57.34 347 ALA A CA 1
ATOM 2695 C C . ALA A 1 347 ? -57.776 -21.696 21.482 1.00 57.34 347 ALA A C 1
ATOM 2697 O O . ALA A 1 347 ? -58.644 -21.297 22.254 1.00 57.34 347 ALA A O 1
ATOM 2698 N N . GLN A 1 348 ? -57.477 -22.998 21.386 1.00 52.91 348 GLN A N 1
ATOM 2699 C CA . GLN A 1 348 ? -58.067 -24.034 22.247 1.00 52.91 348 GLN A CA 1
ATOM 2700 C C . GLN A 1 348 ? -57.506 -24.038 23.682 1.00 52.91 348 GLN A C 1
ATOM 2702 O O . GLN A 1 348 ? -58.201 -24.446 24.613 1.00 52.91 348 GLN A O 1
ATOM 2707 N N . LEU A 1 349 ? -56.265 -23.581 23.875 1.00 49.19 349 LEU A N 1
ATOM 2708 C CA . LEU A 1 349 ? -55.611 -23.427 25.183 1.00 49.19 349 LEU A CA 1
ATOM 2709 C C . LEU A 1 349 ? -55.954 -22.085 25.870 1.00 49.19 349 LEU A C 1
ATOM 2711 O O . LEU A 1 349 ? -55.948 -22.009 27.103 1.00 49.19 349 LEU A O 1
ATOM 2715 N N . GLU A 1 350 ? -56.288 -21.048 25.097 1.00 47.88 350 GLU A N 1
ATOM 2716 C CA . GLU A 1 350 ? -56.668 -19.706 25.563 1.00 47.88 350 GLU A CA 1
ATOM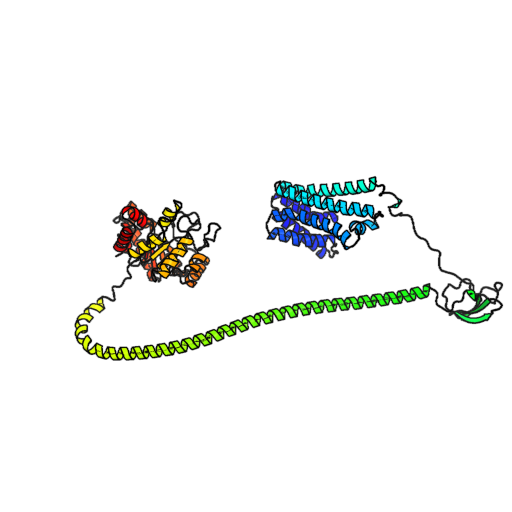 2717 C C . GLU A 1 350 ? -58.024 -19.692 26.279 1.00 47.88 350 GLU A C 1
ATOM 2719 O O . GLU A 1 350 ? -58.155 -19.007 27.289 1.00 47.88 350 GLU A O 1
ATOM 2724 N N . ASP A 1 351 ? -58.996 -20.512 25.871 1.00 51.06 351 ASP A N 1
ATOM 2725 C CA . ASP A 1 351 ? -60.319 -20.552 26.523 1.00 51.06 351 ASP A CA 1
ATOM 2726 C C . ASP A 1 351 ? -60.244 -21.055 27.985 1.00 51.06 351 ASP A C 1
ATOM 2728 O O . ASP A 1 351 ? -60.976 -20.601 28.866 1.00 51.06 351 ASP A O 1
ATOM 2732 N N . ASN A 1 352 ? -59.268 -21.921 28.291 1.00 54.06 352 ASN A N 1
ATOM 2733 C CA . ASN A 1 352 ? -59.024 -22.416 29.651 1.00 54.06 352 ASN A CA 1
ATOM 2734 C C . ASN A 1 352 ? -58.128 -21.495 30.495 1.00 54.06 352 ASN A C 1
ATOM 2736 O O . ASN A 1 352 ? -58.230 -21.505 31.720 1.00 54.06 352 ASN A O 1
ATOM 2740 N N . THR A 1 353 ? -57.272 -20.679 29.873 1.00 49.09 353 THR A N 1
ATOM 2741 C CA . THR A 1 353 ? -56.369 -19.745 30.578 1.00 49.09 353 THR A CA 1
ATOM 2742 C C . THR A 1 353 ? -56.961 -18.337 30.742 1.00 49.09 353 THR A C 1
ATOM 2744 O O . THR A 1 353 ? -56.525 -17.582 31.615 1.00 49.09 353 THR A O 1
ATOM 2747 N N . PHE A 1 354 ? -58.016 -17.997 29.991 1.00 48.66 354 PHE A N 1
ATOM 2748 C CA . PHE A 1 354 ? -58.729 -16.714 30.049 1.00 48.66 354 PHE A CA 1
ATOM 2749 C C . PHE A 1 354 ? -59.376 -16.422 31.416 1.00 48.66 354 PHE A C 1
ATOM 2751 O O . PHE A 1 354 ? -59.387 -15.274 31.864 1.00 48.66 354 PHE A O 1
ATOM 2758 N N . ASN A 1 355 ? -59.840 -17.448 32.138 1.00 52.03 355 ASN A N 1
ATOM 2759 C CA . ASN A 1 355 ? -60.454 -17.262 33.460 1.00 52.03 355 ASN A CA 1
ATOM 2760 C C . ASN A 1 355 ? -59.435 -17.021 34.590 1.00 52.03 355 ASN A C 1
ATOM 2762 O O . ASN A 1 355 ? -59.775 -16.379 35.583 1.00 52.03 355 ASN A O 1
ATOM 2766 N N . GLU A 1 356 ? -58.184 -17.469 34.442 1.00 49.94 356 GLU A N 1
ATOM 2767 C CA . GLU A 1 356 ? -57.127 -17.223 35.439 1.00 49.94 356 GLU A CA 1
ATOM 2768 C C . GLU A 1 356 ? -56.335 -15.932 35.152 1.00 49.94 356 GLU A C 1
ATOM 2770 O O . GLU A 1 356 ? -55.887 -15.257 36.081 1.00 49.94 356 GLU A O 1
ATOM 2775 N N . ALA A 1 357 ? -56.224 -15.512 33.885 1.00 48.12 357 ALA A N 1
ATOM 2776 C CA . ALA A 1 357 ? -55.449 -14.333 33.484 1.00 48.12 357 ALA A CA 1
ATOM 2777 C C . ALA A 1 357 ? -56.138 -12.975 33.762 1.00 48.12 357 ALA A C 1
ATOM 2779 O O . ALA A 1 357 ? -55.447 -11.958 33.889 1.00 48.12 357 ALA A O 1
ATOM 2780 N N . LEU A 1 358 ? -57.468 -12.933 33.934 1.00 48.09 358 LEU A N 1
ATOM 2781 C CA . LEU A 1 358 ? -58.212 -11.697 34.245 1.00 48.09 358 LEU A CA 1
ATOM 2782 C C . LEU A 1 358 ? -57.825 -11.095 35.614 1.00 48.09 358 LEU A C 1
ATOM 2784 O O . LEU A 1 358 ? -57.904 -9.883 35.804 1.00 48.09 358 LEU A O 1
ATOM 2788 N N . MET A 1 359 ? -57.346 -11.917 36.553 1.00 49.00 359 MET A N 1
ATOM 2789 C CA . MET A 1 359 ? -56.917 -11.470 37.887 1.00 49.00 359 MET A CA 1
ATOM 2790 C C . MET A 1 359 ? -55.447 -11.018 37.941 1.00 49.00 359 MET A C 1
ATOM 2792 O O . MET A 1 359 ? -55.063 -10.315 38.872 1.00 49.00 359 MET A O 1
ATOM 2796 N N . ILE A 1 360 ? -54.626 -11.368 36.944 1.00 51.78 360 ILE A N 1
ATOM 2797 C CA . ILE A 1 360 ? -53.190 -11.027 36.907 1.00 51.78 360 ILE A CA 1
ATOM 2798 C C . ILE A 1 360 ? -52.919 -9.853 35.943 1.00 51.78 360 ILE A C 1
ATOM 2800 O O . ILE A 1 360 ? -52.037 -9.027 36.192 1.00 51.78 360 ILE A O 1
ATOM 2804 N N . GLY A 1 361 ? -53.723 -9.706 34.881 1.00 44.91 361 GLY A N 1
ATOM 2805 C CA . GLY A 1 361 ? -53.536 -8.700 33.825 1.00 44.91 361 GLY A CA 1
ATOM 2806 C C . GLY A 1 361 ? -53.646 -7.232 34.264 1.00 44.91 361 GLY A C 1
ATOM 2807 O O . GLY A 1 361 ? -53.039 -6.366 33.637 1.00 44.91 361 GLY A O 1
ATOM 2808 N N . GLY A 1 362 ? -54.331 -6.936 35.375 1.00 49.31 362 GLY A N 1
ATOM 2809 C CA . GLY A 1 362 ? -54.407 -5.576 35.928 1.00 49.31 362 GLY A CA 1
ATOM 2810 C C . GLY A 1 362 ? -53.078 -5.037 36.482 1.00 49.31 362 GLY A C 1
ATOM 2811 O O . GLY A 1 362 ? -52.913 -3.825 36.584 1.00 49.31 362 GLY A O 1
ATOM 2812 N N . GLY A 1 363 ? -52.117 -5.910 36.814 1.00 43.41 363 GLY A N 1
ATOM 2813 C CA . GLY A 1 363 ? -50.830 -5.517 37.405 1.00 43.41 363 GLY A CA 1
ATOM 2814 C C . GLY A 1 363 ? -49.696 -5.273 36.401 1.00 43.41 363 GLY A C 1
ATOM 2815 O O . GLY A 1 363 ? -48.765 -4.527 36.695 1.00 43.41 363 GLY A O 1
ATOM 2816 N N . LEU A 1 364 ? -49.756 -5.862 35.203 1.00 43.50 364 LEU A N 1
ATOM 2817 C CA . LEU A 1 364 ? -48.624 -5.857 34.260 1.00 43.50 364 LEU A CA 1
ATOM 2818 C C . LEU A 1 364 ? -48.578 -4.628 33.335 1.00 43.50 364 LEU A C 1
ATOM 2820 O O . LEU A 1 364 ? -47.512 -4.289 32.827 1.00 43.50 364 LEU A O 1
ATOM 2824 N N . LEU A 1 365 ? -49.683 -3.886 33.196 1.00 41.09 365 LEU A N 1
ATOM 2825 C CA . LEU A 1 365 ? -49.728 -2.627 32.434 1.00 41.09 365 LEU A CA 1
ATOM 2826 C C . LEU A 1 365 ? -49.025 -1.445 33.137 1.00 41.09 365 LEU A C 1
ATOM 2828 O O . LEU A 1 365 ? -48.801 -0.417 32.506 1.00 41.09 365 LEU A O 1
ATOM 2832 N N . PHE A 1 366 ? -48.606 -1.598 34.402 1.00 42.00 366 PHE A N 1
ATOM 2833 C CA . PHE A 1 366 ? -47.786 -0.612 35.128 1.00 42.00 366 PHE A CA 1
ATOM 2834 C C . PHE A 1 366 ? -46.267 -0.895 35.047 1.00 42.00 366 PHE A C 1
ATOM 2836 O O . PHE A 1 366 ? -45.461 -0.028 35.370 1.00 42.00 366 PHE A O 1
ATOM 2843 N N . LEU A 1 367 ? -45.851 -2.084 34.585 1.00 40.47 367 LEU A N 1
ATOM 2844 C CA . LEU A 1 367 ? -44.438 -2.505 34.528 1.00 40.47 367 LEU A CA 1
ATOM 2845 C C . LEU A 1 367 ? -43.748 -2.209 33.185 1.00 40.47 367 LEU A C 1
ATOM 2847 O O . LEU A 1 367 ? -42.524 -2.161 33.123 1.00 40.47 367 LEU A O 1
ATOM 2851 N N . GLY A 1 368 ? -44.510 -1.920 32.126 1.00 40.28 368 GLY A N 1
ATOM 2852 C CA . GLY A 1 368 ? -43.975 -1.534 30.810 1.00 40.28 368 GLY A CA 1
ATOM 2853 C C . GLY A 1 368 ? -43.386 -0.115 30.726 1.00 40.28 368 GLY A C 1
ATOM 2854 O O . GLY A 1 368 ? -42.912 0.277 29.666 1.00 40.28 368 GLY A O 1
ATOM 2855 N N . LEU A 1 369 ? -43.406 0.648 31.826 1.00 39.91 369 LEU A N 1
ATOM 2856 C CA . LEU A 1 369 ? -42.767 1.968 31.979 1.00 39.91 369 LEU A CA 1
ATOM 2857 C C . LEU A 1 369 ? -41.487 1.918 32.844 1.00 39.91 369 LEU A C 1
ATOM 2859 O O . LEU A 1 369 ? -40.902 2.958 33.132 1.00 39.91 369 LEU A O 1
ATOM 2863 N N . ILE A 1 370 ? -41.039 0.722 33.253 1.00 40.66 370 ILE A N 1
ATOM 2864 C CA . ILE A 1 370 ? -39.862 0.503 34.109 1.00 40.66 370 ILE A CA 1
ATOM 2865 C C . ILE A 1 370 ? -38.988 -0.590 33.477 1.00 40.66 370 ILE A C 1
ATOM 2867 O O . ILE A 1 370 ? -38.934 -1.725 33.939 1.00 40.66 370 ILE A O 1
ATOM 2871 N N . ALA A 1 371 ? -38.307 -0.262 32.384 1.00 39.97 371 ALA A N 1
ATOM 2872 C CA . ALA A 1 371 ? -37.205 -1.073 31.873 1.00 39.97 371 ALA A CA 1
ATOM 2873 C C . ALA A 1 371 ? -36.126 -0.137 31.328 1.00 39.97 371 ALA A C 1
ATOM 2875 O O . ALA A 1 371 ? -35.904 -0.042 30.124 1.00 39.97 371 ALA A O 1
ATOM 2876 N N . ASN A 1 372 ? -35.489 0.605 32.235 1.00 47.88 372 ASN A N 1
ATOM 2877 C CA . ASN A 1 372 ? -34.200 1.207 31.922 1.00 47.88 372 ASN A CA 1
ATOM 2878 C C . ASN A 1 372 ? -33.191 0.052 31.809 1.00 47.88 372 ASN A C 1
ATOM 2880 O O . ASN A 1 372 ? -33.149 -0.777 32.725 1.00 47.88 372 ASN A O 1
ATOM 2884 N N . PRO A 1 373 ? -32.419 -0.077 30.717 1.00 57.91 373 PRO A N 1
ATOM 2885 C CA . PRO A 1 373 ? -31.353 -1.067 30.672 1.00 57.91 373 PRO A CA 1
ATOM 2886 C C . PRO A 1 373 ? -30.362 -0.762 31.804 1.00 57.91 373 PRO A C 1
ATOM 2888 O O . PRO A 1 373 ? -29.891 0.364 31.933 1.00 57.91 373 PRO A O 1
ATOM 2891 N N . MET A 1 374 ? -30.095 -1.749 32.660 1.00 79.06 374 MET A N 1
ATOM 2892 C CA . MET A 1 374 ? -29.135 -1.612 33.759 1.00 79.06 374 MET A CA 1
ATOM 2893 C C . MET A 1 374 ? -27.742 -1.301 33.201 1.00 79.06 374 MET A C 1
ATOM 2895 O O . MET A 1 374 ? -27.303 -1.979 32.271 1.00 79.06 374 MET A O 1
ATOM 2899 N N . THR A 1 375 ? -27.039 -0.327 33.789 1.00 92.50 375 THR A N 1
ATOM 2900 C CA . THR A 1 375 ? -25.633 -0.048 33.469 1.00 92.50 375 THR A CA 1
ATOM 2901 C C . THR A 1 375 ? -24.797 -1.302 33.693 1.00 92.50 375 THR A C 1
ATOM 2903 O O . THR A 1 375 ? -24.838 -1.902 34.769 1.00 92.50 375 THR A O 1
ATOM 2906 N N . VAL A 1 376 ? -24.023 -1.705 32.688 1.00 95.06 376 VAL A N 1
ATOM 2907 C CA . VAL A 1 376 ? -23.193 -2.910 32.771 1.00 95.06 376 VAL A CA 1
ATOM 2908 C C . VAL A 1 376 ? -21.716 -2.595 32.992 1.00 95.06 376 VAL A C 1
ATOM 2910 O O . VAL A 1 376 ? -21.232 -1.523 32.640 1.00 95.06 376 VAL A O 1
ATOM 2913 N N . LEU A 1 377 ? -20.983 -3.548 33.570 1.00 98.00 377 LEU A N 1
ATOM 2914 C CA . LEU A 1 377 ? -19.535 -3.459 33.758 1.00 98.00 377 LEU A CA 1
ATOM 2915 C C . LEU A 1 377 ? -18.793 -4.124 32.594 1.00 98.00 377 LEU A C 1
ATOM 2917 O O . LEU A 1 377 ? -18.966 -5.330 32.371 1.00 98.00 377 LEU A O 1
ATOM 2921 N N . SER A 1 378 ? -17.898 -3.373 31.951 1.00 98.31 378 SER A N 1
ATOM 2922 C CA . SER A 1 378 ? -16.826 -3.920 31.121 1.00 98.31 378 SER A CA 1
ATOM 2923 C C . SER A 1 378 ? -15.487 -3.830 31.860 1.00 98.31 378 SER A C 1
ATOM 2925 O O . SER A 1 378 ? -15.071 -2.759 32.306 1.00 98.31 378 SER A O 1
ATOM 2927 N N . VAL A 1 379 ? -14.806 -4.964 32.046 1.00 98.62 379 VAL A N 1
ATOM 2928 C CA . VAL A 1 379 ? -13.568 -5.013 32.844 1.00 98.62 379 VAL A CA 1
ATOM 2929 C C . VAL A 1 379 ? -12.363 -4.739 31.954 1.00 98.62 379 VAL A C 1
ATOM 2931 O O . VAL A 1 379 ? -12.076 -5.508 31.034 1.00 98.62 379 VAL A O 1
ATOM 2934 N N . ASN A 1 380 ? -11.623 -3.668 32.248 1.00 98.44 380 ASN A N 1
ATOM 2935 C CA . ASN A 1 380 ? -10.419 -3.310 31.508 1.00 98.44 380 ASN A CA 1
ATOM 2936 C C . ASN A 1 380 ? -9.186 -4.068 32.044 1.00 98.44 380 ASN A C 1
ATOM 2938 O O . ASN A 1 380 ? -8.751 -3.882 33.183 1.00 98.44 380 ASN A O 1
ATOM 2942 N N . LEU A 1 381 ? -8.587 -4.918 31.202 1.00 98.44 381 LEU A N 1
ATOM 2943 C CA . LEU A 1 381 ? -7.516 -5.846 31.601 1.00 98.44 381 LEU A CA 1
ATOM 2944 C C . LEU A 1 381 ? -6.090 -5.298 31.422 1.00 98.44 381 LEU A C 1
ATOM 2946 O O . LEU A 1 381 ? -5.113 -6.028 31.627 1.00 98.44 381 LEU A O 1
ATOM 2950 N N . ASN A 1 382 ? -5.928 -4.013 31.089 1.00 97.56 382 ASN A N 1
ATOM 2951 C CA . ASN A 1 382 ? -4.617 -3.410 30.826 1.00 97.56 382 ASN A CA 1
ATOM 2952 C C . ASN A 1 382 ? -3.628 -3.604 31.986 1.00 97.56 382 ASN A C 1
ATOM 2954 O O . ASN A 1 382 ? -2.462 -3.932 31.761 1.00 97.56 382 ASN A O 1
ATOM 2958 N N . LYS A 1 383 ? -4.068 -3.444 33.241 1.00 97.00 383 LYS A N 1
ATOM 2959 C CA . LYS A 1 383 ? -3.168 -3.557 34.404 1.00 97.00 383 LYS A CA 1
ATOM 2960 C C . LYS A 1 383 ? -2.760 -5.003 34.714 1.00 97.00 383 LYS A C 1
ATOM 2962 O O . LYS A 1 383 ? -1.650 -5.212 35.196 1.00 97.00 383 LYS A O 1
ATOM 2967 N N . ILE A 1 384 ? -3.576 -6.000 34.354 1.00 97.88 384 ILE A N 1
ATOM 2968 C CA . ILE A 1 384 ? -3.175 -7.418 34.413 1.00 97.88 384 ILE A CA 1
ATOM 2969 C C . ILE A 1 384 ? -2.023 -7.672 33.438 1.00 97.88 384 ILE A C 1
ATOM 2971 O O . ILE A 1 384 ? -1.004 -8.256 33.811 1.00 97.88 384 ILE A O 1
ATOM 2975 N N . ALA A 1 385 ? -2.152 -7.181 32.204 1.00 97.44 385 ALA A N 1
ATOM 2976 C CA . ALA A 1 385 ? -1.105 -7.307 31.196 1.00 97.44 385 ALA A CA 1
ATOM 2977 C C . ALA A 1 385 ? 0.167 -6.534 31.581 1.00 97.44 385 ALA A C 1
ATOM 2979 O O . ALA A 1 385 ? 1.270 -7.024 31.352 1.00 97.44 385 ALA A O 1
ATOM 2980 N N . LEU A 1 386 ? 0.030 -5.366 32.221 1.00 96.44 386 LEU A N 1
ATOM 2981 C CA . LEU A 1 386 ? 1.161 -4.609 32.762 1.00 96.44 386 LEU A CA 1
ATOM 2982 C C . LEU A 1 386 ? 1.919 -5.409 33.832 1.00 96.44 386 LEU A C 1
ATOM 2984 O O . LEU A 1 386 ? 3.142 -5.516 33.761 1.00 96.44 386 LEU A O 1
ATOM 2988 N N . LEU A 1 387 ? 1.201 -6.018 34.785 1.00 95.94 387 LEU A N 1
ATOM 2989 C CA . LEU A 1 387 ? 1.802 -6.857 35.824 1.00 95.94 387 LEU A CA 1
ATOM 2990 C C . LEU A 1 387 ? 2.508 -8.079 35.224 1.00 95.94 387 LEU A C 1
ATOM 2992 O O . LEU A 1 387 ? 3.615 -8.411 35.642 1.00 95.94 387 LEU A O 1
ATOM 2996 N N . ARG A 1 388 ? 1.906 -8.714 34.209 1.00 96.94 388 ARG A N 1
ATOM 2997 C CA . ARG A 1 388 ? 2.557 -9.786 33.445 1.00 96.94 388 ARG A CA 1
ATOM 2998 C C . ARG A 1 388 ? 3.836 -9.284 32.785 1.00 96.94 388 ARG A C 1
ATOM 3000 O O . ARG A 1 388 ? 4.859 -9.937 32.891 1.00 96.94 388 ARG A O 1
ATOM 3007 N N . ASN A 1 389 ? 3.799 -8.141 32.106 1.00 95.69 389 ASN A N 1
ATOM 3008 C CA . ASN A 1 389 ? 4.949 -7.628 31.360 1.00 95.69 389 ASN A CA 1
ATOM 3009 C C . ASN A 1 389 ? 6.111 -7.185 32.261 1.00 95.69 389 ASN A C 1
ATOM 3011 O O . ASN A 1 389 ? 7.243 -7.126 31.787 1.00 95.69 389 ASN A O 1
ATOM 3015 N N . ALA A 1 390 ? 5.858 -6.906 33.544 1.00 94.94 390 ALA A N 1
ATOM 3016 C CA . ALA A 1 390 ? 6.894 -6.553 34.512 1.00 94.94 390 ALA A CA 1
ATOM 3017 C C . ALA A 1 390 ? 7.887 -7.699 34.795 1.00 94.94 390 ALA A C 1
ATOM 3019 O O . ALA A 1 390 ? 8.951 -7.460 35.371 1.00 94.94 390 ALA A O 1
ATOM 3020 N N . ARG A 1 391 ? 7.570 -8.943 34.405 1.00 90.94 391 ARG A N 1
ATOM 3021 C CA . ARG A 1 391 ? 8.474 -10.088 34.538 1.00 90.94 391 ARG A CA 1
ATOM 3022 C C . ARG A 1 391 ? 8.331 -11.043 33.360 1.00 90.94 391 ARG A C 1
ATOM 3024 O O . ARG A 1 391 ? 7.231 -11.314 32.901 1.00 90.94 391 ARG A O 1
ATOM 3031 N N . GLU A 1 392 ? 9.439 -11.600 32.884 1.00 79.88 392 GLU A N 1
ATOM 3032 C CA . GLU A 1 392 ? 9.382 -12.604 31.819 1.00 79.88 392 GLU A CA 1
ATOM 3033 C C . GLU A 1 392 ? 8.504 -13.795 32.242 1.00 79.88 392 GLU A C 1
ATOM 3035 O O . GLU A 1 392 ? 8.729 -14.420 33.282 1.00 79.88 392 GLU A O 1
ATOM 3040 N N . GLY A 1 393 ? 7.473 -14.087 31.446 1.00 85.19 393 GLY A N 1
ATOM 3041 C CA . GLY A 1 393 ? 6.539 -15.176 31.705 1.00 85.19 393 GLY A CA 1
ATOM 3042 C C . GLY A 1 393 ? 5.141 -14.932 31.138 1.00 85.19 393 GLY A C 1
ATOM 3043 O O . GLY A 1 393 ? 4.886 -13.973 30.413 1.00 85.19 393 GLY A O 1
ATOM 3044 N N . ALA A 1 394 ? 4.227 -15.838 31.485 1.00 89.81 394 ALA A N 1
ATOM 3045 C CA . ALA A 1 394 ? 2.823 -15.813 31.066 1.00 89.81 394 ALA A CA 1
ATOM 3046 C C . ALA A 1 394 ? 1.852 -15.569 32.238 1.00 89.81 394 ALA A C 1
ATOM 3048 O O . ALA A 1 394 ? 0.650 -15.789 32.102 1.00 89.81 394 ALA A O 1
ATOM 3049 N N . ARG A 1 395 ? 2.369 -15.180 33.414 1.00 93.19 395 ARG A N 1
ATOM 3050 C CA . ARG A 1 395 ? 1.577 -14.983 34.636 1.00 93.19 395 ARG A CA 1
ATOM 3051 C C . ARG A 1 395 ? 1.668 -13.531 35.126 1.00 93.19 395 ARG A C 1
ATOM 3053 O O . ARG A 1 395 ? 2.784 -13.028 35.223 1.00 93.19 395 ARG A O 1
ATOM 3060 N N . PRO A 1 396 ? 0.539 -12.904 35.498 1.00 95.19 396 PRO A N 1
ATOM 3061 C CA . PRO A 1 396 ? -0.834 -13.399 35.325 1.00 95.19 396 PRO A CA 1
ATOM 3062 C C . PRO A 1 396 ? -1.239 -13.530 33.842 1.00 95.19 396 PRO A C 1
ATOM 3064 O O . PRO A 1 396 ? -0.707 -12.842 32.975 1.00 95.19 396 PRO A O 1
ATOM 3067 N N . SER A 1 397 ? -2.169 -14.446 33.555 1.00 97.19 397 SER A N 1
ATOM 3068 C CA . SER A 1 397 ? -2.736 -14.616 32.210 1.00 97.19 397 SER A CA 1
ATOM 3069 C C . SER A 1 397 ? -3.883 -13.628 32.008 1.00 97.19 397 SER A C 1
ATOM 3071 O O . SER A 1 397 ? -4.809 -13.589 32.815 1.00 97.19 397 SER A O 1
ATOM 3073 N N . VAL A 1 398 ? -3.837 -12.856 30.919 1.00 98.12 398 VAL A N 1
ATOM 3074 C CA . VAL A 1 398 ? -4.905 -11.912 30.541 1.00 98.12 398 VAL A CA 1
ATOM 3075 C C . VAL A 1 398 ? -6.191 -12.663 30.186 1.00 98.12 398 VAL A C 1
ATOM 3077 O O . VAL A 1 398 ? -7.264 -12.296 30.649 1.00 98.12 398 VAL A O 1
ATOM 3080 N N . VAL A 1 399 ? -6.072 -13.756 29.427 1.00 98.12 399 VAL A N 1
ATOM 3081 C CA . VAL A 1 399 ? -7.200 -14.621 29.040 1.00 98.12 399 VAL A CA 1
ATOM 3082 C C . VAL A 1 399 ? -7.879 -15.208 30.276 1.00 98.12 399 VAL A C 1
ATOM 3084 O O . VAL A 1 399 ? -9.103 -15.225 30.363 1.00 98.12 399 VAL A O 1
ATOM 3087 N N . GLU A 1 400 ? -7.097 -15.627 31.273 1.00 98.12 400 GLU A N 1
ATOM 3088 C CA . GLU A 1 400 ? -7.678 -16.212 32.482 1.00 98.12 400 GLU A CA 1
ATOM 3089 C C . GLU A 1 400 ? -8.319 -15.167 33.390 1.00 98.12 400 GLU A C 1
ATOM 3091 O O . GLU A 1 400 ? -9.376 -15.409 33.967 1.00 98.12 400 GLU A O 1
ATOM 3096 N N . ALA A 1 401 ? -7.740 -13.966 33.455 1.00 98.44 401 ALA A N 1
ATOM 3097 C CA . ALA A 1 401 ? -8.385 -12.842 34.119 1.00 98.44 401 ALA A CA 1
ATOM 3098 C C . ALA A 1 401 ? -9.736 -12.494 33.467 1.00 98.44 401 ALA A C 1
ATOM 3100 O O . ALA A 1 401 ? -10.691 -12.214 34.190 1.00 98.44 401 ALA A O 1
ATOM 3101 N N . ALA A 1 402 ? -9.845 -12.580 32.134 1.00 98.56 402 ALA A N 1
ATOM 3102 C CA . ALA A 1 402 ? -11.113 -12.395 31.430 1.00 98.56 402 ALA A CA 1
ATOM 3103 C C . ALA A 1 402 ? -12.155 -13.444 31.849 1.00 98.56 402 ALA A C 1
ATOM 3105 O O . ALA A 1 402 ? -13.260 -13.072 32.231 1.00 98.56 402 ALA A O 1
ATOM 3106 N N . ARG A 1 403 ? -11.805 -14.739 31.881 1.00 98.50 403 ARG A N 1
ATOM 3107 C CA . ARG A 1 403 ? -12.725 -15.792 32.360 1.00 98.50 403 ARG A CA 1
ATOM 3108 C C . ARG A 1 403 ? -13.218 -15.542 33.777 1.00 98.50 403 ARG A C 1
ATOM 3110 O O . ARG A 1 403 ? -14.409 -15.680 34.038 1.00 98.50 403 ARG A O 1
ATOM 3117 N N . VAL A 1 404 ? -12.311 -15.171 34.682 1.00 98.50 404 VAL A N 1
ATOM 3118 C CA . VAL A 1 404 ? -12.655 -14.875 36.080 1.00 98.50 404 VAL A CA 1
ATOM 3119 C C . VAL A 1 404 ? -13.603 -13.680 36.159 1.00 98.50 404 VAL A C 1
ATOM 3121 O O . VAL A 1 404 ? -14.591 -13.743 36.886 1.00 98.50 404 VAL A O 1
ATOM 3124 N N . ALA A 1 405 ? -13.345 -12.618 35.393 1.00 98.56 405 ALA A N 1
ATOM 3125 C CA . ALA A 1 405 ? -14.221 -11.452 35.345 1.00 98.56 405 ALA A CA 1
ATOM 3126 C C . ALA A 1 405 ? -15.625 -11.803 34.825 1.00 98.56 405 ALA A C 1
ATOM 3128 O O . ALA A 1 405 ? -16.626 -11.419 35.430 1.00 98.56 405 ALA A O 1
ATOM 3129 N N . LEU A 1 406 ? -15.713 -12.587 33.749 1.00 98.31 406 LEU A N 1
ATOM 3130 C CA . LEU A 1 406 ? -16.989 -13.007 33.165 1.00 98.31 406 LEU A CA 1
ATOM 3131 C C . LEU A 1 406 ? -17.765 -13.949 34.089 1.00 98.31 406 LEU A C 1
ATOM 3133 O O . LEU A 1 406 ? -18.967 -13.773 34.277 1.00 98.31 406 LEU A O 1
ATOM 3137 N N . ALA A 1 407 ? -17.081 -14.895 34.735 1.00 97.88 407 ALA A N 1
ATOM 3138 C CA . ALA A 1 407 ? -17.684 -15.773 35.737 1.00 97.88 407 ALA A CA 1
ATOM 3139 C C . ALA A 1 407 ? -18.206 -14.998 36.962 1.00 97.88 407 ALA A C 1
ATOM 3141 O O . ALA A 1 407 ? -19.198 -15.402 37.566 1.00 97.88 407 ALA A O 1
ATOM 3142 N N . ALA A 1 408 ? -17.572 -13.873 37.304 1.00 97.88 408 ALA A N 1
ATOM 3143 C CA . ALA A 1 408 ? -17.993 -12.972 38.376 1.00 97.88 408 ALA A CA 1
ATOM 3144 C C . ALA A 1 408 ? -19.097 -11.974 37.962 1.00 97.88 408 ALA A C 1
ATOM 3146 O O . ALA A 1 408 ? -19.537 -11.174 38.787 1.00 97.88 408 ALA A O 1
ATOM 3147 N N . GLY A 1 409 ? -19.573 -12.026 36.712 1.00 96.75 409 GLY A N 1
ATOM 3148 C CA . GLY A 1 409 ? -20.746 -11.279 36.251 1.00 96.75 409 GLY A CA 1
ATOM 3149 C C . GLY A 1 409 ? -20.464 -10.057 35.376 1.00 96.75 409 GLY A C 1
ATOM 3150 O O . GLY A 1 409 ? -21.421 -9.370 35.016 1.00 96.75 409 GLY A O 1
ATOM 3151 N N . ALA A 1 410 ? -19.207 -9.792 34.998 1.00 97.56 410 ALA A N 1
ATOM 3152 C CA . ALA A 1 410 ? -18.902 -8.769 33.996 1.00 97.56 410 ALA A CA 1
ATOM 3153 C C . ALA A 1 410 ? -19.635 -9.060 32.673 1.00 97.56 410 ALA A C 1
ATOM 3155 O O . ALA A 1 410 ? -19.808 -10.220 32.287 1.00 97.56 410 ALA A O 1
ATOM 3156 N N . LYS A 1 411 ? -20.077 -8.006 31.978 1.00 97.00 411 LYS A N 1
ATOM 3157 C CA . LYS A 1 411 ? -20.808 -8.111 30.700 1.00 97.00 411 LYS A CA 1
ATOM 3158 C C . LYS A 1 411 ? -20.013 -7.617 29.496 1.00 97.00 411 LYS A C 1
ATOM 3160 O O . LYS A 1 411 ? -20.471 -7.784 28.369 1.00 97.00 411 LYS A O 1
ATOM 3165 N N . GLY A 1 412 ? -18.814 -7.098 29.736 1.00 97.62 412 GLY A N 1
ATOM 3166 C CA . GLY A 1 412 ? -17.848 -6.769 28.703 1.00 97.62 412 GLY A CA 1
ATOM 3167 C C . GLY A 1 412 ? -16.414 -6.999 29.167 1.00 97.62 412 GLY A C 1
ATOM 3168 O O . GLY A 1 412 ? -16.127 -7.092 30.368 1.00 97.62 412 GLY A O 1
ATOM 3169 N N . ILE A 1 413 ? -15.514 -7.095 28.195 1.00 98.62 413 ILE A N 1
ATOM 3170 C CA . ILE A 1 413 ? -14.068 -7.042 28.407 1.00 98.62 413 ILE A CA 1
ATOM 3171 C C . ILE A 1 413 ? -13.514 -5.892 27.578 1.00 98.62 413 ILE A C 1
ATOM 3173 O O . ILE A 1 413 ? -13.762 -5.819 26.375 1.00 98.62 413 ILE A O 1
ATOM 3177 N N . THR A 1 414 ? -12.711 -5.039 28.210 1.00 98.62 414 THR A N 1
ATOM 3178 C CA . THR A 1 414 ? -12.059 -3.909 27.548 1.00 98.62 414 THR A CA 1
ATOM 3179 C C . THR A 1 414 ? -10.540 -4.086 27.537 1.00 98.62 414 THR A C 1
ATOM 3181 O O . THR A 1 414 ? -9.929 -4.523 28.518 1.00 98.62 414 THR A O 1
ATOM 3184 N N . VAL A 1 415 ? -9.897 -3.736 26.425 1.00 98.56 415 VAL A N 1
ATOM 3185 C CA . VAL A 1 415 ? -8.434 -3.673 26.315 1.00 98.56 415 VAL A CA 1
ATOM 3186 C C . VAL A 1 415 ? -7.997 -2.477 25.488 1.00 98.56 415 VAL A C 1
ATOM 3188 O O . VAL A 1 415 ? -8.678 -2.092 24.548 1.00 98.56 415 VAL A O 1
ATOM 3191 N N . HIS A 1 416 ? -6.812 -1.947 25.788 1.00 97.44 416 HIS A N 1
ATOM 3192 C CA . HIS A 1 416 ? -6.190 -0.870 25.021 1.00 97.44 416 HIS A CA 1
ATOM 3193 C C . HIS A 1 416 ? -4.805 -1.318 24.530 1.00 97.44 416 HIS A C 1
ATOM 3195 O O . HIS A 1 416 ? -3.806 -1.160 25.239 1.00 97.44 416 HIS A O 1
ATOM 3201 N N . PRO A 1 417 ? -4.696 -1.928 23.341 1.00 96.44 417 PRO A N 1
ATOM 3202 C CA . PRO A 1 417 ? -3.407 -2.217 22.721 1.00 96.44 417 PRO A CA 1
ATOM 3203 C C . PRO A 1 417 ? -2.721 -0.914 22.283 1.00 96.44 417 PRO A C 1
ATOM 3205 O O . PRO A 1 417 ? -3.000 -0.383 21.213 1.00 96.44 417 PRO A O 1
ATOM 3208 N N . ARG A 1 418 ? -1.809 -0.384 23.106 1.00 94.81 418 ARG A N 1
ATOM 3209 C CA . ARG A 1 418 ? -1.010 0.795 22.733 1.00 94.81 418 ARG A CA 1
ATOM 3210 C C . ARG A 1 418 ? 0.074 0.441 21.704 1.00 94.81 418 ARG A C 1
ATOM 3212 O O . ARG A 1 418 ? 0.576 -0.687 21.730 1.00 94.81 418 ARG A O 1
ATOM 3219 N N . PRO A 1 419 ? 0.510 1.398 20.859 1.00 94.31 419 PRO A N 1
ATOM 3220 C CA . PRO A 1 419 ? 1.517 1.139 19.828 1.00 94.31 419 PRO A CA 1
ATOM 3221 C C . PRO A 1 419 ? 2.854 0.611 20.355 1.00 94.31 419 PRO A C 1
ATOM 3223 O O . PRO A 1 419 ? 3.509 -0.185 19.687 1.00 94.31 419 PRO A O 1
ATOM 3226 N N . ASP A 1 420 ? 3.256 1.014 21.559 1.00 93.31 420 ASP A N 1
ATOM 3227 C CA . ASP A 1 420 ? 4.482 0.546 22.214 1.00 93.31 420 ASP A CA 1
ATOM 3228 C C . ASP A 1 420 ? 4.334 -0.812 22.925 1.00 93.31 420 ASP A C 1
ATOM 3230 O O . ASP A 1 420 ? 5.299 -1.327 23.489 1.00 93.31 420 ASP A O 1
ATOM 3234 N N . GLN A 1 421 ? 3.129 -1.392 22.912 1.00 93.06 421 GLN A N 1
ATOM 3235 C CA . GLN A 1 421 ? 2.780 -2.651 23.566 1.00 93.06 421 GLN A CA 1
ATOM 3236 C C . GLN A 1 421 ? 3.188 -2.728 25.050 1.00 93.06 421 GLN A C 1
ATOM 3238 O O . GLN A 1 421 ? 3.470 -3.814 25.569 1.00 93.06 421 GLN A O 1
ATOM 3243 N N . ARG A 1 422 ? 3.196 -1.593 25.770 1.00 91.81 422 ARG A N 1
ATOM 3244 C CA . ARG A 1 422 ? 3.645 -1.535 27.176 1.00 91.81 422 ARG A CA 1
ATOM 3245 C C . ARG A 1 422 ? 2.854 -2.457 28.119 1.00 91.81 422 ARG A C 1
ATOM 3247 O O . ARG A 1 422 ? 3.408 -2.968 29.091 1.00 91.81 422 ARG A O 1
ATOM 3254 N N . HIS A 1 423 ? 1.577 -2.716 27.826 1.00 94.56 423 HIS A N 1
ATOM 3255 C CA . HIS A 1 423 ? 0.718 -3.649 28.570 1.00 94.56 423 HIS A CA 1
ATOM 3256 C C . HIS A 1 423 ? 0.104 -4.719 27.663 1.00 94.56 423 HIS A C 1
ATOM 3258 O O . HIS A 1 423 ? 0.660 -5.810 27.520 1.00 94.56 423 HIS A O 1
ATOM 3264 N N . ILE A 1 424 ? -1.045 -4.415 27.064 1.00 97.50 424 ILE A N 1
ATOM 3265 C CA . ILE A 1 424 ? -1.743 -5.316 26.149 1.00 97.50 424 ILE A CA 1
ATOM 3266 C C . ILE A 1 424 ? -0.922 -5.416 24.873 1.00 97.50 424 ILE A C 1
ATOM 3268 O O . ILE A 1 424 ? -0.569 -4.405 24.266 1.00 97.50 424 ILE A O 1
ATOM 3272 N N . ARG A 1 425 ? -0.620 -6.652 24.486 1.00 96.56 425 ARG A N 1
ATOM 3273 C CA . ARG A 1 425 ? 0.063 -6.980 23.239 1.00 96.56 425 ARG A CA 1
ATOM 3274 C C . ARG A 1 425 ? -0.950 -7.361 22.173 1.00 96.56 425 ARG A C 1
ATOM 3276 O O . ARG A 1 425 ? -2.038 -7.838 22.485 1.00 96.56 425 ARG A O 1
ATOM 3283 N N . THR A 1 426 ? -0.550 -7.267 20.910 1.00 97.44 426 THR A N 1
ATOM 3284 C CA . THR A 1 426 ? -1.353 -7.707 19.755 1.00 97.44 426 THR A CA 1
ATOM 3285 C C . THR A 1 426 ? -1.880 -9.143 19.925 1.00 97.44 426 THR A C 1
ATOM 3287 O O . THR A 1 426 ? -3.029 -9.439 19.608 1.00 97.44 426 THR A O 1
ATOM 3290 N N . THR A 1 427 ? -1.065 -10.035 20.495 1.00 96.69 427 THR A N 1
ATOM 3291 C CA . THR A 1 427 ? -1.436 -11.432 20.776 1.00 96.69 427 THR A CA 1
ATOM 3292 C C . THR A 1 427 ? -2.537 -11.575 21.824 1.00 96.69 427 THR A C 1
ATOM 3294 O O . THR A 1 427 ? -3.331 -12.505 21.734 1.00 96.69 427 THR A O 1
ATOM 3297 N N . ASP A 1 428 ? -2.602 -10.665 22.800 1.00 98.06 428 ASP A N 1
ATOM 3298 C CA . ASP A 1 428 ? -3.636 -10.686 23.840 1.00 98.06 428 ASP A CA 1
ATOM 3299 C C . ASP A 1 428 ? -4.997 -10.347 23.239 1.00 98.06 428 ASP A C 1
ATOM 3301 O O . ASP A 1 428 ? -5.987 -11.000 23.546 1.00 98.06 428 ASP A O 1
ATOM 3305 N N . VAL A 1 429 ? -5.024 -9.369 22.329 1.00 98.56 429 VAL A N 1
ATOM 3306 C CA . VAL A 1 429 ? -6.239 -8.960 21.615 1.00 98.56 429 VAL A CA 1
ATOM 3307 C C . VAL A 1 429 ? -6.815 -10.131 20.820 1.00 98.56 429 VAL A C 1
ATOM 3309 O O . VAL A 1 429 ? -8.008 -10.406 20.909 1.00 98.56 429 VAL A O 1
ATOM 3312 N N . TYR A 1 430 ? -5.974 -10.860 20.080 1.00 98.50 430 TYR A N 1
ATOM 3313 C CA . TYR A 1 430 ? -6.425 -12.017 19.302 1.00 98.50 430 TYR A CA 1
ATOM 3314 C C . TYR A 1 430 ? -6.912 -13.166 20.184 1.00 98.50 430 TYR A C 1
ATOM 3316 O O . TYR A 1 430 ? -7.959 -13.738 19.897 1.00 98.50 430 TYR A O 1
ATOM 3324 N N . ALA A 1 431 ? -6.197 -13.468 21.270 1.00 98.25 431 ALA A N 1
ATOM 3325 C CA . ALA A 1 431 ? -6.592 -14.529 22.189 1.00 98.25 431 ALA A CA 1
ATOM 3326 C C . ALA A 1 431 ? -7.911 -14.211 22.916 1.00 98.25 431 ALA A C 1
ATOM 3328 O O . ALA A 1 431 ? -8.726 -15.103 23.132 1.00 98.25 431 ALA A O 1
ATOM 3329 N N . LEU A 1 432 ? -8.144 -12.944 23.274 1.00 98.69 432 LEU A N 1
ATOM 3330 C CA . LEU A 1 432 ? -9.409 -12.507 23.868 1.00 98.69 432 LEU A CA 1
ATOM 3331 C C . LEU A 1 432 ? -10.561 -12.545 22.861 1.00 98.69 432 LEU A C 1
ATOM 3333 O O . LEU A 1 432 ? -11.642 -13.005 23.214 1.00 98.69 432 LEU A O 1
ATOM 3337 N N . ALA A 1 433 ? -10.336 -12.122 21.615 1.00 98.31 433 ALA A N 1
ATOM 3338 C CA . ALA A 1 433 ? -11.352 -12.222 20.569 1.00 98.31 433 ALA A CA 1
ATOM 3339 C C . ALA A 1 433 ? -11.764 -13.684 20.325 1.00 98.31 433 ALA A C 1
ATOM 3341 O O . ALA A 1 433 ? -12.952 -13.986 20.252 1.00 98.31 433 ALA A O 1
ATOM 3342 N N . GLU A 1 434 ? -10.794 -14.601 20.271 1.00 98.06 434 GLU A N 1
ATOM 3343 C CA . GLU A 1 434 ? -11.049 -16.038 20.136 1.00 98.06 434 GLU A CA 1
ATOM 3344 C C . GLU A 1 434 ? -11.805 -16.604 21.347 1.00 98.06 434 GLU A C 1
ATOM 3346 O O . GLU A 1 434 ? -12.806 -17.298 21.168 1.00 98.06 434 GLU A O 1
ATOM 3351 N N . LEU A 1 435 ? -11.387 -16.262 22.573 1.00 98.12 435 LEU A N 1
ATOM 3352 C CA . LEU A 1 435 ? -12.076 -16.652 23.809 1.00 98.12 435 LEU A CA 1
ATOM 3353 C C . LEU A 1 435 ? -13.549 -16.222 23.791 1.00 98.12 435 LEU A C 1
ATOM 3355 O O . LEU A 1 435 ? -14.439 -17.026 24.061 1.00 98.12 435 LEU A O 1
ATOM 3359 N N . LEU A 1 436 ? -13.811 -14.948 23.496 1.00 97.88 436 LEU A N 1
ATOM 3360 C CA . LEU A 1 436 ? -15.160 -14.389 23.547 1.00 97.88 436 LEU A CA 1
ATOM 3361 C C . LEU A 1 436 ? -16.048 -14.968 22.444 1.00 97.88 436 LEU A C 1
ATOM 3363 O O . LEU A 1 436 ? -17.196 -15.312 22.710 1.00 97.88 436 LEU A O 1
ATOM 3367 N N . ALA A 1 437 ? -15.508 -15.158 21.238 1.00 95.81 437 ALA A N 1
ATOM 3368 C CA . ALA A 1 437 ? -16.242 -15.773 20.136 1.00 95.81 437 ALA A CA 1
ATOM 3369 C C . ALA A 1 437 ? -16.582 -17.251 20.392 1.00 95.81 437 ALA A C 1
ATOM 3371 O O . ALA A 1 437 ? -17.648 -17.712 19.986 1.00 95.81 437 ALA A O 1
ATOM 3372 N N . SER A 1 438 ? -15.685 -17.998 21.042 1.00 95.69 438 SER A N 1
ATOM 3373 C CA . SER A 1 438 ? -15.845 -19.445 21.237 1.00 95.69 438 SER A CA 1
ATOM 3374 C C . SER A 1 438 ? -16.628 -19.817 22.496 1.00 95.69 438 SER A C 1
ATOM 3376 O O . SER A 1 438 ? -17.396 -20.777 22.465 1.00 95.69 438 SER A O 1
ATOM 3378 N N . GLU A 1 439 ? -16.461 -19.077 23.592 1.00 97.38 439 GLU A N 1
ATOM 3379 C CA . GLU A 1 439 ? -16.953 -19.503 24.910 1.00 97.38 439 GLU A CA 1
ATOM 3380 C C . GLU A 1 439 ? -17.963 -18.551 25.544 1.00 97.38 439 GLU A C 1
ATOM 3382 O O . GLU A 1 439 ? -18.739 -18.969 26.402 1.00 97.38 439 GLU A O 1
ATOM 3387 N N . TYR A 1 440 ? -17.998 -17.292 25.106 1.00 96.81 440 TYR A N 1
ATOM 3388 C CA . TYR A 1 440 ? -18.905 -16.281 25.647 1.00 96.81 440 TYR A CA 1
ATOM 3389 C C . TYR A 1 440 ? -19.639 -15.508 24.536 1.00 96.81 440 TYR A C 1
ATOM 3391 O O . TYR A 1 440 ? -19.590 -14.273 24.518 1.00 96.81 440 TYR A O 1
ATOM 3399 N N . PRO A 1 441 ? -20.340 -16.200 23.610 1.00 89.62 441 PRO A N 1
ATOM 3400 C CA . PRO A 1 441 ? -21.063 -15.537 22.533 1.00 89.62 441 PRO A CA 1
ATOM 3401 C C . PRO A 1 441 ? -22.126 -14.601 23.123 1.00 89.62 441 PRO A C 1
ATOM 3403 O O . PRO A 1 441 ? -23.029 -15.034 23.836 1.00 89.62 441 PRO A O 1
ATOM 3406 N N . GLY A 1 442 ? -21.996 -13.304 22.849 1.00 88.94 442 GLY A N 1
ATOM 3407 C CA . GLY A 1 442 ? -22.887 -12.258 23.365 1.00 88.94 442 GLY A CA 1
ATOM 3408 C C . GLY A 1 442 ? -22.289 -11.376 24.465 1.00 88.94 442 GLY A C 1
ATOM 3409 O O . GLY A 1 442 ? -22.924 -10.395 24.840 1.00 88.94 442 GLY A O 1
ATOM 3410 N N . ILE A 1 443 ? -21.082 -11.672 24.958 1.00 96.12 443 ILE A N 1
ATOM 3411 C CA . ILE A 1 443 ? -20.301 -10.716 25.755 1.00 96.12 443 ILE A CA 1
ATOM 3412 C C . ILE A 1 443 ? -19.618 -9.720 24.819 1.00 96.12 443 ILE A C 1
ATOM 3414 O O . ILE A 1 443 ? -19.007 -10.111 23.822 1.00 96.12 443 ILE A O 1
ATOM 3418 N N . GLU A 1 444 ? -19.699 -8.430 25.145 1.00 95.75 444 GLU A N 1
ATOM 3419 C CA . GLU A 1 444 ? -19.087 -7.393 24.319 1.00 95.75 444 GLU A CA 1
ATOM 3420 C C . GLU A 1 444 ? -17.566 -7.356 24.512 1.00 95.75 444 GLU A C 1
ATOM 3422 O O . GLU A 1 444 ? -17.051 -7.274 25.630 1.00 95.75 444 GLU A O 1
ATOM 3427 N N . PHE A 1 445 ? -16.835 -7.401 23.396 1.00 98.50 445 PHE A N 1
ATOM 3428 C CA . PHE A 1 445 ? -15.418 -7.064 23.382 1.00 98.50 445 PHE A CA 1
ATOM 3429 C C . PHE A 1 445 ? -15.261 -5.607 22.966 1.00 98.50 445 PHE A C 1
ATOM 3431 O O . PHE A 1 445 ? -15.700 -5.240 21.871 1.00 98.50 445 PHE A O 1
ATOM 3438 N N . ASN A 1 446 ? -14.634 -4.804 23.822 1.00 98.69 446 ASN A N 1
ATOM 3439 C CA . ASN A 1 446 ? -14.296 -3.420 23.535 1.00 98.69 446 ASN A CA 1
ATOM 3440 C C . ASN A 1 446 ? -12.784 -3.265 23.332 1.00 98.69 446 ASN A C 1
ATOM 3442 O O . ASN A 1 446 ? -11.985 -3.621 24.206 1.00 98.69 446 ASN A O 1
ATOM 3446 N N . ILE A 1 447 ? -12.390 -2.716 22.185 1.00 98.56 447 ILE A N 1
ATOM 3447 C CA . ILE A 1 447 ? -10.993 -2.382 21.894 1.00 98.56 447 ILE A CA 1
ATOM 3448 C C . ILE A 1 447 ? -10.838 -0.862 21.877 1.00 98.56 447 ILE A C 1
ATOM 3450 O O . ILE A 1 447 ? -11.351 -0.182 20.989 1.00 98.56 447 ILE A O 1
ATOM 3454 N N . GLU A 1 448 ? -10.094 -0.344 22.848 1.00 98.31 448 GLU A N 1
ATOM 3455 C CA . GLU A 1 448 ? -9.688 1.055 22.919 1.00 98.31 448 GLU A CA 1
ATOM 3456 C C . GLU A 1 448 ? -8.435 1.314 22.068 1.00 98.31 448 GLU A C 1
ATOM 3458 O O . GLU A 1 448 ? -7.508 0.499 22.040 1.00 98.31 448 GLU A O 1
ATOM 3463 N N . GLY A 1 449 ? -8.342 2.479 21.429 1.00 96.69 449 GLY A N 1
ATOM 3464 C CA . GLY A 1 449 ? -7.078 2.908 20.832 1.00 96.69 449 GLY A CA 1
ATOM 3465 C C . GLY A 1 449 ? -7.159 4.180 20.000 1.00 96.69 449 GLY A C 1
ATOM 3466 O O . GLY A 1 449 ? -8.239 4.654 19.647 1.00 96.69 449 GLY A O 1
ATOM 3467 N N . ASN A 1 450 ? -5.990 4.720 19.650 1.00 95.94 450 ASN A N 1
ATOM 3468 C CA . ASN A 1 450 ? -5.902 5.834 18.714 1.00 95.94 450 ASN A CA 1
ATOM 3469 C C . ASN A 1 450 ? -6.045 5.322 17.263 1.00 95.94 450 ASN A C 1
ATOM 3471 O O . ASN A 1 450 ? -5.171 4.589 16.783 1.00 95.94 450 ASN A O 1
ATOM 3475 N N . PRO A 1 451 ? -7.097 5.724 16.523 1.00 96.00 451 PRO A N 1
ATOM 3476 C CA . PRO A 1 451 ? -7.323 5.289 15.143 1.00 96.00 451 PRO A CA 1
ATOM 3477 C C . PRO A 1 451 ? -6.307 5.854 14.133 1.00 96.00 451 PRO A C 1
ATOM 3479 O O . PRO A 1 451 ? -6.281 5.426 12.981 1.00 96.00 451 PRO A O 1
ATOM 3482 N N . MET A 1 452 ? -5.489 6.829 14.536 1.00 94.31 452 MET A N 1
ATOM 3483 C CA . MET A 1 452 ? -4.407 7.415 13.738 1.00 94.31 452 MET A CA 1
ATOM 3484 C C . MET A 1 452 ? -3.048 6.750 14.002 1.00 94.31 452 MET A C 1
ATOM 3486 O O . MET A 1 452 ? -2.073 7.083 13.327 1.00 94.31 452 MET A O 1
ATOM 3490 N N . ALA A 1 453 ? -2.957 5.832 14.970 1.00 92.62 453 ALA A N 1
ATOM 3491 C CA . ALA A 1 453 ? -1.703 5.167 15.298 1.00 92.62 453 ALA A CA 1
ATOM 3492 C C . ALA A 1 453 ? -1.289 4.177 14.199 1.00 92.62 453 ALA A C 1
ATOM 3494 O O . ALA A 1 453 ? -2.018 3.237 13.868 1.00 92.62 453 ALA A O 1
ATOM 3495 N N . ASN A 1 454 ? -0.087 4.377 13.656 1.00 91.06 454 ASN A N 1
ATOM 3496 C CA . ASN A 1 454 ? 0.441 3.568 12.562 1.00 91.06 454 ASN A CA 1
ATOM 3497 C C . ASN A 1 454 ? 0.987 2.221 13.046 1.00 91.06 454 ASN A C 1
ATOM 3499 O O . ASN A 1 454 ? 1.446 2.076 14.182 1.00 91.06 454 ASN A O 1
ATOM 3503 N N . ALA A 1 455 ? 1.011 1.254 12.128 1.00 94.12 455 ALA A N 1
ATOM 3504 C CA . ALA A 1 455 ? 1.770 0.030 12.320 1.00 94.12 455 ALA A CA 1
ATOM 3505 C C . ALA A 1 455 ? 3.253 0.347 12.572 1.00 94.12 455 ALA A C 1
ATOM 3507 O O . ALA A 1 455 ? 3.810 1.273 11.977 1.00 94.12 455 ALA A O 1
ATOM 3508 N N . ASN A 1 456 ? 3.907 -0.433 13.429 1.00 92.94 456 ASN A N 1
ATOM 3509 C CA . ASN A 1 456 ? 5.311 -0.222 13.761 1.00 92.94 456 ASN A CA 1
ATOM 3510 C C . ASN A 1 456 ? 6.105 -1.535 13.851 1.00 92.94 456 ASN A C 1
ATOM 3512 O O . ASN A 1 456 ? 5.557 -2.630 13.986 1.00 92.94 456 ASN A O 1
ATOM 3516 N N . ALA A 1 457 ? 7.435 -1.413 13.796 1.00 90.12 457 ALA A N 1
ATOM 3517 C CA . ALA A 1 457 ? 8.357 -2.548 13.888 1.00 90.12 457 ALA A CA 1
ATOM 3518 C C . ALA A 1 457 ? 8.330 -3.250 15.261 1.00 90.12 457 ALA A C 1
ATOM 3520 O O . ALA A 1 457 ? 8.848 -4.355 15.395 1.00 90.12 457 ALA A O 1
ATOM 3521 N N . GLY A 1 458 ? 7.707 -2.628 16.268 1.00 86.38 458 GLY A N 1
ATOM 3522 C CA . GLY A 1 458 ? 7.496 -3.195 17.596 1.00 86.38 458 GLY A CA 1
ATOM 3523 C C . GLY A 1 458 ? 6.403 -4.261 17.644 1.00 86.38 458 GLY A C 1
ATOM 3524 O O . GLY A 1 458 ? 6.185 -4.824 18.710 1.00 86.38 458 GLY A O 1
ATOM 3525 N N . GLY A 1 459 ? 5.726 -4.560 16.528 1.00 92.75 459 GLY A N 1
ATOM 3526 C CA . GLY A 1 459 ? 4.710 -5.615 16.427 1.00 92.75 459 GLY A CA 1
ATOM 3527 C C . GLY A 1 459 ? 3.271 -5.139 16.648 1.00 92.75 459 GLY A C 1
ATOM 3528 O O . GLY A 1 459 ? 2.362 -5.970 16.744 1.00 92.75 459 GLY A O 1
ATOM 3529 N N . TYR A 1 460 ? 3.049 -3.825 16.723 1.00 96.81 460 TYR A N 1
ATOM 3530 C CA . TYR A 1 460 ? 1.711 -3.244 16.675 1.00 96.81 460 TYR A CA 1
ATOM 3531 C C . TYR A 1 460 ? 1.286 -3.062 15.209 1.00 96.81 460 TYR A C 1
ATOM 3533 O O . TYR A 1 460 ? 1.972 -2.349 14.475 1.00 96.81 460 TYR A O 1
ATOM 3541 N N . PRO A 1 461 ? 0.187 -3.687 14.748 1.00 96.69 461 PRO A N 1
ATOM 3542 C CA . PRO A 1 461 ? -0.215 -3.655 13.341 1.00 96.69 461 PRO A CA 1
ATOM 3543 C C . PRO A 1 461 ? -1.047 -2.416 12.959 1.00 96.69 461 PRO A C 1
ATOM 3545 O O . PRO A 1 461 ? -1.464 -2.306 11.810 1.00 96.69 461 PRO A O 1
ATOM 3548 N N . GLY A 1 462 ? -1.289 -1.490 13.893 1.00 96.69 462 GLY A N 1
ATOM 3549 C CA . GLY A 1 462 ? -2.266 -0.411 13.731 1.00 96.69 462 GLY A CA 1
ATOM 3550 C C . GLY A 1 462 ? -3.659 -0.824 14.215 1.00 96.69 462 GLY A C 1
ATOM 3551 O O . GLY A 1 462 ? -3.996 -2.011 14.217 1.00 96.69 462 GLY A O 1
ATOM 3552 N N . LEU A 1 463 ? -4.473 0.156 14.627 1.00 97.44 463 LEU A N 1
ATOM 3553 C CA . LEU A 1 463 ? -5.811 -0.123 15.163 1.00 97.44 463 LEU A CA 1
ATOM 3554 C C . LEU A 1 463 ? -6.725 -0.732 14.091 1.00 97.44 463 LEU A C 1
ATOM 3556 O O . LEU A 1 463 ? -7.403 -1.714 14.376 1.00 97.44 463 LEU A O 1
ATOM 3560 N N . ASP A 1 464 ? -6.664 -0.238 12.847 1.00 97.50 464 ASP A N 1
ATOM 3561 C CA . ASP A 1 464 ? -7.468 -0.755 11.728 1.00 97.50 464 ASP A CA 1
ATOM 3562 C C . ASP A 1 464 ? -7.368 -2.276 11.587 1.00 97.50 464 ASP A C 1
ATOM 3564 O O . ASP A 1 464 ? -8.381 -2.970 11.556 1.00 97.50 464 ASP A O 1
ATOM 3568 N N . ALA A 1 465 ? -6.139 -2.796 11.556 1.00 97.62 465 ALA A N 1
ATOM 3569 C CA . ALA A 1 465 ? -5.871 -4.216 11.372 1.00 97.62 465 ALA A CA 1
ATOM 3570 C C . ALA A 1 465 ? -6.309 -5.054 12.583 1.00 97.62 465 ALA A C 1
ATOM 3572 O O . ALA A 1 465 ? -6.666 -6.224 12.433 1.00 97.62 465 ALA A O 1
ATOM 3573 N N . LEU A 1 466 ? -6.284 -4.479 13.793 1.00 98.25 466 LEU A N 1
ATOM 3574 C CA . LEU A 1 466 ? -6.820 -5.140 14.982 1.00 98.25 466 LEU A CA 1
ATOM 3575 C C . LEU A 1 466 ? -8.340 -5.259 14.887 1.00 98.25 466 LEU A C 1
ATOM 3577 O O . LEU A 1 466 ? -8.853 -6.366 15.047 1.00 98.25 466 LEU A O 1
ATOM 3581 N N . ILE A 1 467 ? -9.044 -4.166 14.576 1.00 98.44 467 ILE A N 1
ATOM 3582 C CA . ILE A 1 467 ? -10.508 -4.155 14.456 1.00 98.44 467 ILE A CA 1
ATOM 3583 C C . ILE A 1 467 ? -10.968 -5.059 13.307 1.00 98.44 467 ILE A C 1
ATOM 3585 O O . ILE A 1 467 ? -11.849 -5.891 13.504 1.00 98.44 467 ILE A O 1
ATOM 3589 N N . GLU A 1 468 ? -10.343 -4.963 12.130 1.00 98.19 468 GLU A N 1
ATOM 3590 C CA . GLU A 1 468 ? -10.691 -5.778 10.959 1.00 98.19 468 GLU A CA 1
ATOM 3591 C C . GLU A 1 468 ? -10.589 -7.278 11.255 1.00 98.19 468 GLU A C 1
ATOM 3593 O O . GLU A 1 468 ? -11.473 -8.057 10.883 1.00 98.19 468 GLU A O 1
ATOM 3598 N N . ARG A 1 469 ? -9.512 -7.679 11.939 1.00 97.94 469 ARG A N 1
ATOM 3599 C CA . ARG A 1 469 ? -9.231 -9.082 12.241 1.00 97.94 469 ARG A CA 1
ATOM 3600 C C . ARG A 1 469 ? -10.073 -9.626 13.389 1.00 97.94 469 ARG A C 1
ATOM 3602 O O . ARG A 1 469 ? -10.417 -10.803 13.362 1.00 97.94 469 ARG A O 1
ATOM 3609 N N . THR A 1 470 ? -10.338 -8.818 14.413 1.00 97.69 470 THR A N 1
ATOM 3610 C CA . THR A 1 470 ? -11.003 -9.283 15.645 1.00 97.69 470 THR A CA 1
ATOM 3611 C C . THR A 1 470 ? -12.501 -9.043 15.657 1.00 97.69 470 THR A C 1
ATOM 3613 O O . THR A 1 470 ? -13.188 -9.713 16.419 1.00 97.69 470 THR A O 1
ATOM 3616 N N . ARG A 1 471 ? -13.005 -8.137 14.806 1.00 97.50 471 ARG A N 1
ATOM 3617 C CA . ARG A 1 471 ? -14.432 -7.814 14.671 1.00 97.50 471 ARG A CA 1
ATOM 3618 C C . ARG A 1 471 ? -15.097 -7.582 16.043 1.00 97.50 471 ARG A C 1
ATOM 3620 O O . ARG A 1 471 ? -16.081 -8.252 16.356 1.00 97.50 471 ARG A O 1
ATOM 3627 N N . PRO A 1 472 ? -14.537 -6.696 16.895 1.00 98.19 472 PRO A N 1
ATOM 3628 C CA . PRO A 1 472 ? -15.051 -6.497 18.243 1.00 98.19 472 PRO A CA 1
ATOM 3629 C C . PRO A 1 472 ? -16.458 -5.895 18.192 1.00 98.19 472 PRO A C 1
ATOM 3631 O O . PRO A 1 472 ? -16.807 -5.190 17.244 1.00 98.19 472 PRO A O 1
ATOM 3634 N N . ALA A 1 473 ? -17.249 -6.129 19.239 1.00 98.06 473 ALA A N 1
ATOM 3635 C CA . ALA A 1 473 ? -18.576 -5.528 19.354 1.00 98.06 473 ALA A CA 1
ATOM 3636 C C . ALA A 1 473 ? -18.490 -3.994 19.444 1.00 98.06 473 ALA A C 1
ATOM 3638 O O . ALA A 1 473 ? -19.343 -3.294 18.893 1.00 98.06 473 ALA A O 1
ATOM 3639 N N . GLN A 1 474 ? -17.446 -3.476 20.103 1.00 98.50 474 GLN A N 1
ATOM 3640 C CA . GLN A 1 474 ? -17.209 -2.047 20.273 1.00 98.50 474 GLN A CA 1
ATOM 3641 C C . GLN A 1 474 ? -15.743 -1.669 20.014 1.00 98.50 474 GLN A C 1
ATOM 3643 O O . GLN A 1 474 ? -14.816 -2.411 20.343 1.00 98.50 474 GLN A O 1
ATOM 3648 N N . ALA A 1 475 ? -15.541 -0.488 19.436 1.00 98.56 475 ALA A N 1
ATOM 3649 C CA . ALA A 1 475 ? -14.252 0.183 19.360 1.00 98.56 475 ALA A CA 1
ATOM 3650 C C . ALA A 1 475 ? -14.368 1.575 20.000 1.00 98.56 475 ALA A C 1
ATOM 3652 O O . ALA A 1 475 ? -15.090 2.429 19.475 1.00 98.56 475 ALA A O 1
ATOM 3653 N N . THR A 1 476 ? -13.671 1.807 21.115 1.00 98.44 476 THR A N 1
ATOM 3654 C CA . THR A 1 476 ? -13.597 3.127 21.768 1.00 98.44 476 THR A CA 1
ATOM 3655 C C . THR A 1 476 ? -12.371 3.887 21.253 1.00 98.44 476 THR A C 1
ATOM 3657 O O . THR A 1 476 ? -11.228 3.480 21.459 1.00 98.44 476 THR A O 1
ATOM 3660 N N . LEU A 1 477 ? -12.580 5.005 20.559 1.00 97.94 477 LEU A N 1
ATOM 3661 C CA . LEU A 1 477 ? -11.493 5.770 19.947 1.00 97.94 477 LEU A CA 1
ATOM 3662 C C . LEU A 1 477 ? -11.021 6.872 20.886 1.00 97.94 477 LEU A C 1
ATOM 3664 O O . LEU A 1 477 ? -11.800 7.753 21.254 1.00 97.94 477 LEU A O 1
ATOM 3668 N N . VAL A 1 478 ? -9.729 6.864 21.198 1.00 95.12 478 VAL A N 1
ATOM 3669 C CA . VAL A 1 478 ? -9.084 7.842 22.086 1.00 95.12 478 VAL A CA 1
ATOM 3670 C C . VAL A 1 478 ? -8.116 8.747 21.303 1.00 95.12 478 VAL A C 1
ATOM 3672 O O . VAL A 1 478 ? -7.514 8.283 20.329 1.00 95.12 478 VAL A O 1
ATOM 3675 N N . PRO A 1 479 ? -7.943 10.026 21.686 1.00 89.25 479 PRO A N 1
ATOM 3676 C CA . PRO A 1 479 ? -7.056 10.972 20.995 1.00 89.25 479 PRO A CA 1
ATOM 3677 C C . PRO A 1 479 ? -5.572 10.867 21.409 1.00 89.25 479 PRO A C 1
ATOM 3679 O O . PRO A 1 479 ? -4.755 11.674 20.969 1.00 89.25 479 PRO A O 1
ATOM 3682 N N . ASP A 1 480 ? -5.215 9.887 22.242 1.00 82.38 480 ASP A N 1
ATOM 3683 C CA . ASP A 1 480 ? -3.894 9.727 22.855 1.00 82.38 480 ASP A CA 1
ATOM 3684 C C . ASP A 1 480 ? -2.712 9.809 21.883 1.00 82.38 480 ASP A C 1
ATOM 3686 O O . ASP A 1 480 ? -2.665 9.123 20.861 1.00 82.38 480 ASP A O 1
ATOM 3690 N N . SER A 1 481 ? -1.671 10.543 22.273 1.00 76.88 481 SER A N 1
ATOM 3691 C CA . SER A 1 481 ? -0.372 10.459 21.596 1.00 76.88 481 SER A CA 1
ATOM 3692 C C . SER A 1 481 ? 0.410 9.195 21.987 1.00 76.88 481 SER A C 1
ATOM 3694 O O . SER A 1 481 ? 0.219 8.639 23.072 1.00 76.88 481 SER A O 1
ATOM 3696 N N . ASP A 1 482 ? 1.355 8.772 21.140 1.00 71.69 482 ASP A N 1
ATOM 3697 C CA . ASP A 1 482 ? 2.158 7.551 21.346 1.00 71.69 482 ASP A CA 1
ATOM 3698 C C . ASP A 1 482 ? 2.889 7.510 22.707 1.00 71.69 482 ASP A C 1
ATOM 3700 O O . ASP A 1 482 ? 3.065 6.442 23.295 1.00 71.69 482 ASP A O 1
ATOM 3704 N N . ASN A 1 483 ? 3.280 8.672 23.244 1.00 67.00 483 ASN A N 1
ATOM 3705 C CA . ASN A 1 483 ? 4.059 8.784 24.484 1.00 67.00 483 ASN A CA 1
ATOM 3706 C C . ASN A 1 483 ? 3.203 8.977 25.747 1.00 67.00 483 ASN A C 1
ATOM 3708 O O . ASN A 1 483 ? 3.744 9.035 26.852 1.00 67.00 483 ASN A O 1
ATOM 3712 N N . GLN A 1 484 ? 1.884 9.092 25.615 1.00 70.94 484 GLN A N 1
ATOM 3713 C CA . GLN A 1 484 ? 1.005 9.408 26.737 1.00 70.94 484 GLN A CA 1
ATOM 3714 C C . GLN A 1 484 ? 0.868 8.222 27.704 1.00 70.94 484 GLN A C 1
ATOM 3716 O O . GLN A 1 484 ? 0.807 7.070 27.271 1.00 70.94 484 GLN A O 1
ATOM 3721 N N . LEU A 1 485 ? 0.850 8.477 29.020 1.00 57.59 485 LEU A N 1
ATOM 3722 C CA . LEU A 1 485 ? 0.765 7.432 30.056 1.00 57.59 485 LEU A CA 1
ATOM 3723 C C . LEU A 1 485 ? -0.638 6.814 30.170 1.00 57.59 485 LEU A C 1
ATOM 3725 O O . LEU A 1 485 ? -0.752 5.589 30.242 1.00 57.59 485 LEU A O 1
ATOM 3729 N N . THR A 1 486 ? -1.673 7.654 30.169 1.00 66.62 486 THR A N 1
ATOM 3730 C CA . THR A 1 486 ? -3.103 7.305 30.219 1.00 66.62 486 THR A CA 1
ATOM 3731 C C . THR A 1 486 ? -3.906 8.358 29.451 1.00 66.62 486 THR A C 1
ATOM 3733 O O . THR A 1 486 ? -3.419 9.480 29.333 1.00 66.62 486 THR A O 1
ATOM 3736 N N . SER A 1 487 ? -5.096 8.036 28.935 1.00 72.44 487 SER A N 1
ATOM 3737 C CA . SER A 1 487 ? -5.986 9.028 28.307 1.00 72.44 487 SER A CA 1
ATOM 3738 C C . SER A 1 487 ? -6.373 10.083 29.343 1.00 72.44 487 SER A C 1
ATOM 3740 O O . SER A 1 487 ? -6.846 9.721 30.412 1.00 72.44 487 SER A O 1
ATOM 3742 N N . ASP A 1 488 ? -6.118 11.359 29.084 1.00 79.69 488 ASP A N 1
ATOM 3743 C CA . ASP A 1 488 ? -6.306 12.453 30.056 1.00 79.69 488 ASP A CA 1
ATOM 3744 C C . ASP A 1 488 ? -7.164 13.609 29.511 1.00 79.69 488 ASP A C 1
ATOM 3746 O O . ASP A 1 488 ? -7.343 14.620 30.189 1.00 79.69 488 ASP A O 1
ATOM 3750 N N . HIS A 1 489 ? -7.699 13.452 28.297 1.00 83.69 489 HIS A N 1
ATOM 3751 C CA . HIS A 1 489 ? -8.636 14.365 27.646 1.00 83.69 489 HIS A CA 1
ATOM 3752 C C . HIS A 1 489 ? -9.449 13.630 26.572 1.00 83.69 489 HIS A C 1
ATOM 3754 O O . HIS A 1 489 ? -9.014 12.604 26.033 1.00 83.69 489 HIS A O 1
ATOM 3760 N N . GLY A 1 490 ? -10.626 14.164 26.246 1.00 88.38 490 GLY A N 1
ATOM 3761 C CA . GLY A 1 490 ? -11.451 13.702 25.136 1.00 88.38 490 GLY A CA 1
ATOM 3762 C C . GLY A 1 490 ? -11.030 14.274 23.780 1.00 88.38 490 GLY A C 1
ATOM 3763 O O . GLY A 1 490 ? -10.121 15.099 23.660 1.00 88.38 490 GLY A O 1
ATOM 3764 N N . TRP A 1 491 ? -11.696 13.831 22.712 1.00 92.31 491 TRP A N 1
ATOM 3765 C CA . TRP A 1 491 ? -11.471 14.384 21.376 1.00 92.31 491 TRP A CA 1
ATOM 3766 C C . TRP A 1 491 ? -11.833 15.866 21.307 1.00 92.31 491 TRP A C 1
ATOM 3768 O O . TRP A 1 491 ? -12.945 16.244 21.660 1.00 92.31 491 TRP A O 1
ATOM 3778 N N . ASN A 1 492 ? -10.942 16.676 20.724 1.00 92.25 492 ASN A N 1
ATOM 3779 C CA . ASN A 1 492 ? -11.276 18.040 20.325 1.00 92.25 492 ASN A CA 1
ATOM 3780 C C . ASN A 1 492 ? -11.930 18.056 18.934 1.00 92.25 492 ASN A C 1
ATOM 3782 O O . ASN A 1 492 ? -11.240 17.949 17.916 1.00 92.25 492 ASN A O 1
ATOM 3786 N N . LEU A 1 493 ? -13.253 18.217 18.892 1.00 93.12 493 LEU A N 1
ATOM 3787 C CA . LEU A 1 493 ? -14.060 18.223 17.664 1.00 93.12 493 LEU A CA 1
ATOM 3788 C C . LEU A 1 493 ? -14.570 19.618 17.278 1.00 93.12 493 LEU A C 1
ATOM 3790 O O . LEU A 1 493 ? -15.532 19.738 16.522 1.00 93.12 493 LEU A O 1
ATOM 3794 N N . THR A 1 494 ? -13.913 20.683 17.751 1.00 87.94 494 THR A N 1
ATOM 3795 C CA . THR A 1 494 ? -14.271 22.078 17.411 1.00 87.94 494 THR A CA 1
ATOM 3796 C C . THR A 1 494 ? -14.312 22.316 15.894 1.00 87.94 494 THR A C 1
ATOM 3798 O O . THR A 1 494 ? -15.082 23.137 15.397 1.00 87.94 494 THR A O 1
ATOM 3801 N N . THR A 1 495 ? -13.492 21.580 15.143 1.00 84.75 495 THR A N 1
ATOM 3802 C CA . THR A 1 495 ? -13.500 21.544 13.678 1.00 84.75 495 THR A CA 1
ATOM 3803 C C . THR A 1 495 ? -13.750 20.124 13.192 1.00 84.75 495 THR A C 1
ATOM 3805 O O . THR A 1 495 ? -13.179 19.186 13.749 1.00 84.75 495 THR A O 1
ATOM 3808 N N . PHE A 1 496 ? -14.531 19.970 12.119 1.00 88.69 496 PHE A N 1
ATOM 3809 C CA . PHE A 1 496 ? -14.855 18.653 11.571 1.00 88.69 496 PHE A CA 1
ATOM 3810 C C . PHE A 1 496 ? -13.594 17.902 11.119 1.00 88.69 496 PHE A C 1
ATOM 3812 O O . PHE A 1 496 ? -12.831 18.384 10.278 1.00 88.69 496 PHE A O 1
ATOM 3819 N N . ASN A 1 497 ? -13.390 16.707 11.665 1.00 91.62 497 ASN A N 1
ATOM 3820 C CA . ASN A 1 497 ? -12.258 15.841 11.382 1.00 91.62 497 ASN A CA 1
ATOM 3821 C C . ASN A 1 497 ? -12.689 14.718 10.428 1.00 91.62 497 ASN A C 1
ATOM 3823 O O . ASN A 1 497 ? -13.142 13.655 10.853 1.00 91.62 497 ASN A O 1
ATOM 3827 N N . SER A 1 498 ? -12.509 14.943 9.123 1.00 94.88 498 SER A N 1
ATOM 3828 C CA . SER A 1 498 ? -12.881 13.964 8.092 1.00 94.88 498 SER A CA 1
ATOM 3829 C C . SER A 1 498 ? -12.173 12.621 8.259 1.00 94.88 498 SER A C 1
ATOM 3831 O O . SER A 1 498 ? -12.802 11.586 8.087 1.00 94.88 498 SER A O 1
ATOM 3833 N N . LYS A 1 499 ? -10.904 12.612 8.685 1.00 95.06 499 LYS A N 1
ATOM 3834 C CA . LYS A 1 499 ? -10.163 11.364 8.920 1.00 95.06 499 LYS A CA 1
ATOM 3835 C C . LYS A 1 499 ? -10.783 10.536 10.039 1.00 95.06 499 LYS A C 1
ATOM 3837 O O . LYS A 1 499 ? -10.817 9.316 9.938 1.00 95.06 499 LYS A O 1
ATOM 3842 N N . LEU A 1 500 ? -11.245 11.181 11.110 1.00 96.38 500 LEU A N 1
ATOM 3843 C CA . LEU A 1 500 ? -11.942 10.485 12.189 1.00 96.38 500 LEU A CA 1
ATOM 3844 C C . LEU A 1 500 ? -13.274 9.910 11.691 1.00 96.38 500 LEU A C 1
ATOM 3846 O O . LEU A 1 500 ? -13.549 8.744 11.953 1.00 96.38 500 LEU A O 1
ATOM 3850 N N . ALA A 1 501 ? -14.048 10.685 10.924 1.00 97.44 501 ALA A N 1
ATOM 3851 C CA . ALA A 1 501 ? -15.293 10.211 10.316 1.00 97.44 501 ALA A CA 1
ATOM 3852 C C . ALA A 1 501 ? -15.061 9.002 9.385 1.00 97.44 501 ALA A C 1
ATOM 3854 O O . ALA A 1 501 ? -15.778 8.007 9.474 1.00 97.44 501 ALA A O 1
ATOM 3855 N N . ASP A 1 502 ? -14.002 9.033 8.570 1.00 97.94 502 ASP A N 1
ATOM 3856 C CA . ASP A 1 502 ? -13.619 7.915 7.700 1.00 97.94 502 ASP A CA 1
ATOM 3857 C C . ASP A 1 502 ? -13.275 6.654 8.513 1.00 97.94 502 ASP A C 1
ATOM 3859 O O . ASP A 1 502 ? -13.657 5.545 8.138 1.00 97.94 502 ASP A O 1
ATOM 3863 N N . LYS A 1 503 ? -12.588 6.802 9.656 1.00 98.00 503 LYS A N 1
ATOM 3864 C CA . LYS A 1 503 ? -12.277 5.678 10.558 1.00 98.00 503 LYS A CA 1
ATOM 3865 C C . LYS A 1 503 ? -13.512 5.120 11.246 1.00 98.00 503 LYS A C 1
ATOM 3867 O O . LYS A 1 503 ? -13.638 3.904 11.350 1.00 98.00 503 LYS A O 1
ATOM 3872 N N . ILE A 1 504 ? -14.423 5.988 11.683 1.00 98.44 504 ILE A N 1
ATOM 3873 C CA . ILE A 1 504 ? -15.706 5.574 12.258 1.00 98.44 504 ILE A CA 1
ATOM 3874 C C . ILE A 1 504 ? -16.471 4.727 11.233 1.00 98.44 504 ILE A C 1
ATOM 3876 O O . ILE A 1 504 ? -16.844 3.595 11.538 1.00 98.44 504 ILE A O 1
ATOM 3880 N N . ALA A 1 505 ? -16.618 5.224 10.001 1.00 98.25 505 ALA A N 1
ATOM 3881 C CA . ALA A 1 505 ? -17.289 4.499 8.924 1.00 98.25 505 ALA A CA 1
ATOM 3882 C C . ALA A 1 505 ? -16.590 3.167 8.591 1.00 98.25 505 ALA A C 1
ATOM 3884 O O . ALA A 1 505 ? -17.252 2.146 8.392 1.00 98.25 505 ALA A O 1
ATOM 3885 N N . LEU A 1 506 ? -15.253 3.148 8.582 1.00 98.31 506 LEU A N 1
ATOM 3886 C CA . LEU A 1 506 ? -14.466 1.936 8.357 1.00 98.31 506 LEU A CA 1
ATOM 3887 C C . LEU A 1 506 ? -14.742 0.874 9.428 1.00 98.31 506 LEU A C 1
ATOM 3889 O O . LEU A 1 506 ? -15.044 -0.270 9.095 1.00 98.31 506 LEU A O 1
ATOM 3893 N N . TYR A 1 507 ? -14.682 1.231 10.710 1.00 98.50 507 TYR A N 1
ATOM 3894 C CA . TYR A 1 507 ? -14.892 0.272 11.799 1.00 98.50 507 TYR A CA 1
ATOM 3895 C C . TYR A 1 507 ? -16.344 -0.208 11.874 1.00 98.50 507 TYR A C 1
ATOM 3897 O O . TYR A 1 507 ? -16.586 -1.393 12.113 1.00 98.50 507 TYR A O 1
ATOM 3905 N N . GLN A 1 508 ? -17.303 0.662 11.552 1.00 98.25 508 GLN A N 1
ATOM 3906 C CA . GLN A 1 508 ? -18.704 0.277 11.381 1.00 98.25 508 GLN A CA 1
ATOM 3907 C C . GLN A 1 508 ? -18.895 -0.716 10.233 1.00 98.25 508 GLN A C 1
ATOM 3909 O O . GLN A 1 508 ? -19.653 -1.673 10.381 1.00 98.25 508 GLN A O 1
ATOM 3914 N N . SER A 1 509 ? -18.167 -0.564 9.120 1.00 98.12 509 SER A N 1
ATOM 3915 C CA . SER A 1 509 ? -18.189 -1.541 8.019 1.00 98.12 509 SER A CA 1
ATOM 3916 C C . SER A 1 509 ? -17.659 -2.920 8.436 1.00 98.12 509 SER A C 1
ATOM 3918 O O . SER A 1 509 ? -18.013 -3.939 7.841 1.00 98.12 509 SER A O 1
ATOM 3920 N N . TYR A 1 510 ? -16.855 -2.971 9.503 1.00 98.00 510 TYR A N 1
ATOM 3921 C CA . TYR A 1 510 ? -16.404 -4.216 10.115 1.00 98.00 510 TYR A CA 1
ATOM 3922 C C . TYR A 1 510 ? -17.394 -4.800 11.127 1.00 98.00 510 TYR A C 1
ATOM 3924 O O . TYR A 1 510 ? -17.182 -5.922 11.580 1.00 98.00 510 TYR A O 1
ATOM 3932 N N . GLY A 1 511 ? -18.490 -4.100 11.422 1.00 96.12 511 GLY A N 1
ATOM 3933 C CA . GLY A 1 511 ? -19.513 -4.508 12.384 1.00 96.12 511 GLY A CA 1
ATOM 3934 C C . GLY A 1 511 ? -19.274 -3.995 13.805 1.00 96.12 511 GLY A C 1
ATOM 3935 O O . GLY A 1 511 ? -20.076 -4.297 14.685 1.00 96.12 511 GLY A O 1
ATOM 3936 N N . ALA A 1 512 ? -18.215 -3.212 14.041 1.00 97.88 512 ALA A N 1
ATOM 3937 C CA . ALA A 1 512 ? -17.943 -2.640 15.353 1.00 97.88 512 ALA A CA 1
ATOM 3938 C C . ALA A 1 512 ? -18.803 -1.394 15.591 1.00 97.88 512 ALA A C 1
ATOM 3940 O O . ALA A 1 512 ? -18.855 -0.481 14.763 1.00 97.88 512 ALA A O 1
ATOM 3941 N N . ARG A 1 513 ? -19.439 -1.320 16.762 1.00 98.25 513 ARG A N 1
ATOM 3942 C CA . ARG A 1 513 ? -20.031 -0.076 17.255 1.00 98.25 513 ARG A CA 1
ATOM 3943 C C . ARG A 1 513 ? -18.913 0.874 17.675 1.00 98.25 513 ARG A C 1
ATOM 3945 O O . ARG A 1 513 ? -18.025 0.482 18.425 1.00 98.25 513 ARG A O 1
ATOM 3952 N N . VAL A 1 514 ? -18.955 2.123 17.233 1.00 98.56 514 VAL A N 1
ATOM 3953 C CA . VAL A 1 514 ? -17.889 3.087 17.529 1.00 98.56 514 VAL A CA 1
ATOM 3954 C C . VAL A 1 514 ? -18.309 4.036 18.647 1.00 98.56 514 VAL A C 1
ATOM 3956 O O . VAL A 1 514 ? -19.341 4.708 18.544 1.00 98.56 514 VAL A O 1
ATOM 3959 N N . SER A 1 515 ? -17.487 4.076 19.699 1.00 98.50 515 SER A N 1
ATOM 3960 C CA . SER A 1 515 ? -17.569 5.023 20.811 1.00 98.50 515 SER A CA 1
ATOM 3961 C C . SER A 1 515 ? -16.432 6.043 20.714 1.00 98.50 515 SER A C 1
ATOM 3963 O O . SER A 1 515 ? -15.303 5.663 20.409 1.00 98.50 515 SER A O 1
ATOM 3965 N N . LEU A 1 516 ? -16.692 7.328 20.955 1.00 98.12 516 LEU A N 1
ATOM 3966 C CA . LEU A 1 516 ? -15.635 8.345 21.062 1.00 98.12 516 LEU A CA 1
ATOM 3967 C C . LEU A 1 516 ? -15.390 8.717 22.520 1.00 98.12 516 LEU A C 1
ATOM 3969 O O . LEU A 1 516 ? -16.339 8.995 23.245 1.00 98.12 516 LEU A O 1
ATOM 3973 N N . PHE A 1 517 ? -14.126 8.767 22.933 1.00 97.44 517 PHE A N 1
ATOM 3974 C CA . PHE A 1 517 ? -13.749 9.245 24.261 1.00 97.44 517 PHE A CA 1
ATOM 3975 C C . PHE A 1 517 ? -13.890 10.773 24.331 1.00 97.44 517 PHE A C 1
ATOM 3977 O O . PHE A 1 517 ? -13.237 11.484 23.561 1.00 97.44 517 PHE A O 1
ATOM 3984 N N . MET A 1 518 ? -14.764 11.279 25.202 1.00 96.81 518 MET A N 1
ATOM 3985 C CA . MET A 1 518 ? -15.186 12.684 25.231 1.00 96.81 518 MET A CA 1
ATOM 3986 C C . MET A 1 518 ? -15.164 13.256 26.649 1.00 96.81 518 MET A C 1
ATOM 3988 O O . MET A 1 518 ? -15.554 12.596 27.609 1.00 96.81 518 MET A O 1
ATOM 3992 N N . ASP A 1 519 ? -14.796 14.529 26.764 1.00 96.00 519 ASP A N 1
ATOM 3993 C CA . ASP A 1 519 ? -15.087 15.333 27.952 1.00 96.00 519 ASP A CA 1
ATOM 3994 C C . ASP A 1 519 ? -16.605 15.615 28.045 1.00 96.00 519 ASP A C 1
ATOM 3996 O O . ASP A 1 519 ? -17.300 15.546 27.022 1.00 96.00 519 ASP A O 1
ATOM 4000 N N . PRO A 1 520 ? -17.158 15.960 29.227 1.00 95.94 520 PRO A N 1
ATOM 4001 C CA . PRO A 1 520 ? -18.572 16.323 29.389 1.00 95.94 520 PRO A CA 1
ATOM 4002 C C . PRO A 1 520 ? -18.897 17.720 28.806 1.00 95.94 520 PRO A C 1
ATOM 4004 O O . PRO A 1 520 ? -19.407 18.605 29.490 1.00 95.94 520 PRO A O 1
ATOM 4007 N N . ASP A 1 521 ? -18.601 17.920 27.520 1.00 95.50 521 ASP A N 1
ATOM 4008 C CA . ASP A 1 521 ? -18.744 19.163 26.759 1.00 95.50 521 ASP A CA 1
ATOM 4009 C C . ASP A 1 521 ? -19.820 18.995 25.668 1.00 95.50 521 ASP A C 1
ATOM 4011 O O . ASP A 1 521 ? -19.605 18.354 24.637 1.00 95.50 521 ASP A O 1
ATOM 4015 N N . ILE A 1 522 ? -21.007 19.566 25.905 1.00 95.31 522 ILE A N 1
ATOM 4016 C CA . ILE A 1 522 ? -22.201 19.417 25.051 1.00 95.31 522 ILE A CA 1
ATOM 4017 C C . ILE A 1 522 ? -21.938 19.790 23.577 1.00 95.31 522 ILE A C 1
ATOM 4019 O O . ILE A 1 522 ? -22.239 18.965 22.708 1.00 95.31 522 ILE A O 1
ATOM 4023 N N . PRO A 1 523 ? -21.381 20.977 23.251 1.00 94.44 523 PRO A N 1
ATOM 4024 C CA . PRO A 1 523 ? -20.975 21.308 21.888 1.00 94.44 523 PRO A CA 1
ATOM 4025 C C . PRO A 1 523 ? -20.135 20.227 21.200 1.00 94.44 523 PRO A C 1
ATOM 4027 O O . PRO A 1 523 ? -20.368 19.929 20.029 1.00 94.44 523 PRO A O 1
ATOM 4030 N N . GLN A 1 524 ? -19.189 19.610 21.909 1.00 95.00 524 GLN A N 1
ATOM 4031 C CA . GLN A 1 524 ? -18.331 18.571 21.337 1.00 95.00 524 GLN A CA 1
ATOM 4032 C C . GLN A 1 524 ? -19.033 17.217 21.217 1.00 95.00 524 GLN A C 1
ATOM 4034 O O . GLN A 1 524 ? -18.849 16.516 20.221 1.00 95.00 524 GLN A O 1
ATOM 4039 N N . ILE A 1 525 ? -19.908 16.878 22.164 1.00 96.50 525 ILE A N 1
ATOM 4040 C CA . ILE A 1 525 ? -20.778 15.696 22.088 1.00 96.50 525 ILE A CA 1
ATOM 4041 C C . ILE A 1 525 ? -21.694 15.771 20.862 1.00 96.50 525 ILE A C 1
ATOM 4043 O O . ILE A 1 525 ? -21.855 14.781 20.147 1.00 96.50 525 ILE A O 1
ATOM 4047 N N . GLN A 1 526 ? -22.241 16.950 20.554 1.00 95.06 526 GLN A N 1
ATOM 4048 C CA . GLN A 1 526 ? -23.017 17.147 19.328 1.00 95.06 526 GLN A CA 1
ATOM 4049 C C . GLN A 1 526 ? -22.178 16.842 18.078 1.00 95.06 526 GLN A C 1
ATOM 4051 O O . GLN A 1 526 ? -22.664 16.228 17.126 1.00 95.06 526 GLN A O 1
ATOM 4056 N N . GLN A 1 527 ? -20.902 17.236 18.079 1.00 95.88 527 GLN A N 1
ATOM 4057 C CA . GLN A 1 527 ? -20.002 16.926 16.972 1.00 95.88 527 GLN A CA 1
ATOM 4058 C C . GLN A 1 527 ? -19.693 15.430 16.882 1.00 95.88 527 GLN A C 1
ATOM 4060 O O . GLN A 1 527 ? -19.593 14.926 15.768 1.00 95.88 527 GLN A O 1
ATOM 4065 N N . ALA A 1 528 ? -19.609 14.691 17.991 1.00 96.25 528 ALA A N 1
ATOM 4066 C CA . ALA A 1 528 ? -19.402 13.239 17.953 1.00 96.25 528 ALA A CA 1
ATOM 4067 C C . ALA A 1 528 ? -20.477 12.520 17.109 1.00 96.25 528 ALA A C 1
ATOM 4069 O O . ALA A 1 528 ? -20.140 11.694 16.257 1.00 96.25 528 ALA A O 1
ATOM 4070 N N . GLN A 1 529 ? -21.751 12.910 17.255 1.00 94.75 529 GLN A N 1
ATOM 4071 C CA . GLN A 1 529 ? -22.848 12.417 16.411 1.00 94.75 529 GLN A CA 1
ATOM 4072 C C . GLN A 1 529 ? -22.640 12.779 14.933 1.00 94.75 529 GLN A C 1
ATOM 4074 O O . GLN A 1 529 ? -22.811 11.934 14.057 1.00 94.75 529 GLN A O 1
ATOM 4079 N N . ALA A 1 530 ? -22.235 14.020 14.645 1.00 94.31 530 ALA A N 1
ATOM 4080 C CA . ALA A 1 530 ? -22.001 14.484 13.276 1.00 94.31 530 ALA A CA 1
ATOM 4081 C C . ALA A 1 530 ? -20.865 13.723 12.563 1.00 94.31 530 ALA A C 1
ATOM 4083 O O . ALA A 1 530 ? -20.882 13.614 11.339 1.00 94.31 530 ALA A O 1
ATOM 4084 N N . HIS A 1 531 ? -19.903 13.166 13.309 1.00 96.56 531 HIS A N 1
ATOM 4085 C CA . HIS A 1 531 ? -18.846 12.297 12.771 1.00 96.56 531 HIS A CA 1
ATOM 4086 C C . HIS A 1 531 ? -19.303 10.837 12.576 1.00 96.56 531 HIS A C 1
ATOM 4088 O O . HIS A 1 531 ? -18.534 10.021 12.074 1.00 96.56 531 HIS A O 1
ATOM 4094 N N . GLY A 1 532 ? -20.545 10.505 12.947 1.00 96.44 532 GLY A N 1
ATOM 4095 C CA . GLY A 1 532 ? -21.146 9.183 12.770 1.00 96.44 532 GLY A CA 1
ATOM 4096 C C . GLY A 1 532 ? -20.942 8.221 13.940 1.00 96.44 532 GLY A C 1
ATOM 4097 O O . GLY A 1 532 ? -21.234 7.035 13.791 1.00 96.44 532 GLY A O 1
ATOM 4098 N N . ALA A 1 533 ? -20.434 8.684 15.089 1.00 97.62 533 ALA A N 1
ATOM 4099 C CA . ALA A 1 533 ? -20.291 7.833 16.268 1.00 97.62 533 ALA A CA 1
ATOM 4100 C C . ALA A 1 533 ? -21.662 7.327 16.750 1.00 97.62 533 ALA A C 1
ATOM 4102 O O . ALA A 1 533 ? -22.670 8.019 16.623 1.00 97.62 533 ALA A O 1
ATOM 4103 N N . GLN A 1 534 ? -21.700 6.117 17.310 1.00 98.25 534 GLN A N 1
ATOM 4104 C CA . GLN A 1 534 ? -22.928 5.527 17.867 1.00 98.25 534 GLN A CA 1
ATOM 4105 C C . GLN A 1 534 ? -22.973 5.647 19.390 1.00 98.25 534 GLN A C 1
ATOM 4107 O O . GLN A 1 534 ? -24.048 5.575 19.988 1.00 98.25 534 GLN A O 1
ATOM 4112 N N . ARG A 1 535 ? -21.805 5.809 20.019 1.00 98.25 535 ARG A N 1
ATOM 4113 C CA . ARG A 1 535 ? -21.670 6.091 21.444 1.00 98.25 535 ARG A CA 1
ATOM 4114 C C . ARG A 1 535 ? -20.617 7.160 21.714 1.00 98.25 535 ARG A C 1
ATOM 4116 O O . ARG A 1 535 ? -19.779 7.462 20.863 1.00 98.25 535 ARG A O 1
ATOM 4123 N N . ILE A 1 536 ? -20.660 7.699 22.922 1.00 98.38 536 ILE A N 1
ATOM 4124 C CA . ILE A 1 536 ? -19.536 8.400 23.543 1.00 98.38 536 ILE A CA 1
ATOM 4125 C C . ILE A 1 536 ? -19.145 7.677 24.824 1.00 98.38 536 ILE A C 1
ATOM 4127 O O . ILE A 1 536 ? -19.981 7.025 25.443 1.00 98.38 536 ILE A O 1
ATOM 4131 N N . GLU A 1 537 ? -17.897 7.824 25.239 1.00 98.38 537 GLU A N 1
ATOM 4132 C CA . GLU A 1 537 ? -17.410 7.415 26.548 1.00 98.38 537 GLU A CA 1
ATOM 4133 C C . GLU A 1 537 ? -16.941 8.656 27.300 1.00 98.38 537 GLU A C 1
ATOM 4135 O O . GLU A 1 537 ? -15.989 9.312 26.880 1.00 98.38 537 GLU A O 1
ATOM 4140 N N . LEU A 1 538 ? -17.656 9.016 28.367 1.00 98.00 538 LEU A N 1
ATOM 4141 C CA . LEU A 1 538 ? -17.339 10.195 29.166 1.00 98.00 538 LEU A CA 1
ATOM 4142 C C . LEU A 1 538 ? -16.081 9.942 30.001 1.00 98.00 538 LEU A C 1
ATOM 4144 O O . LEU A 1 538 ? -16.053 9.013 30.809 1.00 98.00 538 LEU A O 1
ATOM 4148 N N . TYR A 1 539 ? -15.072 10.794 29.833 1.00 96.44 539 TYR A N 1
ATOM 4149 C CA . TYR A 1 539 ? -13.849 10.777 30.629 1.00 96.44 539 TYR A CA 1
ATOM 4150 C C . TYR A 1 539 ? -14.134 11.234 32.063 1.00 96.44 539 TYR A C 1
ATOM 4152 O O . TYR A 1 539 ? -14.362 12.419 32.284 1.00 96.44 539 TYR A O 1
ATOM 4160 N N . THR A 1 540 ? -14.112 10.320 33.040 1.00 96.50 540 THR A N 1
ATOM 4161 C CA . THR A 1 540 ? -14.489 10.629 34.435 1.00 96.50 540 THR A CA 1
ATOM 4162 C C . THR A 1 540 ? -13.333 10.962 35.382 1.00 96.50 540 THR A C 1
ATOM 4164 O O . THR A 1 540 ? -13.586 11.186 36.566 1.00 96.50 540 THR A O 1
ATOM 4167 N N . GLY A 1 541 ? -12.091 11.077 34.897 1.00 93.75 541 GLY A N 1
ATOM 4168 C CA . GLY A 1 541 ? -10.918 11.407 35.726 1.00 93.75 541 GLY A CA 1
ATOM 4169 C C . GLY A 1 541 ? -11.105 12.661 36.598 1.00 93.75 541 GLY A C 1
ATOM 4170 O O . GLY A 1 541 ? -11.019 12.561 37.821 1.00 93.75 541 GLY A O 1
ATOM 4171 N N . PRO A 1 542 ? -11.507 13.821 36.033 1.00 94.38 542 PRO A N 1
ATOM 4172 C CA . PRO A 1 542 ? -11.736 15.035 36.819 1.00 94.38 542 PRO A CA 1
ATOM 4173 C C . PRO A 1 542 ? -12.844 14.894 37.874 1.00 94.38 542 PRO A C 1
ATOM 4175 O O . PRO A 1 542 ? -12.817 15.570 38.899 1.00 94.38 542 PRO A O 1
ATOM 4178 N N . PHE A 1 543 ? -13.840 14.033 37.634 1.00 96.06 543 PHE A N 1
ATOM 4179 C CA . PHE A 1 543 ? -14.865 13.727 38.633 1.00 96.06 543 PHE A CA 1
ATOM 4180 C C . PHE A 1 543 ? -14.297 12.871 39.770 1.00 96.06 543 PHE A C 1
ATOM 4182 O O . PHE A 1 543 ? -14.552 13.178 40.935 1.00 96.06 543 PHE A O 1
ATOM 4189 N N . ALA A 1 544 ? -13.519 11.838 39.441 1.00 95.56 544 ALA A N 1
ATOM 4190 C CA . ALA A 1 544 ? -12.886 10.961 40.418 1.00 95.56 544 ALA A CA 1
ATOM 4191 C C . ALA A 1 544 ? -11.900 11.722 41.322 1.00 95.56 544 ALA A C 1
ATOM 4193 O O . ALA A 1 544 ? -11.967 11.577 42.544 1.00 95.56 544 ALA A O 1
ATOM 4194 N N . ASP A 1 545 ? -11.069 12.595 40.744 1.00 94.00 545 ASP A N 1
ATOM 4195 C CA . ASP A 1 545 ? -10.124 13.440 41.484 1.00 94.00 545 ASP A CA 1
ATOM 4196 C C . ASP A 1 545 ? -10.848 14.360 42.478 1.00 94.00 545 ASP A C 1
ATOM 4198 O O . ASP A 1 545 ? -10.542 14.361 43.673 1.00 94.00 545 ASP A O 1
ATOM 4202 N N . LEU A 1 546 ? -11.876 15.085 42.014 1.00 94.69 546 LEU A N 1
ATOM 4203 C CA . LEU A 1 546 ? -12.692 15.953 42.872 1.00 94.69 546 LEU A CA 1
ATOM 4204 C C . LEU A 1 546 ? -13.389 15.168 43.989 1.00 94.69 546 LEU A C 1
ATOM 4206 O O . LEU A 1 546 ? -13.467 15.639 45.127 1.00 94.69 546 LEU A O 1
ATOM 4210 N N . TYR A 1 547 ? -13.895 13.971 43.678 1.00 95.88 547 TYR A N 1
ATOM 4211 C CA . TYR A 1 547 ? -14.526 13.099 44.665 1.00 95.88 547 TYR A CA 1
ATOM 4212 C C . TYR A 1 547 ? -13.527 12.669 45.742 1.00 95.88 547 TYR A C 1
ATOM 4214 O O . TYR A 1 547 ? -13.854 12.716 46.928 1.00 95.88 547 TYR A O 1
ATOM 4222 N N . SER A 1 548 ? -12.308 12.291 45.350 1.00 93.44 548 SER A N 1
ATOM 4223 C CA . SER A 1 548 ? -11.257 11.899 46.289 1.00 93.44 548 SER A CA 1
ATOM 4224 C C . SER A 1 548 ? -10.785 13.063 47.165 1.00 93.44 548 SER A C 1
ATOM 4226 O O . SER A 1 548 ? -10.433 12.837 48.323 1.00 93.44 548 SER A O 1
ATOM 4228 N N . GLU A 1 549 ? -10.747 14.290 46.639 1.00 94.38 549 GLU A N 1
ATOM 4229 C CA . GLU A 1 549 ? -10.261 15.461 47.378 1.00 94.38 549 GLU A CA 1
ATOM 4230 C C . GLU A 1 549 ? -11.295 16.005 48.377 1.00 94.38 549 GLU A C 1
ATOM 4232 O O . GLU A 1 549 ? -10.942 16.431 49.480 1.00 94.38 549 GLU A O 1
ATOM 4237 N N . HIS A 1 550 ? -12.577 16.001 48.006 1.00 93.62 550 HIS A N 1
ATOM 4238 C CA . HIS A 1 550 ? -13.611 16.735 48.744 1.00 93.62 550 HIS A CA 1
ATOM 4239 C C . HIS A 1 550 ? -14.772 15.876 49.258 1.00 93.62 550 HIS A C 1
ATOM 4241 O O . HIS A 1 550 ? -15.547 16.341 50.097 1.00 93.62 550 HIS A O 1
ATOM 4247 N N . GLY A 1 551 ? -14.901 14.634 48.791 1.00 91.38 551 GLY A N 1
ATOM 4248 C CA . GLY A 1 551 ? -16.003 13.739 49.132 1.00 91.38 551 GLY A CA 1
ATOM 4249 C C . GLY A 1 551 ? -17.327 14.078 48.434 1.00 91.38 551 GLY A C 1
ATOM 4250 O O . GLY A 1 551 ? -17.516 15.156 47.861 1.00 91.38 551 GLY A O 1
ATOM 4251 N N . ALA A 1 552 ? -18.264 13.127 48.508 1.00 89.56 552 ALA A N 1
ATOM 4252 C CA . ALA A 1 552 ? -19.538 13.147 47.783 1.00 89.56 552 ALA A CA 1
ATOM 4253 C C . ALA A 1 552 ? -20.398 14.398 48.037 1.00 89.56 552 ALA A C 1
ATOM 4255 O O . ALA A 1 552 ? -21.049 14.891 47.117 1.00 89.56 552 ALA A O 1
ATOM 4256 N N . ASP A 1 553 ? -20.399 14.912 49.269 1.00 90.00 553 ASP A N 1
ATOM 4257 C CA . ASP A 1 553 ? -21.303 15.988 49.702 1.00 90.00 553 ASP A CA 1
ATOM 4258 C C . ASP A 1 553 ? -20.796 17.398 49.356 1.00 90.00 553 ASP A C 1
ATOM 4260 O O . ASP A 1 553 ? -21.479 18.389 49.620 1.00 90.00 553 ASP A O 1
ATOM 4264 N N . SER A 1 554 ? -19.597 17.521 48.782 1.00 94.81 554 SER A N 1
ATOM 4265 C CA . SER A 1 554 ? -19.054 18.828 48.420 1.00 94.81 554 SER A CA 1
ATOM 4266 C C . SER A 1 554 ? -19.793 19.440 47.226 1.00 94.81 554 SER A C 1
ATOM 4268 O O . SER A 1 554 ? -20.131 18.765 46.251 1.00 94.81 554 SER A O 1
ATOM 4270 N N . GLU A 1 555 ? -19.998 20.758 47.266 1.00 93.69 555 GLU A N 1
ATOM 4271 C CA . GLU A 1 555 ? -20.645 21.497 46.174 1.00 93.69 555 GLU A CA 1
ATOM 4272 C C . GLU A 1 555 ? -19.895 21.321 44.840 1.00 93.69 555 GLU A C 1
ATOM 4274 O O . GLU A 1 555 ? -20.515 21.185 43.787 1.00 93.69 555 GLU A O 1
ATOM 4279 N N . ALA A 1 556 ? -18.561 21.242 44.883 1.00 92.81 556 ALA A N 1
ATOM 4280 C CA . ALA A 1 556 ? -17.727 21.006 43.707 1.00 92.81 556 ALA A CA 1
ATOM 4281 C C . ALA A 1 556 ? -18.017 19.648 43.041 1.00 92.81 556 ALA A C 1
ATOM 4283 O O . ALA A 1 556 ? -18.181 19.587 41.820 1.00 92.81 556 ALA A O 1
ATOM 4284 N N . VAL A 1 557 ? -18.143 18.572 43.827 1.00 94.31 557 VAL A N 1
ATOM 4285 C CA . VAL A 1 557 ? -18.463 17.229 43.314 1.00 94.31 557 VAL A CA 1
ATOM 4286 C C . VAL A 1 557 ? -19.885 17.174 42.771 1.00 94.31 557 VAL A C 1
ATOM 4288 O O . VAL A 1 557 ? -20.098 16.620 41.694 1.00 94.31 557 VAL A O 1
ATOM 4291 N N . GLN A 1 558 ? -20.848 17.799 43.450 1.00 94.25 558 GLN A N 1
ATOM 4292 C CA . GLN A 1 558 ? -22.231 17.863 42.971 1.00 94.25 558 GLN A CA 1
ATOM 4293 C C . GLN A 1 558 ? -22.344 18.637 41.649 1.00 94.25 558 GLN A C 1
ATOM 4295 O O . GLN A 1 558 ? -23.008 18.175 40.722 1.00 94.25 558 GLN A O 1
ATOM 4300 N N . ASN A 1 559 ? -21.642 19.764 41.509 1.00 94.38 559 ASN A N 1
ATOM 4301 C CA . ASN A 1 559 ? -21.601 20.528 40.258 1.00 94.38 559 ASN A CA 1
ATOM 4302 C C . ASN A 1 559 ? -20.922 19.747 39.121 1.00 94.38 559 ASN A C 1
ATOM 4304 O O . ASN A 1 559 ? -21.403 19.761 37.983 1.00 94.38 559 ASN A O 1
ATOM 4308 N N . SER A 1 560 ? -19.837 19.029 39.429 1.00 95.75 560 SER A N 1
ATOM 4309 C CA . SER A 1 560 ? -19.195 18.113 38.483 1.00 95.75 560 SER A CA 1
ATOM 4310 C C . SER A 1 560 ? -20.186 17.034 38.036 1.00 95.75 560 SER A C 1
ATOM 4312 O O . SER A 1 560 ? -20.481 16.934 36.848 1.00 95.75 560 SER A O 1
ATOM 4314 N N . PHE A 1 561 ? -20.827 16.327 38.973 1.00 96.44 561 PHE A N 1
ATOM 4315 C CA . PHE A 1 561 ? -21.852 15.316 38.692 1.00 96.44 561 PHE A CA 1
ATOM 4316 C C . PHE A 1 561 ? -22.990 15.844 37.802 1.00 96.44 561 PHE A C 1
ATOM 4318 O O . PHE A 1 561 ? -23.355 15.190 36.824 1.00 96.44 561 PHE A O 1
ATOM 4325 N N . GLN A 1 562 ? -23.519 17.044 38.075 1.00 96.31 562 GLN A N 1
ATOM 4326 C CA . GLN A 1 562 ? -24.554 17.657 37.231 1.00 96.31 562 GLN A CA 1
ATOM 4327 C C . GLN A 1 562 ? -24.073 17.910 35.795 1.00 96.31 562 GLN A C 1
ATOM 4329 O O . GLN A 1 562 ? -24.863 17.782 34.858 1.00 96.31 562 GLN A O 1
ATOM 4334 N N . SER A 1 563 ? -22.787 18.215 35.603 1.00 96.31 563 SER A N 1
ATOM 4335 C CA . SER A 1 563 ? -22.197 18.388 34.269 1.00 96.31 563 SER A CA 1
ATOM 4336 C C . SER A 1 563 ? -22.182 17.065 33.492 1.00 96.31 563 SER A C 1
ATOM 4338 O O . SER A 1 563 ? -22.629 17.029 32.345 1.00 96.31 563 SER A O 1
ATOM 4340 N N . TYR A 1 564 ? -21.781 15.956 34.127 1.00 97.94 564 TYR A N 1
ATOM 4341 C CA . TYR A 1 564 ? -21.841 14.619 33.511 1.00 97.94 564 TYR A CA 1
ATOM 4342 C C . TYR A 1 564 ? -23.281 14.164 33.244 1.00 97.94 564 TYR A C 1
ATOM 4344 O O . TYR A 1 564 ? -23.562 13.634 32.171 1.00 97.94 564 TYR A O 1
ATOM 4352 N N . LEU A 1 565 ? -24.215 14.417 34.168 1.00 97.19 565 LEU A N 1
ATOM 4353 C CA . LEU A 1 565 ? -25.635 14.111 33.974 1.00 97.19 565 LEU A CA 1
ATOM 4354 C C . LEU A 1 565 ? -26.223 14.889 32.786 1.00 97.19 565 LEU A C 1
ATOM 4356 O O . LEU A 1 565 ? -26.950 14.323 31.968 1.00 97.19 565 LEU A O 1
ATOM 4360 N N . GLY A 1 566 ? -25.901 16.181 32.672 1.00 96.75 566 GLY A N 1
ATOM 4361 C CA . GLY A 1 566 ? -26.309 17.019 31.546 1.00 96.75 566 GLY A CA 1
ATOM 4362 C C . GLY A 1 566 ? -25.753 16.514 30.213 1.00 96.75 566 GLY A C 1
ATOM 4363 O O . GLY A 1 566 ? -26.507 16.378 29.248 1.00 96.75 566 GLY A O 1
ATOM 4364 N N . ALA A 1 567 ? -24.464 16.169 30.180 1.00 97.75 567 ALA A N 1
ATOM 4365 C CA . ALA A 1 567 ? -23.800 15.589 29.017 1.00 97.75 567 ALA A CA 1
ATOM 4366 C C . ALA A 1 567 ? -24.432 14.251 28.588 1.00 97.75 567 ALA A C 1
ATOM 4368 O O . ALA A 1 567 ? -24.764 14.078 27.414 1.00 97.75 567 ALA A O 1
ATOM 4369 N N . ALA A 1 568 ? -24.669 13.335 29.533 1.00 97.50 568 ALA A N 1
ATOM 4370 C CA . ALA A 1 568 ? -25.257 12.025 29.259 1.00 97.50 568 ALA A CA 1
ATOM 4371 C C . ALA A 1 568 ? -26.706 12.126 28.748 1.00 97.50 568 ALA A C 1
ATOM 4373 O O . ALA A 1 568 ? -27.078 11.480 27.766 1.00 97.50 568 ALA A O 1
ATOM 4374 N N . ARG A 1 569 ? -27.519 12.999 29.357 1.00 96.88 569 ARG A N 1
ATOM 4375 C CA . ARG A 1 569 ? -28.883 13.291 28.886 1.00 96.88 569 ARG A CA 1
ATOM 4376 C C . ARG A 1 569 ? -28.898 13.836 27.477 1.00 96.88 569 ARG A C 1
ATOM 4378 O O . ARG A 1 569 ? -29.697 13.385 26.659 1.00 96.88 569 ARG A O 1
ATOM 4385 N N . TYR A 1 570 ? -28.028 14.800 27.200 1.00 97.31 570 TYR A N 1
ATOM 4386 C CA . TYR A 1 570 ? -27.943 15.399 25.880 1.00 97.31 570 TYR A CA 1
ATOM 4387 C C . TYR A 1 570 ? -27.519 14.371 24.823 1.00 97.31 570 TYR A C 1
ATOM 4389 O O . TYR A 1 570 ? -28.160 14.282 23.778 1.00 97.31 570 TYR A O 1
ATOM 4397 N N . ALA A 1 571 ? -26.511 13.542 25.114 1.00 97.38 571 ALA A N 1
ATOM 4398 C CA . ALA A 1 571 ? -26.073 12.463 24.230 1.00 97.38 571 ALA A CA 1
ATOM 4399 C C . ALA A 1 571 ? -27.220 11.492 23.884 1.00 97.38 571 ALA A C 1
ATOM 4401 O O . ALA A 1 571 ? -27.501 11.281 22.702 1.00 97.38 571 ALA A O 1
ATOM 4402 N N . ASN A 1 572 ? -27.960 10.997 24.885 1.00 95.31 572 ASN A N 1
ATOM 4403 C CA . ASN A 1 572 ? -29.121 10.131 24.651 1.00 95.31 572 ASN A CA 1
ATOM 4404 C C . ASN A 1 572 ? -30.233 10.836 23.851 1.00 95.31 572 ASN A C 1
ATOM 4406 O O . ASN A 1 572 ? -30.845 10.219 22.979 1.00 95.31 572 ASN A O 1
ATOM 4410 N N . GLN A 1 573 ? -30.488 12.129 24.095 1.00 96.44 573 GLN A N 1
ATOM 4411 C CA . GLN A 1 573 ? -31.482 12.912 23.341 1.00 96.44 573 GLN A CA 1
ATOM 4412 C C . GLN A 1 573 ? -31.149 13.018 21.850 1.00 96.44 573 GLN A C 1
ATOM 4414 O O . GLN A 1 573 ? -32.060 13.025 21.022 1.00 96.44 573 GLN A O 1
ATOM 4419 N N . ILE A 1 574 ? -29.862 13.077 21.501 1.00 95.25 574 ILE A N 1
ATOM 4420 C CA . ILE A 1 574 ? -29.401 13.065 20.108 1.00 95.25 574 ILE A CA 1
ATOM 4421 C C . ILE A 1 574 ? -29.137 11.639 19.587 1.00 95.25 574 ILE A C 1
ATOM 4423 O O . ILE A 1 574 ? -28.596 11.467 18.501 1.00 95.25 574 ILE A O 1
ATOM 4427 N N . GLY A 1 575 ? -29.541 10.596 20.316 1.00 95.56 575 GLY A N 1
ATOM 4428 C CA . GLY A 1 575 ? -29.452 9.203 19.868 1.00 95.56 575 GLY A CA 1
ATOM 4429 C C . GLY A 1 575 ? -28.063 8.564 19.977 1.00 95.56 575 GLY A C 1
ATOM 4430 O O . GLY A 1 575 ? -27.849 7.503 19.393 1.00 95.56 575 GLY A O 1
ATOM 4431 N N . LEU A 1 576 ? -27.128 9.176 20.710 1.00 97.06 576 LEU A N 1
ATOM 4432 C CA . LEU A 1 576 ? -25.860 8.546 21.085 1.00 97.06 576 LEU A CA 1
ATOM 4433 C C . LEU A 1 576 ? -26.055 7.723 22.358 1.00 97.06 576 LEU A C 1
ATOM 4435 O O . LEU A 1 576 ? -26.583 8.238 23.336 1.00 97.06 576 LEU A O 1
ATOM 4439 N N . GLY A 1 577 ? -25.571 6.479 22.381 1.00 97.25 577 GLY A N 1
ATOM 4440 C CA . GLY A 1 577 ? -25.441 5.752 23.646 1.00 97.25 577 GLY A CA 1
ATOM 4441 C C . GLY A 1 577 ? -24.298 6.317 24.494 1.00 97.25 577 GLY A C 1
ATOM 4442 O O . GLY A 1 577 ? -23.309 6.819 23.959 1.00 97.25 577 GLY A O 1
ATOM 4443 N N . VAL A 1 578 ? -24.410 6.217 25.816 1.00 97.69 578 VAL A N 1
ATOM 4444 C CA . VAL A 1 578 ? -23.413 6.777 26.736 1.00 97.69 578 VAL A CA 1
ATOM 4445 C C . VAL A 1 578 ? -22.710 5.659 27.481 1.00 97.69 578 VAL A C 1
ATOM 4447 O O . VAL A 1 578 ? -23.337 4.884 28.195 1.00 97.69 578 VAL A O 1
ATOM 4450 N N . ASN A 1 579 ? -21.399 5.604 27.333 1.00 98.00 579 ASN A N 1
ATOM 4451 C CA . ASN A 1 579 ? -20.515 4.885 28.227 1.00 98.00 579 ASN A CA 1
ATOM 4452 C C . ASN A 1 579 ? -19.832 5.899 29.153 1.00 98.00 579 ASN A C 1
ATOM 4454 O O . ASN A 1 579 ? -19.809 7.106 28.894 1.00 98.00 579 ASN A O 1
ATOM 4458 N N . ALA A 1 580 ? -19.230 5.404 30.217 1.00 97.06 580 ALA A N 1
ATOM 4459 C CA . ALA A 1 580 ? -18.293 6.166 31.022 1.00 97.06 580 ALA A CA 1
ATOM 4460 C C . ALA A 1 580 ? -17.178 5.245 31.505 1.00 97.06 580 ALA A C 1
ATOM 4462 O O . ALA A 1 580 ? -17.209 4.028 31.316 1.00 97.06 580 ALA A O 1
ATOM 4463 N N . GLY A 1 581 ? -16.179 5.820 32.141 1.00 84.56 581 GLY A N 1
ATOM 4464 C CA . GLY A 1 581 ? -15.077 5.051 32.676 1.00 84.56 581 GLY A CA 1
ATOM 4465 C C . GLY A 1 581 ? -13.871 5.935 32.860 1.00 84.56 581 GLY A C 1
ATOM 4466 O O . GLY A 1 581 ? -13.902 7.121 32.535 1.00 84.56 581 GLY A O 1
ATOM 4467 N N . HIS A 1 582 ? -12.799 5.307 33.337 1.00 87.12 582 HIS A N 1
ATOM 4468 C CA . HIS A 1 582 ? -11.573 5.963 33.791 1.00 87.12 582 HIS A CA 1
ATOM 4469 C C . HIS A 1 582 ? -11.688 6.541 35.216 1.00 87.12 582 HIS A C 1
ATOM 4471 O O . HIS A 1 582 ? -12.564 7.345 35.521 1.00 87.12 582 HIS A O 1
ATOM 4477 N N . ASP A 1 583 ? -10.833 6.034 36.106 1.00 91.25 583 ASP A N 1
ATOM 4478 C CA . ASP A 1 583 ? -10.729 6.359 37.540 1.00 91.25 583 ASP A CA 1
ATOM 4479 C C . ASP A 1 583 ? -12.012 6.236 38.397 1.00 91.25 583 ASP A C 1
ATOM 4481 O O . ASP A 1 583 ? -12.033 6.620 39.567 1.00 91.25 583 ASP A O 1
ATOM 4485 N N . LEU A 1 584 ? -13.068 5.593 37.881 1.00 96.12 584 LEU A N 1
ATOM 4486 C CA . LEU A 1 584 ? -14.191 5.146 38.712 1.00 96.12 584 LEU A CA 1
ATOM 4487 C C . LEU A 1 584 ? -13.777 3.988 39.633 1.00 96.12 584 LEU A C 1
ATOM 4489 O O . LEU A 1 584 ? -13.171 3.014 39.180 1.00 96.12 584 LEU A O 1
ATOM 4493 N N . ASP A 1 585 ? -14.162 4.076 40.904 1.00 96.25 585 ASP A N 1
ATOM 4494 C CA . ASP A 1 585 ? -13.887 3.102 41.963 1.00 96.25 585 ASP A CA 1
ATOM 4495 C C . ASP A 1 585 ? -15.164 2.729 42.743 1.00 96.25 585 ASP A C 1
ATOM 4497 O O . ASP A 1 585 ? -16.244 3.266 42.493 1.00 96.25 585 ASP A O 1
ATOM 4501 N N . LEU A 1 586 ? -15.078 1.801 43.704 1.00 95.50 586 LEU A N 1
ATOM 4502 C CA . LEU A 1 586 ? -16.240 1.374 44.501 1.00 95.50 586 LEU A CA 1
ATOM 4503 C C . LEU A 1 586 ? -16.901 2.501 45.312 1.00 95.50 586 LEU A C 1
ATOM 4505 O O . LEU A 1 586 ? -18.057 2.355 45.714 1.00 95.50 586 LEU A O 1
ATOM 4509 N N . HIS A 1 587 ? -16.201 3.603 45.574 1.00 94.38 587 HIS A N 1
ATOM 4510 C CA . HIS A 1 587 ? -16.720 4.726 46.341 1.00 94.38 587 HIS A CA 1
ATOM 4511 C C . HIS A 1 587 ? -17.456 5.705 45.428 1.00 94.38 587 HIS A C 1
ATOM 4513 O O . HIS A 1 587 ? -18.651 5.940 45.616 1.00 94.38 587 HIS A O 1
ATOM 4519 N N . ASN A 1 588 ? -16.777 6.241 44.416 1.00 95.81 588 ASN A N 1
ATOM 4520 C CA . ASN A 1 588 ? -17.318 7.274 43.537 1.00 95.81 588 ASN A CA 1
ATOM 4521 C C . ASN A 1 588 ? -18.373 6.725 42.551 1.00 95.81 588 ASN A C 1
ATOM 4523 O O . ASN A 1 588 ? -19.308 7.446 42.185 1.00 95.81 588 ASN A O 1
ATOM 4527 N N . LEU A 1 589 ? -18.320 5.428 42.213 1.00 95.94 589 LEU A N 1
ATOM 4528 C CA . LEU A 1 589 ? -19.286 4.775 41.328 1.00 95.94 589 LEU A CA 1
ATOM 4529 C C . LEU A 1 589 ? -20.701 4.781 41.913 1.00 95.94 589 LEU A C 1
ATOM 4531 O O . LEU A 1 589 ? -21.677 4.841 41.169 1.00 95.94 589 LEU A O 1
ATOM 4535 N N . THR A 1 590 ? -20.833 4.764 43.243 1.00 92.06 590 THR A N 1
ATOM 4536 C CA . THR A 1 590 ? -22.145 4.798 43.910 1.00 92.06 590 THR A CA 1
ATOM 4537 C C . THR A 1 590 ? -22.913 6.092 43.645 1.00 92.06 590 THR A C 1
ATOM 4539 O O . THR A 1 590 ? -24.142 6.064 43.542 1.00 92.06 590 THR A O 1
ATOM 4542 N N . LEU A 1 591 ? -22.203 7.215 43.498 1.00 93.69 591 LEU A N 1
ATOM 4543 C CA . LEU A 1 591 ? -22.785 8.479 43.062 1.00 93.69 591 LEU A CA 1
ATOM 4544 C C . LEU A 1 591 ? -22.974 8.473 41.544 1.00 93.69 591 LEU A C 1
ATOM 4546 O O . LEU A 1 591 ? -24.065 8.768 41.062 1.00 93.69 591 LEU A O 1
ATOM 4550 N N . PHE A 1 592 ? -21.946 8.078 40.789 1.00 95.00 592 PHE A N 1
ATOM 4551 C CA . PHE A 1 592 ? -21.965 8.166 39.329 1.00 95.00 592 PHE A CA 1
ATOM 4552 C C . PHE A 1 592 ? -23.052 7.296 38.674 1.00 95.00 592 PHE A C 1
ATOM 4554 O O . PHE A 1 592 ? -23.681 7.727 37.709 1.00 95.00 592 PHE A O 1
ATOM 4561 N N . LYS A 1 593 ? -23.368 6.120 39.240 1.00 93.25 593 LYS A N 1
ATOM 4562 C CA . LYS A 1 593 ? -24.427 5.227 38.727 1.00 93.25 593 LYS A CA 1
ATOM 4563 C C . LYS A 1 593 ? -25.828 5.845 38.721 1.00 93.25 593 LYS A C 1
ATOM 4565 O O . LYS A 1 593 ? -26.736 5.302 38.104 1.00 93.25 593 LYS A O 1
ATOM 4570 N N . GLN A 1 594 ? -26.034 6.955 39.435 1.00 93.62 594 GLN A N 1
ATOM 4571 C CA . GLN A 1 594 ? -27.310 7.673 39.426 1.00 93.62 594 GLN A CA 1
ATOM 4572 C C . GLN A 1 594 ? -27.607 8.312 38.057 1.00 93.62 594 GLN A C 1
ATOM 4574 O O . GLN A 1 594 ? -28.753 8.674 37.790 1.00 93.62 594 GLN A O 1
ATOM 4579 N N . ILE A 1 595 ? -26.604 8.425 37.178 1.00 94.81 595 ILE A N 1
ATOM 4580 C CA . ILE A 1 595 ? -26.774 8.810 35.774 1.00 94.81 595 ILE A CA 1
ATOM 4581 C C . ILE A 1 595 ? -27.288 7.593 34.994 1.00 94.81 595 ILE A C 1
ATOM 4583 O O . ILE A 1 595 ? -26.525 6.828 34.407 1.00 94.81 595 ILE A O 1
ATOM 4587 N N . THR A 1 596 ? -28.607 7.411 34.996 1.00 92.94 596 THR A N 1
ATOM 4588 C CA . THR A 1 596 ? -29.278 6.250 34.384 1.00 92.94 596 THR A CA 1
ATOM 4589 C C . THR A 1 596 ? -29.122 6.151 32.864 1.00 92.94 596 THR A C 1
ATOM 4591 O O . THR A 1 596 ? -29.434 5.130 32.262 1.00 92.94 596 THR A O 1
ATOM 4594 N N . GLU A 1 597 ? -28.662 7.230 32.239 1.00 94.50 597 GLU A N 1
ATOM 4595 C CA . GLU A 1 597 ? -28.376 7.340 30.818 1.00 94.50 597 GLU A CA 1
ATOM 4596 C C . GLU A 1 597 ? -27.109 6.568 30.404 1.00 94.50 597 GLU A C 1
ATOM 4598 O O . GLU A 1 597 ? -26.945 6.286 29.216 1.00 94.50 597 GLU A O 1
ATOM 4603 N N . VAL A 1 598 ? -26.240 6.205 31.359 1.00 96.25 598 VAL A N 1
ATOM 4604 C CA . VAL A 1 598 ? -25.010 5.435 31.122 1.00 96.25 598 VAL A CA 1
ATOM 4605 C C . VAL A 1 598 ? -25.333 3.947 30.951 1.00 96.25 598 VAL A C 1
ATOM 4607 O O . VAL A 1 598 ? -25.793 3.281 31.876 1.00 96.25 598 VAL A O 1
ATOM 4610 N N . ALA A 1 599 ? -25.041 3.402 29.774 1.00 95.25 599 ALA A N 1
ATOM 4611 C CA . ALA A 1 599 ? -25.275 2.005 29.421 1.00 95.25 599 ALA A CA 1
ATOM 4612 C C . ALA A 1 599 ? -24.147 1.066 29.884 1.00 95.25 599 ALA A C 1
ATOM 4614 O O . ALA A 1 599 ? -24.410 -0.079 30.242 1.00 95.25 599 ALA A O 1
ATOM 4615 N N . GLU A 1 600 ? -22.896 1.532 29.883 1.00 97.06 600 GLU A N 1
ATOM 4616 C CA . GLU A 1 600 ? -21.711 0.731 30.214 1.00 97.06 600 GLU A CA 1
ATOM 4617 C C . GLU A 1 600 ? -20.667 1.567 30.961 1.00 97.06 600 GLU A C 1
ATOM 4619 O O . GLU A 1 600 ? -20.440 2.729 30.618 1.00 97.06 600 GLU A O 1
ATOM 4624 N N . VAL A 1 601 ? -19.993 0.959 31.943 1.00 97.75 601 VAL A N 1
ATOM 4625 C CA . VAL A 1 601 ? -18.768 1.501 32.542 1.00 97.75 601 VAL A CA 1
ATOM 4626 C C . VAL A 1 601 ? -17.557 0.609 32.263 1.00 97.75 601 VAL A C 1
ATOM 4628 O O . VAL A 1 601 ? -17.564 -0.577 32.602 1.00 97.75 601 VAL A O 1
ATOM 4631 N N . SER A 1 602 ? -16.502 1.178 31.670 1.00 97.44 602 SER A N 1
ATOM 4632 C CA . SER A 1 602 ? -15.214 0.501 31.454 1.00 97.44 602 SER A CA 1
ATOM 4633 C C . SER A 1 602 ? -14.245 0.818 32.600 1.00 97.44 602 SER A C 1
ATOM 4635 O O . SER A 1 602 ? -13.651 1.896 32.651 1.00 97.44 602 SER A O 1
ATOM 4637 N N . ILE A 1 603 ? -14.076 -0.116 33.546 1.00 97.81 603 ILE A N 1
ATOM 4638 C CA . ILE A 1 603 ? -13.274 0.096 34.769 1.00 97.81 603 ILE A CA 1
ATOM 4639 C C . ILE A 1 603 ? -12.058 -0.834 34.785 1.00 97.81 603 ILE A C 1
ATOM 4641 O O . ILE A 1 603 ? -12.174 -2.046 34.601 1.00 97.81 603 ILE A O 1
ATOM 4645 N N . GLY A 1 604 ? -10.875 -0.253 35.008 1.00 95.81 604 GLY A N 1
ATOM 4646 C CA . GLY A 1 604 ? -9.592 -0.960 34.983 1.00 95.81 604 GLY A CA 1
ATOM 4647 C C . GLY A 1 604 ? -8.765 -0.774 36.245 1.00 95.81 604 GLY A C 1
ATOM 4648 O O . GLY A 1 604 ? -8.674 -1.677 37.068 1.00 95.81 604 GLY A O 1
ATOM 4649 N N . HIS A 1 605 ? -8.103 0.379 36.384 1.00 95.81 605 HIS A N 1
ATOM 4650 C CA . HIS A 1 605 ? -7.068 0.562 37.403 1.00 95.81 605 HIS A CA 1
ATOM 4651 C C . HIS A 1 605 ? -7.565 0.337 38.837 1.00 95.81 605 HIS A C 1
ATOM 4653 O O . HIS A 1 605 ? -6.984 -0.510 39.514 1.00 95.81 605 HIS A O 1
ATOM 4659 N N . ALA A 1 606 ? -8.635 1.021 39.253 1.00 96.50 606 ALA A N 1
ATOM 4660 C CA . ALA A 1 606 ? -9.217 0.884 40.589 1.00 96.50 606 ALA A CA 1
ATOM 4661 C C . ALA A 1 606 ? -9.667 -0.556 40.882 1.00 96.50 606 ALA A C 1
ATOM 4663 O O . ALA A 1 606 ? -9.263 -1.138 41.884 1.00 96.50 606 ALA A O 1
ATOM 4664 N N . LEU A 1 607 ? -10.373 -1.190 39.938 1.00 98.19 607 LEU A N 1
ATOM 4665 C CA . LEU A 1 607 ? -10.811 -2.585 40.057 1.00 98.19 607 LEU A CA 1
ATOM 4666 C C . LEU A 1 607 ? -9.637 -3.550 40.268 1.00 98.19 607 LEU A C 1
ATOM 4668 O O . LEU A 1 607 ? -9.729 -4.471 41.085 1.00 98.19 607 LEU A O 1
ATOM 4672 N N . ILE A 1 608 ? -8.522 -3.348 39.555 1.00 97.81 608 ILE A N 1
ATOM 4673 C CA . ILE A 1 608 ? -7.315 -4.161 39.740 1.00 97.81 608 ILE A CA 1
ATOM 4674 C C . ILE A 1 608 ? -6.611 -3.845 41.066 1.00 97.81 608 ILE A C 1
ATOM 4676 O O . ILE A 1 608 ? -6.091 -4.776 41.676 1.00 97.81 608 ILE A O 1
ATOM 4680 N N . CYS A 1 609 ? -6.620 -2.598 41.547 1.00 97.44 609 CYS A N 1
ATOM 4681 C CA . CYS A 1 609 ? -6.129 -2.263 42.889 1.00 97.44 609 CYS A CA 1
ATOM 4682 C C . CYS A 1 609 ? -6.930 -3.002 43.970 1.00 97.44 609 CYS A C 1
ATOM 4684 O O . CYS A 1 609 ? -6.342 -3.728 44.768 1.00 97.44 609 CYS A O 1
ATOM 4686 N N . ASP A 1 610 ? -8.259 -2.939 43.909 1.00 97.69 610 ASP A N 1
ATOM 4687 C CA . ASP A 1 610 ? -9.158 -3.681 44.798 1.00 97.69 610 ASP A CA 1
ATOM 4688 C C . ASP A 1 610 ? -8.908 -5.196 44.723 1.00 97.69 610 ASP A C 1
ATOM 4690 O O . ASP A 1 610 ? -8.862 -5.901 45.734 1.00 97.69 610 ASP A O 1
ATOM 4694 N N . ALA A 1 611 ? -8.668 -5.722 43.517 1.00 97.81 611 ALA A N 1
ATOM 4695 C CA . ALA A 1 611 ? -8.375 -7.136 43.301 1.00 97.81 611 ALA A CA 1
ATOM 4696 C C . ALA A 1 611 ? -7.064 -7.606 43.953 1.00 97.81 611 ALA A C 1
ATOM 4698 O O . ALA A 1 611 ? -6.933 -8.804 44.213 1.00 97.81 611 ALA A O 1
ATOM 4699 N N . LEU A 1 612 ? -6.103 -6.715 44.221 1.00 96.69 612 LEU A N 1
ATOM 4700 C CA . LEU A 1 612 ? -4.892 -7.069 44.971 1.00 96.69 612 LEU A CA 1
ATOM 4701 C C . LEU A 1 612 ? -5.194 -7.333 46.451 1.00 96.69 612 LEU A C 1
ATOM 4703 O O . LEU A 1 612 ? -4.489 -8.126 47.072 1.00 96.69 612 LEU A O 1
ATOM 4707 N N . GLU A 1 613 ? -6.241 -6.715 46.997 1.00 96.50 613 GLU A N 1
ATOM 4708 C CA . GLU A 1 613 ? -6.639 -6.872 48.397 1.00 96.50 613 GLU A CA 1
ATOM 4709 C C . GLU A 1 613 ? -7.642 -8.013 48.590 1.00 96.50 613 GLU A C 1
ATOM 4711 O O . GLU A 1 613 ? -7.472 -8.848 49.479 1.00 96.50 613 GLU A O 1
ATOM 4716 N N . MET A 1 614 ? -8.675 -8.085 47.740 1.00 96.56 614 MET A N 1
ATOM 4717 C CA . MET A 1 614 ? -9.793 -9.027 47.907 1.00 96.56 614 MET A CA 1
ATOM 4718 C C . MET A 1 614 ? -9.835 -10.164 46.871 1.00 96.56 614 MET A C 1
ATOM 4720 O O . MET A 1 614 ? -10.647 -11.082 46.987 1.00 96.56 614 MET A O 1
ATOM 4724 N N . GLY A 1 615 ? -8.957 -10.139 45.865 1.00 97.56 615 GLY A N 1
ATOM 4725 C CA . GLY A 1 615 ? -8.960 -11.070 44.734 1.00 97.56 615 GLY A CA 1
ATOM 4726 C C . GLY A 1 615 ? -9.871 -10.624 43.583 1.00 97.56 615 GLY A C 1
ATOM 4727 O O . GLY A 1 615 ? -10.899 -9.979 43.784 1.00 97.56 615 GLY A O 1
ATOM 4728 N N . LEU A 1 616 ? -9.514 -11.002 42.347 1.00 98.19 616 LEU A N 1
ATOM 4729 C CA . LEU A 1 616 ? -10.186 -10.521 41.128 1.00 98.19 616 LEU A CA 1
ATOM 4730 C C . LEU A 1 616 ? -11.681 -10.869 41.072 1.00 98.19 616 LEU A C 1
ATOM 4732 O O . LEU A 1 616 ? -12.493 -10.002 40.772 1.00 98.19 616 LEU A O 1
ATOM 4736 N N . SER A 1 617 ? -12.060 -12.109 41.396 1.00 98.31 617 SER A N 1
ATOM 4737 C CA . SER A 1 617 ? -13.471 -12.527 41.370 1.00 98.31 617 SER A CA 1
ATOM 4738 C C . SER A 1 617 ? -14.328 -11.740 42.366 1.00 98.31 617 SER A C 1
ATOM 4740 O O . SER A 1 617 ? -15.453 -11.365 42.038 1.00 98.31 617 SER A O 1
ATOM 4742 N N . ALA A 1 618 ? -13.811 -11.492 43.575 1.00 98.25 618 ALA A N 1
ATOM 4743 C CA . ALA A 1 618 ? -14.528 -10.746 44.606 1.00 98.25 618 ALA A CA 1
ATOM 4744 C C . ALA A 1 618 ? -14.630 -9.260 44.243 1.00 98.25 618 ALA A C 1
ATOM 4746 O O . ALA A 1 618 ? -15.711 -8.690 44.370 1.00 98.25 618 ALA A O 1
ATOM 4747 N N . SER A 1 619 ? -13.550 -8.678 43.707 1.00 98.38 619 SER A N 1
ATOM 4748 C CA . SER A 1 619 ? -13.538 -7.302 43.199 1.00 98.38 619 SER A CA 1
ATOM 4749 C C . SER A 1 619 ? -14.587 -7.116 42.099 1.00 98.38 619 SER A C 1
ATOM 4751 O O . SER A 1 619 ? -15.510 -6.324 42.264 1.00 98.38 619 SER A O 1
ATOM 4753 N N . VAL A 1 620 ? -14.570 -7.931 41.036 1.00 98.38 620 VAL A N 1
ATOM 4754 C CA . VAL A 1 620 ? -15.567 -7.830 39.951 1.00 98.38 620 VAL A CA 1
ATOM 4755 C C . VAL A 1 620 ? -16.999 -7.987 40.476 1.00 98.38 620 VAL A C 1
ATOM 4757 O O . VAL A 1 620 ? -17.870 -7.198 40.113 1.00 98.38 620 VAL A O 1
ATOM 4760 N N . THR A 1 621 ? -17.241 -8.933 41.390 1.00 98.25 621 THR A N 1
ATOM 4761 C CA . THR A 1 621 ? -18.563 -9.107 42.023 1.00 98.25 621 THR A CA 1
ATOM 4762 C C . THR A 1 621 ? -18.997 -7.851 42.788 1.00 98.25 621 THR A C 1
ATOM 4764 O O . THR A 1 621 ? -20.169 -7.475 42.738 1.00 98.25 621 THR A O 1
ATOM 4767 N N . ALA A 1 622 ? -18.072 -7.182 43.485 1.00 97.75 622 ALA A N 1
ATOM 4768 C CA . ALA A 1 622 ? -18.352 -5.949 44.213 1.00 97.75 622 ALA A CA 1
ATOM 4769 C C . ALA A 1 622 ? -18.741 -4.801 43.269 1.00 97.75 622 ALA A C 1
ATOM 4771 O O . ALA A 1 622 ? -19.737 -4.131 43.534 1.00 97.75 622 ALA A O 1
ATOM 4772 N N . TYR A 1 623 ? -18.038 -4.623 42.144 1.00 97.94 623 TYR A N 1
ATOM 4773 C CA . TYR A 1 623 ? -18.380 -3.604 41.140 1.00 97.94 623 TYR A CA 1
ATOM 4774 C C . TYR A 1 623 ? -19.717 -3.896 40.447 1.00 97.94 623 TYR A C 1
ATOM 4776 O O . TYR A 1 623 ? -20.549 -3.001 40.316 1.00 97.94 623 TYR A O 1
ATOM 4784 N N . VAL A 1 624 ? -19.977 -5.152 40.066 1.00 96.62 624 VAL A N 1
ATOM 4785 C CA . VAL A 1 624 ? -21.279 -5.559 39.502 1.00 96.62 624 VAL A CA 1
ATOM 4786 C C . VAL A 1 624 ? -22.407 -5.280 40.497 1.00 96.62 624 VAL A C 1
ATOM 4788 O O . VAL A 1 624 ? -23.445 -4.743 40.122 1.00 96.62 624 VAL A O 1
ATOM 4791 N N . LYS A 1 625 ? -22.198 -5.582 41.783 1.00 95.56 625 LYS A N 1
ATOM 4792 C CA . LYS A 1 625 ? -23.164 -5.274 42.844 1.00 95.56 625 LYS A CA 1
ATOM 4793 C C . LYS A 1 625 ? -23.324 -3.770 43.074 1.00 95.56 625 LYS A C 1
ATOM 4795 O O . LYS A 1 625 ? -24.416 -3.339 43.423 1.00 95.56 625 LYS A O 1
ATOM 4800 N N . ALA A 1 626 ? -22.263 -2.982 42.915 1.00 94.06 626 ALA A N 1
ATOM 4801 C CA . ALA A 1 626 ? -22.341 -1.532 43.029 1.00 94.06 626 ALA A CA 1
ATOM 4802 C C . ALA A 1 626 ? -23.204 -0.929 41.912 1.00 94.06 626 ALA A C 1
ATOM 4804 O O . ALA A 1 626 ? -23.887 0.052 42.180 1.00 94.06 626 ALA A O 1
ATOM 4805 N N . LEU A 1 627 ? -23.221 -1.527 40.715 1.00 92.44 627 LEU A N 1
ATOM 4806 C CA . LEU A 1 627 ? -24.057 -1.122 39.575 1.00 92.44 627 LEU A CA 1
ATOM 4807 C C . LEU A 1 627 ? -25.500 -1.646 39.629 1.00 92.44 627 LEU A C 1
ATOM 4809 O O . LEU A 1 627 ? -26.381 -1.029 39.032 1.00 92.44 627 LEU A O 1
ATOM 4813 N N . ALA A 1 628 ? -25.735 -2.757 40.333 1.00 81.25 628 ALA A N 1
ATOM 4814 C CA . ALA A 1 628 ? -27.076 -3.249 40.654 1.00 81.25 628 ALA A CA 1
ATOM 4815 C C . ALA A 1 628 ? -27.838 -2.272 41.569 1.00 81.25 628 ALA A C 1
ATOM 4817 O O . ALA A 1 628 ? -29.083 -2.260 41.473 1.00 81.25 628 ALA A O 1
#